Protein AF-A0A1C6CPT3-F1 (afdb_monomer_lite)

pLDDT: mean 85.17, std 19.82, range [22.8, 98.69]

Structure (mmCIF, N/CA/C/O backbone):
data_AF-A0A1C6CPT3-F1
#
_entry.id   AF-A0A1C6CPT3-F1
#
loop_
_atom_site.group_PDB
_atom_site.id
_atom_site.type_symbol
_atom_site.label_atom_id
_atom_site.label_alt_id
_atom_site.label_comp_id
_atom_site.label_asym_id
_atom_site.label_entity_id
_atom_site.label_seq_id
_atom_site.pdbx_PDB_ins_code
_atom_site.Cartn_x
_atom_site.Cartn_y
_atom_site.Cartn_z
_atom_site.occupancy
_atom_site.B_iso_or_equiv
_atom_site.auth_seq_id
_atom_site.auth_comp_id
_atom_site.auth_asym_id
_atom_site.auth_atom_id
_atom_site.pdbx_PDB_model_num
ATOM 1 N N . MET A 1 1 ? 6.270 18.843 -21.624 1.00 52.66 1 MET A N 1
ATOM 2 C CA . MET A 1 1 ? 5.517 19.888 -20.890 1.00 52.66 1 MET A CA 1
ATOM 3 C C . MET A 1 1 ? 5.438 19.464 -19.437 1.00 52.66 1 MET A C 1
ATOM 5 O O . MET A 1 1 ? 5.228 18.285 -19.189 1.00 52.66 1 MET A O 1
ATOM 9 N N . GLU A 1 2 ? 5.638 20.382 -18.496 1.00 72.69 2 GLU A N 1
ATOM 10 C CA . GLU A 1 2 ? 5.481 20.071 -17.071 1.00 72.69 2 GLU A CA 1
ATOM 11 C C . GLU A 1 2 ? 3.996 19.890 -16.731 1.00 72.69 2 GLU A C 1
ATOM 13 O O . GLU A 1 2 ? 3.160 20.710 -17.116 1.00 72.69 2 GLU A O 1
ATOM 18 N N . THR A 1 3 ? 3.668 18.798 -16.037 1.00 85.81 3 THR A N 1
ATOM 19 C CA . THR A 1 3 ? 2.299 18.485 -15.598 1.00 85.81 3 THR A CA 1
ATOM 20 C C . THR A 1 3 ? 2.117 18.935 -14.152 1.00 85.81 3 THR A C 1
ATOM 22 O O . THR A 1 3 ? 3.019 18.758 -13.336 1.00 85.81 3 THR A O 1
ATOM 25 N N . PHE A 1 4 ? 0.958 19.512 -13.827 1.00 90.12 4 PHE A N 1
ATOM 26 C CA . PHE A 1 4 ? 0.645 20.009 -12.486 1.00 90.12 4 PHE A CA 1
ATOM 27 C C . PHE A 1 4 ? -0.726 19.523 -12.022 1.00 90.12 4 PHE A C 1
ATOM 29 O O . PHE A 1 4 ? -1.655 19.421 -12.822 1.00 90.12 4 PHE A O 1
ATOM 36 N N . VAL A 1 5 ? -0.863 19.326 -10.714 1.00 89.06 5 VAL A N 1
ATOM 37 C CA . VAL A 1 5 ? -2.129 19.041 -10.027 1.00 89.06 5 VAL A CA 1
ATOM 38 C C . VAL A 1 5 ? -2.365 20.058 -8.913 1.00 89.06 5 VAL A C 1
ATOM 40 O O . VAL A 1 5 ? -1.427 20.672 -8.405 1.00 89.06 5 VAL A O 1
ATOM 43 N N . TYR A 1 6 ? -3.626 20.253 -8.529 1.00 86.88 6 TYR A N 1
ATOM 44 C CA . TYR A 1 6 ? -3.991 21.095 -7.390 1.00 86.88 6 TYR A CA 1
ATOM 45 C C . TYR A 1 6 ? -4.383 20.215 -6.201 1.00 86.88 6 TYR A C 1
ATOM 47 O O . TYR A 1 6 ? -5.343 19.450 -6.284 1.00 86.88 6 TYR A O 1
ATOM 55 N N . LYS A 1 7 ? -3.648 20.329 -5.091 1.00 80.75 7 LYS A N 1
ATOM 56 C CA . LYS A 1 7 ? -3.901 19.616 -3.827 1.00 80.75 7 LYS A CA 1
ATOM 57 C C . LYS A 1 7 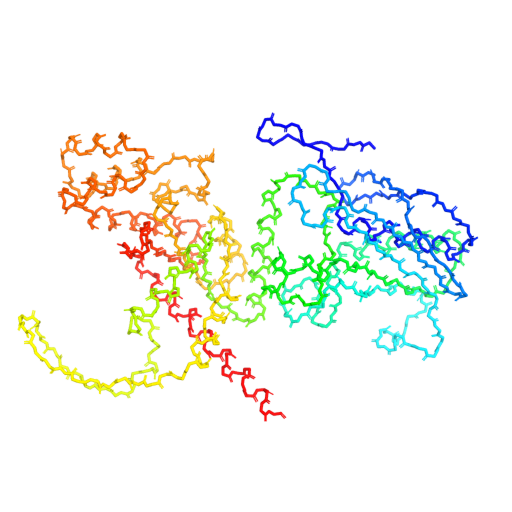? -3.762 20.598 -2.670 1.00 80.75 7 LYS A C 1
ATOM 59 O O . LYS A 1 7 ? -2.834 21.400 -2.667 1.00 80.75 7 LYS A O 1
ATOM 64 N N . ASP A 1 8 ? -4.688 20.571 -1.710 1.00 77.44 8 ASP A N 1
ATOM 65 C CA . ASP A 1 8 ? -4.686 21.491 -0.555 1.00 77.44 8 ASP A CA 1
ATOM 66 C C . ASP A 1 8 ? -4.523 22.980 -0.954 1.00 77.44 8 ASP A C 1
ATOM 68 O O . ASP A 1 8 ? -3.770 23.733 -0.337 1.00 77.44 8 ASP A O 1
ATOM 72 N N . HIS A 1 9 ? -5.189 23.408 -2.034 1.00 83.00 9 HIS A N 1
ATOM 73 C CA . HIS A 1 9 ? -5.067 24.756 -2.620 1.00 83.00 9 HIS A CA 1
ATOM 74 C C . HIS A 1 9 ? -3.653 25.150 -3.089 1.00 83.00 9 HIS A C 1
ATOM 76 O O . HIS A 1 9 ? -3.402 26.317 -3.392 1.00 83.00 9 HIS A O 1
ATOM 82 N N . LYS A 1 10 ? -2.731 24.191 -3.203 1.00 86.56 10 LYS A N 1
ATOM 83 C CA . LYS A 1 10 ? -1.395 24.380 -3.770 1.00 86.56 10 LYS A CA 1
ATOM 84 C C . LYS A 1 10 ? -1.322 23.749 -5.150 1.00 86.56 10 LYS A C 1
ATOM 86 O O . LYS A 1 10 ? -1.825 22.649 -5.372 1.00 86.56 10 LYS A O 1
ATOM 91 N N . LYS A 1 11 ? -0.677 24.457 -6.075 1.00 92.31 11 LYS A N 1
ATOM 92 C CA . LYS A 1 11 ? -0.289 23.913 -7.376 1.00 92.31 11 LYS A CA 1
ATOM 93 C C . LYS A 1 11 ? 1.009 23.133 -7.179 1.00 92.31 11 LYS A C 1
ATOM 95 O O . LYS A 1 11 ? 2.004 23.738 -6.794 1.00 92.31 11 LYS A O 1
ATOM 100 N N . LEU A 1 12 ? 0.974 21.828 -7.418 1.00 92.88 12 LEU A N 1
ATOM 101 C CA . LEU A 1 12 ? 2.102 20.918 -7.235 1.00 92.88 12 LEU A CA 1
ATOM 102 C C . LEU A 1 12 ? 2.493 20.298 -8.576 1.00 92.88 12 LEU A C 1
ATOM 104 O O . LEU A 1 12 ? 1.628 19.931 -9.376 1.00 92.88 12 LEU A O 1
ATOM 108 N N . ARG A 1 13 ? 3.794 20.205 -8.831 1.00 94.44 13 ARG A N 1
ATOM 109 C CA . ARG A 1 13 ? 4.371 19.614 -10.036 1.00 94.44 13 ARG A CA 1
ATOM 110 C C . ARG A 1 13 ? 4.370 18.094 -9.927 1.00 94.44 13 ARG A C 1
ATOM 112 O O . ARG A 1 13 ? 4.812 17.533 -8.926 1.00 94.44 13 ARG A O 1
ATOM 119 N N . CYS A 1 14 ? 3.896 17.432 -10.973 1.00 93.38 14 CYS A N 1
ATOM 120 C CA . CYS A 1 14 ? 3.984 15.985 -11.105 1.00 93.38 14 CYS A CA 1
ATOM 121 C C . CYS A 1 14 ? 5.397 15.557 -11.502 1.00 93.38 14 CYS A C 1
ATOM 123 O O . CYS A 1 14 ? 6.087 16.259 -12.243 1.00 93.38 14 CYS A O 1
ATOM 125 N N . GLY A 1 15 ? 5.784 14.374 -11.043 1.00 94.12 15 GLY A N 1
ATOM 126 C CA . GLY A 1 15 ? 6.992 13.687 -11.477 1.00 94.12 15 GLY A CA 1
ATOM 127 C C . GLY A 1 15 ? 6.690 12.509 -12.392 1.00 94.12 15 GLY A C 1
ATOM 128 O O . GLY A 1 15 ? 5.577 12.339 -12.894 1.00 94.12 15 GLY A O 1
ATOM 129 N N . TYR A 1 16 ? 7.672 11.637 -12.552 1.00 94.44 16 TYR A N 1
ATOM 130 C CA . TYR A 1 16 ? 7.544 10.385 -13.289 1.00 94.44 16 TYR A CA 1
ATOM 131 C C . TYR A 1 16 ? 8.015 9.203 -12.443 1.00 94.44 16 TYR A C 1
ATOM 133 O O . TYR A 1 16 ?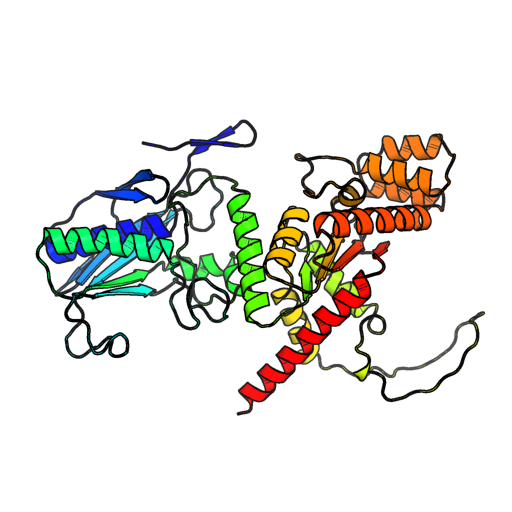 8.830 9.325 -11.524 1.00 94.44 16 TYR A O 1
ATOM 141 N N . THR A 1 17 ? 7.409 8.045 -12.694 1.00 95.31 17 THR A N 1
ATOM 142 C CA . THR A 1 17 ? 7.573 6.865 -11.839 1.00 95.31 17 THR A CA 1
ATOM 143 C C . THR A 1 17 ? 8.919 6.183 -12.073 1.00 95.31 17 THR A C 1
ATOM 145 O O . THR A 1 17 ? 9.572 6.397 -13.096 1.00 95.31 17 THR A O 1
ATOM 148 N N . THR A 1 18 ? 9.321 5.299 -11.153 1.00 95.75 18 THR A N 1
ATOM 149 C CA . THR A 1 18 ? 10.479 4.415 -11.375 1.00 95.75 18 THR A CA 1
ATOM 150 C C . THR A 1 18 ? 10.309 3.574 -12.640 1.00 95.75 18 THR A C 1
ATOM 152 O O . THR A 1 18 ? 11.287 3.371 -13.353 1.00 95.75 18 THR A O 1
ATOM 155 N N . GLY A 1 19 ? 9.080 3.148 -12.963 1.00 96.88 19 GLY A N 1
ATOM 156 C CA . GLY A 1 19 ? 8.768 2.465 -14.222 1.00 96.88 19 GLY A CA 1
ATOM 157 C C . GLY A 1 19 ? 9.066 3.296 -15.472 1.00 96.88 19 GLY A C 1
ATOM 158 O O . GLY A 1 19 ? 9.695 2.789 -16.397 1.00 96.88 19 GLY A O 1
ATOM 159 N N . THR A 1 20 ? 8.694 4.579 -15.480 1.00 97.62 20 THR A N 1
ATOM 160 C CA . THR A 1 20 ? 9.016 5.490 -16.589 1.00 97.62 20 THR A CA 1
ATOM 161 C C . THR A 1 20 ? 10.521 5.702 -16.725 1.00 97.62 20 THR A C 1
ATOM 163 O O . THR A 1 20 ? 11.039 5.631 -17.837 1.00 97.62 20 THR A O 1
ATOM 166 N N . CYS A 1 21 ? 11.245 5.886 -15.613 1.00 97.88 21 CYS A N 1
ATOM 167 C CA . CYS A 1 21 ? 12.708 5.976 -15.645 1.00 97.88 21 CYS A CA 1
ATOM 168 C C . CYS A 1 21 ? 13.347 4.707 -16.217 1.00 97.88 21 CYS A C 1
ATOM 170 O O . CYS A 1 21 ? 14.239 4.802 -17.052 1.00 97.88 21 CYS A O 1
ATOM 172 N N . ALA A 1 22 ? 12.889 3.528 -15.782 1.00 98.31 22 ALA A N 1
ATOM 173 C CA . ALA A 1 22 ? 13.419 2.246 -16.239 1.00 98.31 22 ALA A CA 1
ATOM 174 C C . ALA A 1 22 ? 13.188 2.034 -17.742 1.00 98.31 22 ALA A C 1
ATOM 176 O O . ALA A 1 22 ? 14.102 1.606 -18.440 1.00 98.31 22 ALA A O 1
ATOM 177 N N . ALA A 1 23 ? 12.001 2.382 -18.249 1.00 98.31 23 ALA A N 1
ATOM 178 C CA . ALA A 1 23 ? 11.690 2.307 -19.674 1.00 98.31 23 ALA A CA 1
ATOM 179 C C . ALA A 1 23 ? 12.536 3.283 -20.510 1.00 98.31 23 ALA A C 1
ATOM 181 O O . ALA A 1 23 ? 13.105 2.875 -21.517 1.00 98.31 23 ALA A O 1
ATOM 182 N N . LEU A 1 24 ? 12.700 4.535 -20.065 1.00 98.19 24 LEU A N 1
ATOM 183 C CA . LEU A 1 24 ? 13.551 5.521 -20.749 1.00 98.19 24 LEU A CA 1
ATOM 184 C C . LEU A 1 24 ? 15.035 5.130 -20.725 1.00 98.19 24 LEU A C 1
ATOM 186 O O . LEU A 1 24 ? 15.721 5.273 -21.736 1.00 98.19 24 LEU A O 1
ATOM 190 N N . ALA A 1 25 ? 15.526 4.598 -19.602 1.00 98.25 25 ALA A N 1
ATOM 191 C CA . ALA A 1 25 ? 16.887 4.083 -19.506 1.00 98.25 25 ALA A CA 1
ATOM 192 C C . ALA A 1 25 ? 17.085 2.875 -20.435 1.00 98.25 25 ALA A C 1
ATOM 194 O O . ALA A 1 25 ? 18.092 2.803 -21.133 1.00 98.25 25 ALA A O 1
ATOM 195 N N . ALA A 1 26 ? 16.123 1.948 -20.492 1.00 98.38 26 ALA A N 1
ATOM 196 C CA . ALA A 1 26 ? 16.184 0.794 -21.389 1.00 98.38 26 ALA A CA 1
ATOM 197 C C . ALA A 1 26 ? 16.178 1.220 -22.864 1.00 98.38 26 ALA A C 1
ATOM 199 O O . ALA A 1 26 ? 16.995 0.732 -23.642 1.00 98.38 26 ALA A O 1
ATOM 200 N N . GLN A 1 27 ? 15.323 2.180 -23.227 1.00 97.50 27 GLN A N 1
ATOM 201 C CA . GLN A 1 27 ? 15.273 2.777 -24.562 1.00 97.50 27 GLN A CA 1
ATOM 202 C C . GLN A 1 27 ? 16.628 3.388 -24.951 1.00 97.50 27 GLN A C 1
ATOM 204 O O . GLN A 1 27 ? 17.148 3.109 -26.031 1.00 97.50 27 GLN A O 1
ATOM 209 N N . GLY A 1 28 ? 17.236 4.171 -24.054 1.00 97.56 28 GLY A N 1
ATOM 210 C CA . GLY A 1 28 ? 18.558 4.764 -24.268 1.00 97.56 28 GLY A CA 1
ATOM 211 C C . GLY A 1 28 ? 19.667 3.721 -24.425 1.00 97.56 28 GLY A C 1
ATOM 212 O O . GLY A 1 28 ? 20.469 3.809 -25.357 1.00 97.56 28 GLY A O 1
ATOM 213 N N . ALA A 1 29 ? 19.683 2.703 -23.562 1.00 97.88 29 ALA A N 1
ATOM 214 C CA . ALA A 1 29 ? 20.679 1.637 -23.585 1.00 97.88 29 ALA A CA 1
ATOM 215 C C . ALA A 1 29 ? 20.581 0.796 -24.865 1.00 97.88 29 ALA A C 1
ATOM 217 O O . ALA A 1 29 ? 21.591 0.574 -25.528 1.00 97.88 29 ALA A O 1
ATOM 218 N N . VAL A 1 30 ? 19.371 0.391 -25.266 1.00 97.06 30 VAL A N 1
ATOM 219 C CA . VAL A 1 30 ? 19.149 -0.369 -26.505 1.00 97.06 30 VAL A CA 1
ATOM 220 C C . VAL A 1 30 ? 19.498 0.465 -27.731 1.00 97.06 30 VAL A C 1
ATOM 222 O O . VAL A 1 30 ? 20.181 -0.022 -28.627 1.00 97.06 30 VAL A O 1
ATOM 225 N N . ARG A 1 31 ? 19.109 1.743 -27.776 1.00 96.19 31 ARG A N 1
ATOM 226 C CA . ARG A 1 31 ? 19.494 2.612 -28.894 1.00 96.19 31 ARG A CA 1
ATOM 227 C C . ARG A 1 31 ? 21.011 2.735 -29.006 1.00 96.19 31 ARG A C 1
ATOM 229 O O . ARG A 1 31 ? 21.549 2.675 -30.116 1.00 96.19 31 ARG A O 1
ATOM 236 N N . PHE A 1 32 ? 21.696 2.913 -27.879 1.00 96.38 32 PHE A N 1
ATOM 237 C CA . PHE A 1 32 ? 23.149 3.020 -27.866 1.00 96.38 32 PHE A CA 1
ATOM 238 C C . PHE A 1 32 ? 23.811 1.704 -28.303 1.00 96.38 32 PHE A C 1
ATOM 240 O O . PHE A 1 32 ? 24.739 1.742 -29.109 1.00 96.38 32 PHE A O 1
ATOM 247 N N . LEU A 1 33 ? 23.271 0.559 -27.872 1.00 96.06 33 LEU A N 1
ATOM 248 C CA . LEU A 1 33 ? 23.697 -0.776 -28.301 1.00 96.06 33 LEU A CA 1
ATOM 249 C C . LEU A 1 33 ? 23.548 -0.981 -29.817 1.00 96.06 33 LEU A C 1
ATOM 251 O O . LEU A 1 33 ? 24.477 -1.454 -30.464 1.00 96.06 33 LEU A O 1
ATOM 255 N N . LEU A 1 34 ? 22.398 -0.615 -30.390 1.00 94.25 34 LEU A N 1
ATOM 256 C CA . LEU A 1 34 ? 22.090 -0.850 -31.806 1.00 94.25 34 LEU A CA 1
ATOM 257 C C . LEU A 1 34 ? 22.863 0.076 -32.747 1.00 94.25 34 LEU A C 1
ATOM 259 O O . LEU A 1 34 ? 23.288 -0.335 -33.823 1.00 94.25 34 LEU A O 1
ATOM 263 N N . THR A 1 35 ? 23.017 1.344 -32.367 1.00 92.62 35 THR A N 1
ATOM 264 C CA . THR A 1 35 ? 23.528 2.384 -33.278 1.00 92.62 35 THR A CA 1
ATOM 265 C C . THR A 1 35 ? 24.983 2.767 -33.023 1.00 92.62 35 THR A C 1
ATOM 267 O O . THR A 1 35 ? 25.571 3.501 -33.819 1.00 92.62 35 THR A O 1
ATOM 270 N N . GLY A 1 36 ? 25.546 2.379 -31.873 1.00 91.31 36 GLY A N 1
ATOM 271 C CA . GLY A 1 36 ? 26.834 2.876 -31.382 1.00 91.31 36 GLY A CA 1
ATOM 272 C C . GLY A 1 36 ? 26.863 4.388 -31.115 1.00 91.31 36 GLY A C 1
ATOM 273 O O . GLY A 1 36 ? 27.914 4.941 -30.792 1.00 91.31 36 GLY A O 1
ATOM 274 N N . SER A 1 37 ? 25.726 5.078 -31.254 1.00 89.94 37 SER A N 1
ATOM 275 C CA . SER A 1 37 ? 25.618 6.532 -31.179 1.00 89.94 37 SER A CA 1
ATOM 276 C C . SER A 1 37 ? 24.847 6.953 -29.934 1.00 89.94 37 SER A C 1
ATOM 278 O O . SER A 1 37 ? 23.756 6.462 -29.653 1.00 89.94 37 SER A O 1
ATOM 280 N N . TRP A 1 38 ? 25.413 7.901 -29.190 1.00 92.81 38 TRP A N 1
ATOM 281 C CA . TRP A 1 38 ? 24.800 8.439 -27.978 1.00 92.81 38 TRP A CA 1
ATOM 282 C C . TRP A 1 38 ? 23.786 9.542 -28.287 1.00 92.81 38 TRP A C 1
ATOM 284 O O . TRP A 1 38 ? 24.062 10.431 -29.095 1.00 92.81 38 TRP A O 1
ATOM 294 N N . ARG A 1 39 ? 22.651 9.533 -27.578 1.00 92.12 39 ARG A N 1
ATOM 295 C CA . ARG A 1 39 ? 21.701 10.651 -27.526 1.00 92.12 39 ARG A CA 1
ATOM 296 C C . ARG A 1 39 ? 21.666 11.241 -26.125 1.00 92.12 39 ARG A C 1
ATOM 298 O O . ARG A 1 39 ? 21.628 10.508 -25.150 1.00 92.12 39 ARG A O 1
ATOM 305 N N . GLU A 1 40 ? 21.599 12.566 -26.035 1.00 95.38 40 GLU A N 1
ATOM 306 C CA . GLU A 1 40 ? 21.522 13.248 -24.734 1.00 95.38 40 GLU A CA 1
ATOM 307 C C . GLU A 1 40 ? 20.137 13.144 -24.083 1.00 95.38 40 GLU A C 1
ATOM 309 O O . GLU A 1 40 ? 20.007 13.312 -22.875 1.00 95.38 40 GLU A O 1
ATOM 314 N N . THR A 1 41 ? 19.082 12.893 -24.866 1.00 96.69 41 THR A N 1
ATOM 315 C CA . THR A 1 41 ? 17.707 12.824 -24.353 1.00 96.69 41 THR A CA 1
ATOM 316 C C . THR A 1 41 ? 16.908 11.711 -25.004 1.00 96.69 41 THR A C 1
ATOM 318 O O . THR A 1 41 ? 17.016 11.525 -26.218 1.00 96.69 41 THR A O 1
ATOM 321 N N . GLU A 1 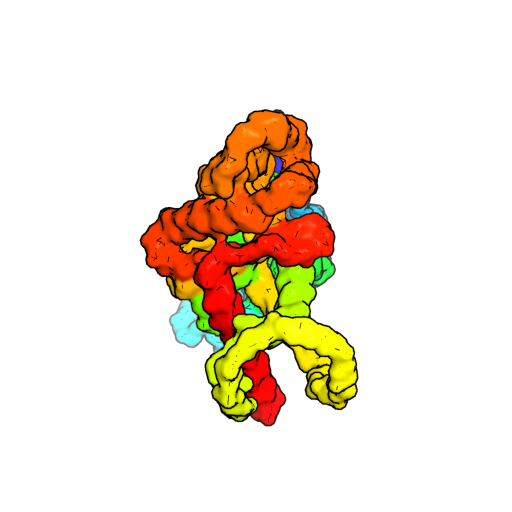42 ? 16.017 11.098 -24.231 1.00 95.88 42 GLU A N 1
ATOM 322 C CA . GLU A 1 42 ? 14.983 10.177 -24.710 1.00 95.88 42 GLU A CA 1
ATOM 323 C C . GLU A 1 42 ? 13.595 10.666 -24.287 1.00 95.88 42 GLU A C 1
ATOM 325 O O . GLU A 1 42 ? 13.442 11.422 -23.322 1.00 95.88 42 GLU A O 1
ATOM 330 N N . GLU A 1 43 ? 12.582 10.250 -25.041 1.00 96.12 43 GLU A N 1
ATOM 331 C CA . GLU A 1 43 ? 11.180 10.575 -24.797 1.00 96.12 43 GLU A CA 1
ATOM 332 C C . GLU A 1 43 ? 10.318 9.329 -25.005 1.00 96.12 43 GLU A C 1
ATOM 334 O O . GLU A 1 43 ? 10.575 8.549 -25.924 1.00 96.12 43 GLU A O 1
ATOM 339 N N . LEU A 1 44 ? 9.298 9.152 -24.161 1.00 95.00 44 LEU A N 1
ATOM 340 C CA . LEU A 1 44 ? 8.264 8.134 -24.346 1.00 95.00 44 LEU A CA 1
ATOM 341 C C . LEU A 1 44 ? 6.884 8.649 -23.935 1.00 95.00 44 LEU A C 1
ATOM 343 O O . LEU A 1 44 ? 6.756 9.601 -23.158 1.00 95.00 44 LEU A O 1
ATOM 347 N N . MET A 1 45 ? 5.841 7.987 -24.435 1.00 95.38 45 MET A N 1
ATOM 348 C CA . MET A 1 45 ? 4.462 8.227 -24.018 1.00 95.38 45 MET A CA 1
ATOM 349 C C . MET A 1 45 ? 4.111 7.349 -22.815 1.00 95.38 45 MET A C 1
ATOM 351 O O . MET A 1 45 ? 4.205 6.126 -22.882 1.00 95.38 45 MET A O 1
ATOM 355 N N . THR A 1 46 ? 3.695 7.960 -21.706 1.00 94.19 46 THR A N 1
ATOM 356 C CA . THR A 1 46 ? 3.276 7.204 -20.515 1.00 94.19 46 THR A CA 1
ATOM 357 C C . THR A 1 46 ? 1.879 6.591 -20.690 1.00 94.19 46 THR A C 1
ATOM 359 O O . THR A 1 46 ? 1.090 7.096 -21.492 1.00 94.19 46 THR A O 1
ATOM 362 N N . PRO A 1 47 ? 1.504 5.562 -19.901 1.00 93.44 47 PRO A N 1
ATOM 363 C CA . PRO A 1 47 ? 0.140 5.020 -19.891 1.00 93.44 47 PRO A CA 1
ATOM 364 C C . PRO A 1 47 ? -0.957 6.067 -19.634 1.00 93.44 47 PRO A C 1
ATOM 366 O O . PRO A 1 47 ? -2.083 5.905 -20.094 1.00 93.44 47 PRO A O 1
ATOM 369 N N . LYS A 1 48 ? -0.632 7.168 -18.942 1.00 91.44 48 LYS A N 1
ATOM 370 C CA . LYS A 1 48 ? -1.541 8.305 -18.726 1.00 91.44 48 LYS A CA 1
ATOM 371 C C . LYS A 1 48 ? -1.726 9.205 -19.958 1.00 91.44 48 LYS A C 1
ATOM 373 O O . LYS A 1 48 ? -2.458 10.187 -19.885 1.00 91.44 48 LYS A O 1
ATOM 378 N N . GLY A 1 49 ? -1.053 8.912 -21.071 1.00 92.75 49 GLY A N 1
ATOM 379 C CA . GLY A 1 49 ? -1.081 9.729 -22.286 1.00 92.75 49 GLY A CA 1
ATOM 380 C C . GLY A 1 49 ? -0.287 11.032 -22.169 1.00 92.75 49 GLY A C 1
ATOM 381 O O . GLY A 1 49 ? -0.540 11.975 -22.916 1.00 92.75 49 GLY A O 1
ATOM 382 N N . ILE A 1 50 ? 0.652 11.109 -21.220 1.00 92.06 50 ILE A N 1
ATOM 383 C CA . ILE A 1 50 ? 1.517 12.276 -21.020 1.00 92.06 50 ILE A CA 1
ATOM 384 C C . ILE A 1 50 ? 2.925 11.933 -21.528 1.00 92.06 50 ILE A C 1
ATOM 386 O O . ILE A 1 50 ? 3.510 10.963 -21.030 1.00 92.06 50 ILE A O 1
ATOM 390 N N . PRO A 1 51 ? 3.492 12.695 -22.483 1.00 94.56 51 PRO A N 1
ATOM 391 C CA . PRO A 1 51 ? 4.855 12.472 -22.943 1.00 94.56 51 PRO A CA 1
ATOM 392 C C . PRO A 1 51 ? 5.857 12.920 -21.876 1.00 94.56 51 PRO A C 1
ATOM 394 O O . PRO A 1 51 ? 5.763 14.029 -21.339 1.00 94.56 51 PRO A O 1
ATOM 397 N N . VAL A 1 52 ? 6.831 12.061 -21.588 1.00 95.06 52 VAL A N 1
ATOM 398 C CA . VAL A 1 52 ? 7.920 12.335 -20.648 1.00 95.06 52 VAL A CA 1
ATOM 399 C C . VAL A 1 52 ? 9.235 12.308 -21.407 1.00 95.06 52 VAL A C 1
ATOM 401 O O . VAL A 1 52 ? 9.577 11.301 -22.020 1.00 95.06 52 VAL A O 1
ATOM 404 N N . ARG A 1 53 ? 9.971 13.419 -21.327 1.00 95.62 53 ARG A N 1
ATOM 405 C CA . ARG A 1 53 ? 11.304 13.588 -21.905 1.00 95.62 53 ARG A CA 1
ATOM 406 C C . ARG A 1 53 ? 12.324 13.768 -20.794 1.00 95.62 53 ARG A C 1
ATOM 408 O O . ARG A 1 53 ? 12.133 14.623 -19.930 1.00 95.62 53 ARG A O 1
ATOM 415 N N . VAL A 1 54 ? 13.405 12.999 -20.846 1.00 95.69 54 VAL A N 1
ATOM 416 C CA . VAL A 1 54 ? 14.475 13.019 -19.840 1.00 95.69 54 VAL A CA 1
ATOM 417 C C . VAL A 1 54 ? 15.839 13.159 -20.495 1.00 95.69 54 VAL A C 1
ATOM 419 O O . VAL A 1 54 ? 16.020 12.833 -21.669 1.00 95.69 54 VAL A O 1
ATOM 422 N N . VAL A 1 55 ? 16.798 13.646 -19.714 1.00 97.25 55 VAL A N 1
ATOM 423 C CA . VAL A 1 55 ? 18.220 13.590 -20.053 1.00 97.25 55 VAL A CA 1
ATOM 424 C C . VAL A 1 55 ? 18.738 12.210 -19.665 1.00 97.25 55 VAL A C 1
ATOM 426 O O . VAL A 1 55 ? 18.431 11.724 -18.574 1.00 97.25 55 VAL A O 1
ATOM 429 N N . LEU A 1 56 ? 19.490 11.576 -20.561 1.00 97.62 56 LEU A N 1
ATOM 430 C CA . LEU A 1 56 ? 20.204 10.354 -20.226 1.00 97.62 56 LEU A CA 1
ATOM 431 C C . LEU A 1 56 ? 21.500 10.711 -19.491 1.00 97.62 56 LEU A C 1
ATOM 433 O O . LEU A 1 56 ? 22.237 11.611 -19.890 1.00 97.62 56 LEU A O 1
ATOM 437 N N . GLU A 1 57 ? 21.784 9.988 -18.419 1.00 97.56 57 GLU A N 1
ATOM 438 C CA . GLU A 1 57 ? 22.961 10.168 -17.575 1.00 97.56 57 GLU A CA 1
ATOM 439 C C . GLU A 1 57 ? 23.829 8.899 -17.588 1.00 97.56 57 GLU A C 1
ATOM 441 O O . GLU A 1 57 ? 23.382 7.834 -18.007 1.00 97.56 57 GLU A O 1
ATOM 446 N N . GLU A 1 58 ? 25.084 9.023 -17.144 1.00 95.69 58 GLU A N 1
ATOM 447 C CA . GLU A 1 58 ? 26.027 7.919 -16.884 1.00 95.69 58 GLU A CA 1
ATOM 448 C C . GLU A 1 58 ? 26.018 6.777 -17.917 1.00 95.69 58 GLU A C 1
ATOM 450 O O . GLU A 1 58 ? 25.452 5.708 -17.690 1.00 95.69 58 GLU A O 1
ATOM 455 N N . LYS A 1 59 ? 26.693 6.990 -19.052 1.00 94.88 59 LYS A N 1
ATOM 456 C CA . LYS A 1 59 ? 26.793 5.994 -20.126 1.00 94.88 59 LYS A CA 1
ATOM 457 C C . LYS A 1 59 ? 28.051 5.141 -20.037 1.00 94.88 59 LYS A C 1
ATOM 459 O O . LYS A 1 59 ? 29.151 5.661 -19.842 1.00 94.88 59 LYS A O 1
ATOM 464 N N . THR A 1 60 ? 27.898 3.848 -20.292 1.00 96.38 60 THR A N 1
ATOM 465 C CA . THR A 1 60 ? 29.005 2.916 -20.535 1.00 96.38 60 THR A CA 1
ATOM 466 C C . THR A 1 60 ? 28.604 1.904 -21.608 1.00 96.38 60 THR A C 1
ATOM 468 O O . THR A 1 60 ? 27.422 1.642 -21.812 1.00 96.38 60 THR A O 1
ATOM 471 N N . SER A 1 61 ? 29.571 1.365 -22.344 1.00 95.56 61 SER A N 1
ATOM 472 C CA . SER A 1 61 ? 29.317 0.355 -23.375 1.00 95.56 61 SER A CA 1
ATOM 473 C C . SER A 1 61 ? 30.533 -0.538 -23.568 1.00 95.56 61 SER A C 1
ATOM 475 O O . SER A 1 61 ? 31.659 -0.151 -23.246 1.00 95.56 61 SER A O 1
ATOM 477 N N . GLY A 1 62 ? 30.308 -1.713 -24.139 1.00 92.19 62 GLY A N 1
ATOM 478 C CA . GLY A 1 62 ? 31.348 -2.646 -24.543 1.00 92.19 62 GLY A CA 1
ATOM 479 C C . GLY A 1 62 ? 30.894 -3.482 -25.731 1.00 92.19 62 GLY A C 1
ATOM 480 O O . GLY A 1 62 ? 29.923 -3.145 -26.406 1.00 92.19 62 GLY A O 1
ATOM 481 N N . ASP A 1 63 ? 31.612 -4.569 -25.995 1.00 89.19 63 ASP A N 1
ATOM 482 C CA . ASP A 1 63 ? 31.223 -5.492 -27.056 1.00 89.19 63 ASP A CA 1
ATOM 483 C C . ASP A 1 63 ? 29.925 -6.215 -26.669 1.00 89.19 63 ASP A C 1
ATOM 485 O O . ASP A 1 63 ? 29.843 -6.820 -25.600 1.00 89.19 63 ASP A O 1
ATOM 489 N N . GLY A 1 64 ? 28.888 -6.075 -27.496 1.00 90.69 64 GLY A N 1
ATOM 490 C CA . GLY A 1 64 ? 27.583 -6.704 -27.279 1.00 90.69 64 GLY A CA 1
ATOM 491 C C . GLY A 1 64 ? 26.709 -6.123 -26.157 1.00 90.69 64 GLY A C 1
ATOM 492 O O . GLY A 1 64 ? 25.628 -6.665 -25.927 1.00 90.69 64 GLY A O 1
ATOM 493 N N . TRP A 1 65 ? 27.108 -5.032 -25.485 1.00 96.31 65 TRP A N 1
ATOM 494 C CA . TRP A 1 65 ? 26.298 -4.414 -24.423 1.00 96.31 65 TRP A CA 1
ATOM 495 C C . TRP A 1 65 ? 26.444 -2.887 -24.323 1.00 96.31 65 TRP A C 1
ATOM 497 O O . TRP A 1 65 ? 27.493 -2.309 -24.614 1.00 96.31 65 TRP A O 1
ATOM 507 N N . ALA A 1 66 ? 25.391 -2.229 -23.839 1.00 97.75 66 ALA A N 1
ATOM 508 C CA . ALA A 1 66 ? 25.389 -0.812 -23.489 1.00 97.75 66 ALA A CA 1
ATOM 509 C C . ALA A 1 66 ? 24.545 -0.549 -22.236 1.00 97.75 66 ALA A C 1
ATOM 511 O O . ALA A 1 66 ? 23.609 -1.283 -21.924 1.00 97.75 66 ALA A O 1
ATOM 512 N N . GLU A 1 67 ? 24.877 0.506 -21.503 1.00 98.19 67 GLU A N 1
ATOM 513 C CA . GLU A 1 67 ? 24.199 0.904 -20.276 1.00 98.19 67 GLU A CA 1
ATOM 514 C C . GLU A 1 67 ? 24.101 2.423 -20.181 1.00 98.19 67 GLU A C 1
ATOM 516 O O . GLU A 1 67 ? 25.039 3.151 -20.522 1.00 98.19 67 GLU A O 1
ATOM 521 N N . CYS A 1 68 ? 22.968 2.896 -19.675 1.00 98.31 68 CYS A N 1
ATOM 522 C CA . CYS A 1 68 ? 22.794 4.280 -19.262 1.00 98.31 68 CYS A CA 1
ATOM 523 C C . CYS A 1 68 ? 21.841 4.385 -18.075 1.00 98.31 68 CYS A C 1
ATOM 525 O O . CYS A 1 68 ? 21.163 3.419 -17.710 1.00 98.31 68 CYS A O 1
ATOM 527 N N . ALA A 1 69 ? 21.765 5.578 -17.497 1.00 98.25 69 ALA A N 1
ATOM 528 C CA . ALA A 1 69 ? 20.900 5.886 -16.377 1.00 98.25 69 ALA A CA 1
ATOM 529 C C . ALA A 1 69 ? 19.910 7.009 -16.690 1.00 98.25 69 ALA A C 1
ATOM 531 O O . ALA A 1 69 ? 20.155 7.888 -17.512 1.00 98.25 69 ALA A O 1
ATOM 532 N N . VAL A 1 70 ? 18.795 7.002 -15.968 1.00 98.38 70 VAL A N 1
ATOM 533 C CA . VAL A 1 70 ? 17.848 8.115 -15.888 1.00 98.38 70 VAL A CA 1
ATOM 534 C C . VAL A 1 70 ? 17.668 8.473 -14.424 1.00 98.38 70 VAL A C 1
ATOM 536 O O . VAL A 1 70 ? 17.378 7.613 -13.588 1.00 98.38 70 VAL A O 1
ATOM 539 N N . ARG A 1 71 ? 17.822 9.754 -14.096 1.00 97.94 71 ARG A N 1
ATOM 540 C CA . ARG A 1 71 ? 17.552 10.258 -12.752 1.00 97.94 71 ARG A CA 1
ATOM 541 C C . ARG A 1 71 ? 16.059 10.432 -12.550 1.00 97.94 71 ARG A C 1
ATOM 543 O O . ARG A 1 71 ? 15.393 11.089 -13.341 1.00 97.94 71 ARG A O 1
ATOM 550 N N . LYS A 1 72 ? 15.527 9.847 -11.478 1.00 96.56 72 LYS A N 1
ATOM 551 C CA . LYS A 1 72 ? 14.117 10.002 -11.127 1.00 96.56 72 LYS A CA 1
ATOM 552 C C . LYS A 1 72 ? 13.838 11.401 -10.591 1.00 96.56 72 LYS A C 1
ATOM 554 O O . LYS A 1 72 ? 14.504 11.848 -9.662 1.00 96.56 72 LYS A O 1
ATOM 559 N N . ASP A 1 73 ? 12.793 12.026 -11.116 1.00 96.00 73 ASP A N 1
ATOM 560 C CA . ASP A 1 73 ? 12.216 13.260 -10.594 1.00 96.00 73 ASP A CA 1
ATOM 561 C C . ASP A 1 73 ? 10.766 12.991 -10.178 1.00 96.00 73 ASP A C 1
ATOM 563 O O . ASP A 1 73 ? 9.901 12.705 -11.009 1.00 96.00 73 ASP A O 1
ATOM 567 N N . ALA A 1 74 ? 10.511 13.037 -8.872 1.00 92.88 74 ALA A N 1
ATOM 568 C CA . ALA A 1 74 ? 9.199 12.802 -8.276 1.00 92.88 74 ALA A CA 1
ATOM 569 C C . ALA A 1 74 ? 8.295 14.047 -8.280 1.00 92.88 74 ALA A C 1
ATOM 571 O O . ALA A 1 74 ? 7.173 13.988 -7.777 1.00 92.88 74 ALA A O 1
ATOM 572 N N . GLY A 1 75 ? 8.735 15.164 -8.865 1.00 93.31 75 GLY A N 1
ATOM 573 C CA . GLY A 1 75 ? 7.972 16.400 -8.794 1.00 93.31 75 GLY A CA 1
ATOM 574 C C . GLY A 1 75 ? 8.078 17.024 -7.405 1.00 93.31 75 GLY A C 1
ATOM 575 O O . GLY A 1 75 ? 9.147 17.039 -6.798 1.00 93.31 75 GLY A O 1
ATOM 576 N N . ASP A 1 76 ? 6.945 17.509 -6.905 1.00 92.94 76 ASP A N 1
ATOM 577 C CA . ASP A 1 76 ? 6.809 18.021 -5.537 1.00 92.94 76 ASP A CA 1
ATOM 578 C C . ASP A 1 76 ? 6.340 16.939 -4.538 1.00 92.94 76 ASP A C 1
ATOM 580 O O . ASP A 1 76 ? 5.957 17.261 -3.411 1.00 92.94 76 ASP A O 1
ATOM 584 N N . ASP A 1 77 ? 6.331 15.659 -4.934 1.00 89.81 77 ASP A N 1
ATOM 585 C CA . ASP A 1 77 ? 5.989 14.552 -4.036 1.00 89.81 77 ASP A CA 1
ATOM 586 C C . ASP A 1 77 ? 7.156 14.189 -3.105 1.00 89.81 77 ASP A C 1
ATOM 588 O O . ASP A 1 77 ? 8.320 14.139 -3.517 1.00 89.81 77 ASP A O 1
ATOM 592 N N . TYR A 1 78 ? 6.847 13.888 -1.840 1.00 85.81 78 TYR A N 1
ATOM 593 C CA . TYR A 1 78 ? 7.839 13.395 -0.884 1.00 85.81 78 TYR A CA 1
ATOM 594 C C . TYR A 1 78 ? 8.080 11.893 -1.092 1.00 85.81 78 TYR A C 1
ATOM 596 O O . TYR A 1 78 ? 7.625 11.047 -0.323 1.00 85.81 78 TYR A O 1
ATOM 604 N N . ASP A 1 79 ? 8.813 11.572 -2.153 1.00 86.75 79 ASP A N 1
ATOM 605 C CA . ASP A 1 79 ? 9.142 10.205 -2.542 1.00 86.75 79 ASP A CA 1
ATOM 606 C C . ASP A 1 79 ? 10.597 9.876 -2.173 1.00 86.75 79 ASP A C 1
ATOM 608 O O . ASP A 1 79 ? 11.537 10.543 -2.614 1.00 86.75 79 ASP A O 1
ATOM 612 N N . VAL A 1 80 ? 10.804 8.808 -1.395 1.00 87.81 80 VAL A N 1
ATOM 613 C CA . VAL A 1 80 ? 12.141 8.340 -0.972 1.00 87.81 80 VAL A CA 1
ATOM 614 C C . VAL A 1 80 ? 13.055 7.985 -2.149 1.00 87.81 80 VAL A C 1
ATOM 616 O O . VAL A 1 80 ? 14.276 7.962 -2.006 1.00 87.81 80 VAL A O 1
ATOM 619 N N . THR A 1 81 ? 12.473 7.707 -3.315 1.00 89.69 81 THR A N 1
ATOM 620 C CA . THR A 1 81 ? 13.192 7.364 -4.543 1.00 89.69 81 THR A CA 1
ATOM 621 C C . THR A 1 81 ? 13.486 8.571 -5.435 1.00 89.69 81 THR A C 1
ATOM 623 O O . THR A 1 81 ? 14.062 8.412 -6.512 1.00 89.69 81 THR A O 1
ATOM 626 N N . ASN A 1 82 ? 13.101 9.782 -5.023 1.00 94.56 82 ASN A N 1
ATOM 627 C CA . ASN A 1 82 ? 13.415 11.003 -5.757 1.00 94.56 82 ASN A CA 1
ATOM 628 C C . ASN A 1 82 ? 14.935 11.234 -5.851 1.00 94.56 82 ASN A C 1
ATOM 630 O O . ASN A 1 82 ? 15.668 11.046 -4.882 1.00 94.56 82 ASN A O 1
ATOM 634 N N . GLY A 1 83 ? 15.412 11.648 -7.025 1.00 95.50 83 GLY A N 1
ATOM 635 C CA . GLY A 1 83 ? 16.824 11.922 -7.304 1.00 95.50 83 GLY A CA 1
ATOM 636 C C . GLY A 1 83 ? 17.707 10.685 -7.505 1.00 95.50 83 GLY A C 1
ATOM 637 O O . GLY A 1 83 ? 18.871 10.837 -7.889 1.00 95.50 83 GLY A O 1
ATOM 638 N N . ILE A 1 84 ? 17.182 9.475 -7.281 1.00 96.38 84 ILE A N 1
ATOM 639 C CA . ILE A 1 84 ? 17.918 8.223 -7.483 1.00 96.38 84 ILE A CA 1
ATOM 640 C C . ILE A 1 84 ? 18.100 7.949 -8.984 1.00 96.38 84 ILE A C 1
ATOM 642 O O . ILE A 1 84 ? 17.196 8.186 -9.787 1.00 96.38 84 ILE A O 1
ATOM 646 N N . LEU A 1 85 ? 19.269 7.424 -9.354 1.00 98.19 85 LEU A N 1
ATOM 647 C CA . LEU A 1 85 ? 19.559 6.952 -10.706 1.00 98.19 85 LEU A CA 1
ATOM 648 C C . LEU A 1 85 ? 19.003 5.545 -10.935 1.00 98.19 85 LEU A C 1
ATOM 650 O O . LEU A 1 85 ? 19.266 4.620 -10.162 1.00 98.19 85 LEU A O 1
ATOM 654 N N . VAL A 1 86 ? 18.252 5.402 -12.024 1.00 98.50 86 VAL A N 1
ATOM 655 C CA . VAL A 1 86 ? 17.741 4.132 -12.536 1.00 98.50 86 VAL A CA 1
ATOM 656 C C . VAL A 1 86 ? 18.544 3.762 -13.768 1.00 98.50 86 VAL A C 1
ATOM 658 O O . VAL A 1 86 ? 18.441 4.426 -14.794 1.00 98.50 86 VAL A O 1
ATOM 661 N N . TYR A 1 87 ? 19.346 2.713 -13.653 1.00 98.69 87 TYR A N 1
ATOM 662 C CA . TYR A 1 87 ? 20.192 2.209 -14.725 1.00 98.69 87 TYR A CA 1
ATOM 663 C C . TYR A 1 87 ? 19.462 1.113 -15.487 1.00 98.69 87 TYR A C 1
ATOM 665 O O . TYR A 1 87 ? 18.765 0.291 -14.886 1.00 98.69 87 TYR A O 1
ATOM 673 N N . ALA A 1 88 ? 19.690 1.049 -16.791 1.00 98.62 88 ALA A N 1
ATOM 674 C CA . ALA A 1 88 ? 19.327 -0.094 -17.607 1.00 98.62 88 ALA A CA 1
ATOM 675 C C . ALA A 1 88 ? 20.535 -0.527 -18.428 1.00 98.62 88 ALA A C 1
ATOM 677 O O . ALA A 1 88 ? 21.159 0.292 -19.103 1.00 98.62 88 ALA A O 1
ATOM 678 N N . ARG A 1 89 ? 20.837 -1.820 -18.371 1.00 98.38 89 ARG A N 1
ATOM 679 C CA . ARG A 1 89 ? 21.827 -2.475 -19.218 1.00 98.38 89 ARG A CA 1
ATOM 680 C C . ARG A 1 89 ? 21.106 -3.278 -20.281 1.00 98.38 89 ARG A C 1
ATOM 682 O O . ARG A 1 89 ? 20.290 -4.121 -19.926 1.00 98.38 89 ARG A O 1
ATOM 689 N N . ALA A 1 90 ? 21.417 -3.022 -21.541 1.00 97.62 90 ALA A N 1
ATOM 690 C CA . ALA A 1 90 ? 20.972 -3.814 -22.674 1.00 97.62 90 ALA A CA 1
ATOM 691 C C . ALA A 1 90 ? 22.142 -4.646 -23.198 1.00 97.62 90 ALA A C 1
ATOM 693 O O . ALA A 1 90 ? 23.239 -4.116 -23.383 1.00 97.62 90 ALA A O 1
ATOM 694 N N . GLU A 1 91 ? 21.908 -5.925 -23.459 1.00 95.94 91 GLU A N 1
ATOM 695 C CA . GLU A 1 91 ? 22.911 -6.818 -24.034 1.00 95.94 91 GLU A CA 1
ATOM 696 C C . GLU A 1 91 ? 22.287 -7.861 -24.958 1.00 95.94 91 GLU A C 1
ATOM 698 O O . GLU A 1 91 ? 21.137 -8.273 -24.774 1.00 95.94 91 GLU A O 1
ATOM 703 N N . PHE A 1 92 ? 23.052 -8.278 -25.965 1.00 91.94 92 PHE A N 1
ATOM 704 C CA . PHE A 1 92 ? 22.707 -9.446 -26.766 1.00 91.94 92 PHE A CA 1
ATOM 705 C C . PHE A 1 92 ? 23.144 -10.695 -25.991 1.00 91.94 92 PHE A C 1
ATOM 707 O O . PHE A 1 92 ? 24.337 -10.834 -25.727 1.00 91.94 92 PHE A O 1
ATOM 714 N N . PRO A 1 93 ? 22.220 -11.585 -25.593 1.00 82.62 93 PRO A N 1
ATOM 715 C CA . PRO A 1 93 ? 22.584 -12.792 -24.871 1.00 82.62 93 PRO A CA 1
ATOM 716 C C . PRO A 1 93 ? 23.425 -13.713 -25.764 1.00 82.62 93 PRO A C 1
ATOM 718 O O . PRO A 1 93 ? 23.114 -13.903 -26.944 1.00 82.62 93 PRO A O 1
ATOM 721 N N . ASP A 1 94 ? 24.475 -14.302 -25.191 1.00 69.00 94 ASP A N 1
ATOM 722 C CA . ASP A 1 94 ? 25.293 -15.299 -25.879 1.00 69.00 94 ASP A CA 1
ATOM 723 C C . ASP A 1 94 ? 24.494 -16.592 -26.100 1.00 69.00 94 ASP A C 1
ATOM 725 O O . ASP A 1 94 ? 23.654 -16.983 -25.288 1.00 69.00 94 ASP A O 1
ATOM 729 N N . ALA A 1 95 ? 24.794 -17.310 -27.185 1.00 56.72 95 ALA A N 1
ATOM 730 C CA . ALA A 1 95 ? 24.121 -18.568 -27.522 1.00 56.72 95 ALA A CA 1
ATOM 731 C C . ALA A 1 95 ? 24.301 -19.680 -26.460 1.00 56.72 95 ALA A C 1
ATOM 733 O O . ALA A 1 95 ? 23.525 -20.633 -26.444 1.00 56.72 95 ALA A O 1
ATOM 734 N N . GLU A 1 96 ? 25.303 -19.566 -25.577 1.00 48.97 96 GLU A N 1
ATOM 735 C CA . GLU A 1 96 ? 25.642 -20.564 -24.549 1.00 48.97 96 GLU A CA 1
ATOM 736 C C . GLU A 1 96 ? 25.092 -20.243 -23.148 1.00 48.97 96 GLU A C 1
ATOM 738 O O . GLU A 1 96 ? 24.825 -21.163 -22.379 1.00 48.97 96 GLU A O 1
ATOM 743 N N . THR A 1 97 ? 24.869 -18.969 -22.800 1.00 48.00 97 THR A N 1
ATOM 744 C CA . THR A 1 97 ? 24.367 -18.554 -21.469 1.00 48.00 97 THR A CA 1
ATOM 745 C C . THR A 1 97 ? 22.849 -18.604 -21.348 1.00 48.00 97 THR A C 1
ATOM 747 O O . THR A 1 97 ? 22.304 -18.073 -20.384 1.00 48.00 97 THR A O 1
ATOM 750 N N . GLY A 1 98 ? 22.196 -19.263 -22.315 1.00 43.06 98 GLY A N 1
ATOM 751 C CA . GLY A 1 98 ? 20.786 -19.622 -22.363 1.00 43.06 98 GLY A CA 1
ATOM 752 C C . GLY A 1 98 ? 19.963 -19.139 -21.175 1.00 43.06 98 GLY A C 1
ATOM 753 O O . GLY A 1 98 ? 20.009 -19.728 -20.095 1.00 43.06 98 GLY A O 1
ATOM 754 N N . ALA A 1 99 ? 19.099 -18.156 -21.423 1.00 42.59 99 ALA A N 1
ATOM 755 C CA . ALA A 1 99 ? 17.835 -18.019 -20.703 1.00 42.59 99 ALA A CA 1
ATOM 756 C C . ALA A 1 99 ? 16.956 -19.261 -20.997 1.00 42.59 99 ALA A C 1
ATOM 758 O O . ALA A 1 99 ? 15.882 -19.175 -21.589 1.00 42.59 99 ALA A O 1
ATOM 759 N N . ALA A 1 100 ? 17.478 -20.441 -20.655 1.00 39.03 100 ALA A N 1
ATOM 760 C CA . ALA A 1 100 ? 17.113 -21.750 -21.172 1.00 39.03 100 ALA A CA 1
ATOM 761 C C . ALA A 1 100 ? 15.836 -22.321 -20.548 1.00 39.03 100 ALA A C 1
ATOM 763 O O . ALA A 1 100 ? 15.492 -23.459 -20.843 1.00 39.03 100 ALA A O 1
ATOM 764 N N . ASP A 1 101 ? 15.098 -21.529 -19.769 1.00 41.44 101 ASP A N 1
ATOM 765 C CA . ASP A 1 101 ? 13.833 -21.961 -19.169 1.00 41.44 101 ASP A CA 1
ATOM 766 C C . ASP A 1 101 ? 12.595 -21.222 -19.701 1.00 41.44 101 ASP A C 1
ATOM 768 O O . ASP A 1 101 ? 11.471 -21.532 -19.297 1.00 41.44 101 ASP A O 1
ATOM 772 N N . HIS A 1 102 ? 12.727 -20.299 -20.663 1.00 42.16 102 HIS A N 1
ATOM 773 C CA . HIS A 1 102 ? 11.564 -19.606 -21.231 1.00 42.16 102 HIS A CA 1
ATOM 774 C C . HIS A 1 102 ? 11.410 -19.816 -22.745 1.00 42.16 102 HIS A C 1
ATOM 776 O O . HIS A 1 102 ? 11.874 -19.052 -23.586 1.00 42.16 102 HIS A O 1
ATOM 782 N N . ALA A 1 103 ? 10.636 -20.868 -23.036 1.00 38.53 103 ALA A N 1
ATOM 783 C CA . ALA A 1 103 ? 10.028 -21.245 -24.311 1.00 38.53 103 ALA A CA 1
ATOM 784 C C . ALA A 1 103 ? 10.944 -21.939 -25.334 1.00 38.53 103 ALA A C 1
ATOM 786 O O . ALA A 1 103 ? 11.384 -21.365 -26.329 1.00 38.53 103 ALA A O 1
ATOM 787 N N . VAL A 1 104 ? 11.060 -23.260 -25.168 1.00 35.22 104 VAL A N 1
ATOM 788 C CA . VAL A 1 104 ? 11.166 -24.192 -26.299 1.00 35.22 104 VAL A CA 1
ATOM 789 C C . VAL A 1 104 ? 9.994 -23.903 -27.254 1.00 35.22 104 VAL A C 1
ATOM 791 O O . VAL A 1 104 ? 8.856 -24.257 -26.954 1.00 35.22 104 VAL A O 1
ATOM 794 N N . GLY A 1 105 ? 10.251 -23.221 -28.377 1.00 40.22 105 GLY A N 1
ATOM 795 C CA . GLY A 1 105 ? 9.292 -23.097 -29.488 1.00 40.22 105 GLY A CA 1
ATOM 796 C C . GLY A 1 105 ? 9.023 -21.704 -30.073 1.00 40.22 105 GLY A C 1
ATOM 797 O O . GLY A 1 105 ? 8.252 -21.625 -31.028 1.00 40.22 105 GLY A O 1
ATOM 798 N N . SER A 1 106 ? 9.620 -20.613 -29.575 1.00 46.25 106 SER A N 1
ATOM 799 C CA . SER A 1 106 ? 9.430 -19.284 -30.191 1.00 46.25 106 SER A CA 1
ATOM 800 C C . SER A 1 106 ? 10.512 -18.977 -31.232 1.00 46.25 106 SER A C 1
ATOM 802 O O . SER A 1 106 ? 11.692 -18.944 -30.904 1.00 46.25 106 SER A O 1
ATOM 804 N N . PHE A 1 107 ? 10.102 -18.708 -32.475 1.00 51.78 107 PHE A N 1
ATOM 805 C CA . PHE A 1 107 ? 10.969 -18.222 -33.562 1.00 51.78 107 PHE A CA 1
ATOM 806 C C . PHE A 1 107 ? 11.151 -16.689 -33.560 1.00 51.78 107 PHE A C 1
ATOM 808 O O . PHE A 1 107 ? 11.792 -16.155 -34.463 1.00 51.78 107 PHE A O 1
ATOM 815 N N . LEU A 1 108 ? 10.562 -15.974 -32.594 1.00 54.97 108 LEU A N 1
ATOM 816 C CA . LEU A 1 108 ? 10.602 -14.509 -32.515 1.00 54.97 108 LEU A CA 1
ATOM 817 C C . LEU A 1 108 ? 11.683 -14.018 -31.533 1.00 54.97 108 LEU A C 1
ATOM 819 O O . LEU A 1 108 ? 11.875 -14.674 -30.501 1.00 54.97 108 LEU A O 1
ATOM 823 N N . PRO A 1 109 ? 12.346 -12.872 -31.812 1.00 62.84 109 PRO A N 1
ATOM 824 C CA . PRO A 1 109 ? 13.244 -12.219 -30.860 1.00 62.84 109 PRO A CA 1
ATOM 825 C C . PRO A 1 109 ? 12.534 -11.995 -29.527 1.00 62.84 109 PRO A C 1
ATOM 827 O O . PRO A 1 109 ? 11.386 -11.552 -29.490 1.00 62.84 109 PRO A O 1
ATOM 830 N N . GLN A 1 110 ? 13.208 -12.322 -28.425 1.00 84.38 110 GLN A N 1
ATOM 831 C CA . GLN A 1 110 ? 12.655 -12.142 -27.087 1.00 84.38 110 GLN A CA 1
ATOM 832 C C . GLN A 1 110 ? 13.302 -10.949 -26.386 1.00 84.38 110 GLN A C 1
ATOM 834 O O . GLN A 1 110 ? 14.528 -10.845 -26.320 1.00 84.38 110 GLN A O 1
ATOM 839 N N . ILE A 1 111 ? 12.470 -10.088 -25.795 1.00 92.25 111 ILE A N 1
ATOM 840 C CA . ILE A 1 111 ? 12.911 -9.086 -24.821 1.00 92.25 111 ILE A CA 1
ATOM 841 C C . ILE A 1 111 ? 12.790 -9.691 -23.426 1.00 92.25 111 ILE A C 1
ATOM 843 O O . ILE A 1 111 ? 11.692 -9.827 -22.870 1.00 92.25 111 ILE A O 1
ATOM 847 N N . VAL A 1 112 ? 13.937 -10.035 -22.848 1.00 94.62 112 VAL A N 1
ATOM 848 C CA . VAL A 1 112 ? 14.036 -10.542 -21.480 1.00 94.62 112 VAL A CA 1
ATOM 849 C C . VAL A 1 112 ? 14.282 -9.363 -20.547 1.00 94.62 112 VAL A C 1
ATOM 851 O O . VAL A 1 112 ? 15.156 -8.542 -20.798 1.00 94.62 112 VAL A O 1
ATOM 854 N N . ILE A 1 113 ? 13.501 -9.259 -19.470 1.00 96.75 113 ILE A N 1
ATOM 855 C CA . ILE A 1 113 ? 13.619 -8.172 -18.488 1.00 96.75 113 ILE A CA 1
ATOM 856 C C . ILE A 1 113 ? 13.899 -8.775 -17.118 1.00 96.75 113 ILE A C 1
ATOM 858 O O . ILE A 1 113 ? 13.059 -9.519 -16.599 1.00 96.75 113 ILE A O 1
ATOM 862 N N . ASP A 1 114 ? 15.015 -8.387 -16.507 1.00 97.25 114 ASP A N 1
ATOM 863 C CA . ASP A 1 114 ? 15.357 -8.754 -15.132 1.00 97.25 114 ASP A CA 1
ATOM 864 C C . ASP A 1 114 ? 15.880 -7.557 -14.312 1.00 97.25 114 ASP A C 1
ATOM 866 O O . ASP A 1 114 ? 16.055 -6.445 -14.820 1.00 97.25 114 ASP A O 1
ATOM 870 N N . GLY A 1 115 ? 16.067 -7.763 -13.008 1.00 97.31 115 GLY A N 1
ATOM 871 C CA . GLY A 1 115 ? 16.567 -6.768 -12.062 1.00 97.31 115 GLY A CA 1
ATOM 872 C C . GLY A 1 115 ? 17.930 -7.135 -11.475 1.00 97.31 115 GLY A C 1
ATOM 873 O O . GLY A 1 115 ? 18.111 -8.216 -10.925 1.00 97.31 115 GLY A O 1
ATOM 874 N N . GLY A 1 116 ? 18.888 -6.217 -11.528 1.00 97.19 116 GLY A N 1
ATOM 875 C CA . GLY A 1 116 ? 20.161 -6.332 -10.820 1.00 97.19 116 GLY A CA 1
ATOM 876 C C . GLY A 1 116 ? 20.127 -5.664 -9.442 1.00 97.19 116 GLY A C 1
ATOM 877 O O . GLY A 1 116 ? 19.093 -5.604 -8.776 1.00 97.19 116 GLY A O 1
ATOM 878 N N . ILE A 1 117 ? 21.278 -5.147 -9.001 1.00 97.81 117 ILE A N 1
ATOM 879 C CA . ILE A 1 117 ? 21.439 -4.561 -7.662 1.00 97.81 117 ILE A CA 1
ATOM 880 C C . ILE A 1 117 ? 20.386 -3.484 -7.349 1.00 97.81 117 ILE A C 1
ATOM 882 O O . ILE A 1 117 ? 20.144 -2.565 -8.135 1.00 97.81 117 ILE A O 1
ATOM 886 N N . GLY A 1 118 ? 19.787 -3.611 -6.163 1.00 96.81 118 GLY A N 1
ATOM 887 C CA . GLY A 1 118 ? 18.805 -2.686 -5.605 1.00 96.81 118 GLY A CA 1
ATOM 888 C C . GLY A 1 118 ? 17.421 -2.716 -6.255 1.00 96.81 118 GLY A C 1
ATOM 889 O O . GLY A 1 118 ? 16.558 -1.933 -5.849 1.00 96.81 118 GLY A O 1
ATOM 890 N N . ILE A 1 119 ? 17.175 -3.658 -7.170 1.00 98.25 119 ILE A N 1
ATOM 891 C CA . ILE A 1 119 ? 15.827 -4.130 -7.494 1.00 98.25 119 ILE A CA 1
ATOM 892 C C . ILE A 1 119 ? 15.488 -5.296 -6.570 1.00 98.25 119 ILE A C 1
ATOM 894 O O . ILE A 1 119 ? 16.270 -6.235 -6.433 1.00 98.25 119 ILE A O 1
ATOM 898 N N . GLY A 1 120 ? 14.334 -5.222 -5.912 1.00 97.00 120 GLY A N 1
ATOM 899 C CA . GLY A 1 120 ? 13.913 -6.265 -4.985 1.00 97.00 120 GLY A CA 1
ATOM 900 C C . GLY A 1 120 ? 13.555 -7.577 -5.687 1.00 97.00 120 GLY A C 1
ATOM 901 O O . GLY A 1 120 ? 13.157 -7.579 -6.853 1.00 97.00 120 GLY A O 1
ATOM 902 N N . ARG A 1 121 ? 13.662 -8.696 -4.970 1.00 97.00 121 ARG A N 1
ATOM 903 C CA . ARG A 1 121 ? 13.155 -10.011 -5.387 1.00 97.00 121 ARG A CA 1
ATOM 904 C C . ARG A 1 121 ? 11.881 -10.331 -4.619 1.00 97.00 121 ARG A C 1
ATOM 906 O O . ARG A 1 121 ? 11.810 -10.081 -3.417 1.00 97.00 121 ARG A O 1
ATOM 913 N N . VAL A 1 122 ? 10.879 -10.855 -5.319 1.00 96.25 122 VAL A N 1
ATOM 914 C CA . VAL A 1 122 ? 9.613 -11.270 -4.708 1.00 96.25 122 VAL A CA 1
ATOM 915 C C . VAL A 1 122 ? 9.835 -12.556 -3.915 1.00 96.25 122 VAL A C 1
ATOM 917 O O . VAL A 1 122 ? 10.251 -13.562 -4.481 1.00 96.25 122 VAL A O 1
ATOM 920 N N . THR A 1 123 ? 9.550 -12.535 -2.618 1.00 93.69 123 THR A N 1
ATOM 921 C CA . THR A 1 123 ? 9.676 -13.692 -1.716 1.00 93.69 123 THR A CA 1
ATOM 922 C C . THR A 1 123 ? 8.327 -14.245 -1.268 1.00 93.69 123 THR A C 1
ATOM 924 O O . THR A 1 123 ? 8.264 -15.378 -0.803 1.00 93.69 123 THR A O 1
ATOM 927 N N . LYS A 1 124 ? 7.240 -13.486 -1.455 1.00 89.75 124 LYS A N 1
ATOM 928 C CA . LYS A 1 124 ? 5.874 -13.879 -1.089 1.00 89.75 124 LYS A CA 1
ATOM 929 C C . LYS A 1 124 ? 4.923 -13.878 -2.290 1.00 89.75 124 LYS A C 1
ATOM 931 O O . LYS A 1 124 ? 5.093 -13.060 -3.196 1.00 89.75 124 LYS A O 1
ATOM 936 N N . PRO A 1 125 ? 3.914 -14.767 -2.320 1.00 92.12 125 PRO A N 1
ATOM 937 C CA . PRO A 1 125 ? 2.888 -14.748 -3.357 1.00 92.12 125 PRO A CA 1
ATOM 938 C C . PRO A 1 125 ? 1.931 -13.553 -3.180 1.00 92.12 125 PRO A C 1
ATOM 940 O O . PRO A 1 125 ? 1.941 -12.869 -2.161 1.00 92.12 125 PRO A O 1
ATOM 943 N N . GLY A 1 126 ? 1.080 -13.301 -4.180 1.00 89.44 126 GLY A N 1
ATOM 944 C CA . GLY A 1 126 ? 0.062 -12.236 -4.137 1.00 89.44 126 GLY A CA 1
ATOM 945 C C . GLY A 1 126 ? 0.536 -10.864 -4.620 1.00 89.44 126 GLY A C 1
ATOM 946 O O . GLY A 1 126 ? -0.262 -9.932 -4.704 1.00 89.44 126 GLY A O 1
ATOM 947 N N . LEU A 1 127 ? 1.813 -10.742 -4.983 1.00 93.25 127 LEU A N 1
ATOM 948 C CA . LEU A 1 127 ? 2.356 -9.585 -5.690 1.00 93.25 127 LEU A CA 1
ATOM 949 C C . LEU A 1 127 ? 2.176 -9.723 -7.208 1.00 93.25 127 LEU A C 1
ATOM 951 O O . LEU A 1 127 ? 1.880 -10.797 -7.726 1.00 93.25 127 LEU A O 1
ATOM 955 N N . ASP A 1 128 ? 2.365 -8.614 -7.927 1.00 93.62 128 ASP A N 1
ATOM 956 C CA . ASP A 1 128 ? 2.205 -8.546 -9.389 1.00 93.62 128 ASP A CA 1
ATOM 957 C C . ASP A 1 128 ? 3.161 -9.493 -10.144 1.00 93.62 128 ASP A C 1
ATOM 959 O O . ASP A 1 128 ? 2.826 -9.991 -11.218 1.00 93.62 128 ASP A O 1
ATOM 963 N N . GLN A 1 129 ? 4.337 -9.767 -9.571 1.00 95.06 129 GLN A N 1
ATOM 964 C CA . GLN A 1 129 ? 5.327 -10.696 -10.115 1.00 95.06 129 GLN A CA 1
ATOM 965 C C . GLN A 1 129 ? 5.416 -11.967 -9.256 1.00 95.06 129 GLN A C 1
ATOM 967 O O . GLN A 1 129 ? 5.218 -11.888 -8.043 1.00 95.06 129 GLN A O 1
ATOM 972 N N . PRO A 1 130 ? 5.720 -13.134 -9.855 1.00 94.56 130 PRO A N 1
ATOM 973 C CA . PRO A 1 130 ? 5.807 -14.394 -9.121 1.00 94.56 130 PRO A CA 1
ATOM 974 C C . PRO A 1 130 ? 7.022 -14.435 -8.184 1.00 94.56 130 PRO A C 1
ATOM 976 O O . PRO A 1 130 ? 7.997 -13.705 -8.371 1.00 94.56 130 PRO A O 1
ATOM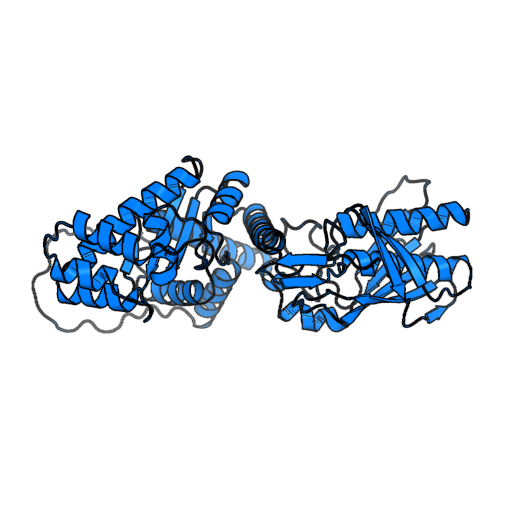 979 N N . VAL A 1 131 ? 6.983 -15.341 -7.202 1.00 95.50 131 VAL A N 1
ATOM 980 C CA . VAL A 1 131 ? 8.098 -15.585 -6.273 1.00 95.50 131 VAL A CA 1
ATOM 981 C C . VAL A 1 131 ? 9.381 -15.918 -7.046 1.00 95.50 131 VAL A C 1
ATOM 983 O O . VAL A 1 131 ? 9.360 -16.678 -8.011 1.00 95.50 131 VAL A O 1
ATOM 986 N N . GLY A 1 132 ? 10.494 -15.311 -6.636 1.00 94.00 132 GLY A N 1
ATOM 987 C CA . GLY A 1 132 ? 11.806 -15.384 -7.282 1.00 94.00 132 GLY A CA 1
ATOM 988 C C . GLY A 1 132 ? 12.048 -14.309 -8.349 1.00 94.00 132 GLY A C 1
ATOM 989 O O . GLY A 1 132 ? 13.198 -13.938 -8.601 1.00 94.00 132 GLY A O 1
ATOM 990 N N . ALA A 1 133 ? 10.998 -13.739 -8.947 1.00 95.50 133 ALA A N 1
ATOM 991 C CA . ALA A 1 133 ? 11.156 -12.725 -9.985 1.00 95.50 133 ALA A CA 1
ATOM 992 C C . ALA A 1 133 ? 11.611 -11.369 -9.419 1.00 95.50 133 ALA A C 1
ATOM 994 O O . ALA A 1 133 ? 11.386 -11.031 -8.253 1.00 95.50 133 ALA A O 1
ATOM 995 N N . ALA A 1 134 ? 12.245 -10.558 -10.272 1.00 97.44 134 ALA A N 1
ATOM 996 C CA . ALA A 1 134 ? 12.504 -9.155 -9.968 1.00 97.44 134 ALA A CA 1
ATOM 997 C C . ALA A 1 134 ? 11.185 -8.390 -9.798 1.00 97.44 134 ALA A C 1
ATOM 999 O O . ALA A 1 134 ? 10.275 -8.531 -10.624 1.00 97.44 134 ALA A O 1
ATOM 1000 N N . ALA A 1 135 ? 11.121 -7.543 -8.768 1.00 97.06 135 ALA A N 1
ATOM 1001 C CA . ALA A 1 135 ? 9.992 -6.689 -8.403 1.00 97.06 135 ALA A CA 1
ATOM 1002 C C . ALA A 1 135 ? 9.818 -5.520 -9.392 1.00 97.06 135 ALA A C 1
ATOM 1004 O O . ALA A 1 135 ? 9.898 -4.346 -9.037 1.00 97.06 135 ALA A O 1
ATOM 1005 N N . ILE A 1 136 ? 9.618 -5.852 -10.666 1.00 97.69 136 ILE A N 1
ATOM 1006 C CA . ILE A 1 136 ? 9.316 -4.939 -11.765 1.00 97.69 136 ILE A CA 1
ATOM 1007 C C . ILE A 1 136 ? 7.907 -5.282 -12.231 1.00 97.69 136 ILE A C 1
ATOM 1009 O O . ILE A 1 136 ? 7.704 -6.344 -12.822 1.00 97.69 136 ILE A O 1
ATOM 1013 N N . ASN A 1 137 ? 6.944 -4.406 -11.952 1.00 95.50 137 ASN A N 1
ATOM 1014 C CA . ASN A 1 137 ? 5.538 -4.708 -12.205 1.00 95.50 137 ASN A CA 1
ATOM 1015 C C . ASN A 1 137 ? 5.216 -4.818 -13.708 1.00 95.50 137 ASN A C 1
ATOM 1017 O O . ASN A 1 137 ? 5.941 -4.317 -14.572 1.00 95.50 137 ASN A O 1
ATOM 1021 N N . SER A 1 138 ? 4.073 -5.425 -14.007 1.00 95.38 138 SER A N 1
ATOM 1022 C CA . SER A 1 138 ? 3.521 -5.676 -15.337 1.00 95.38 138 SER A CA 1
ATOM 1023 C C . SER A 1 138 ? 3.497 -4.434 -16.233 1.00 95.38 138 SER A C 1
ATOM 1025 O O . SER A 1 138 ? 3.958 -4.501 -17.374 1.00 95.38 138 SER A O 1
ATOM 1027 N N . VAL A 1 139 ? 3.035 -3.288 -15.718 1.00 96.06 139 VAL A N 1
ATOM 1028 C CA . VAL A 1 139 ? 2.994 -2.023 -16.472 1.00 96.06 139 VAL A CA 1
ATOM 1029 C C . VAL A 1 139 ? 4.403 -1.511 -16.816 1.00 96.06 139 VAL A C 1
ATOM 1031 O O . VAL A 1 139 ? 4.672 -1.344 -18.004 1.00 96.06 139 VAL A O 1
ATOM 1034 N N . PRO A 1 140 ? 5.342 -1.328 -15.865 1.00 97.00 140 PRO A N 1
ATOM 1035 C CA . PRO A 1 140 ? 6.738 -1.029 -16.190 1.00 97.00 140 PRO A CA 1
ATOM 1036 C C . PRO A 1 140 ? 7.387 -2.012 -17.170 1.00 97.00 140 PRO A C 1
ATOM 1038 O O . PRO A 1 140 ? 8.062 -1.581 -18.101 1.00 97.00 140 PRO A O 1
ATOM 1041 N N . ARG A 1 141 ? 7.155 -3.325 -17.020 1.00 97.50 141 ARG A N 1
ATOM 1042 C CA . ARG A 1 141 ? 7.659 -4.325 -17.976 1.00 97.50 141 ARG A CA 1
ATOM 1043 C C . ARG A 1 141 ? 7.092 -4.098 -19.371 1.00 97.50 141 ARG A C 1
ATOM 1045 O O . ARG A 1 141 ? 7.838 -4.181 -20.337 1.00 97.50 141 ARG A O 1
ATOM 1052 N N . LYS A 1 142 ? 5.794 -3.806 -19.488 1.00 96.69 142 LYS A N 1
ATOM 1053 C CA . LYS A 1 142 ? 5.161 -3.463 -20.767 1.00 96.69 142 LYS A CA 1
ATOM 1054 C C . LYS A 1 142 ? 5.781 -2.202 -21.368 1.00 96.69 142 LYS A C 1
ATOM 1056 O O . LYS A 1 142 ? 6.135 -2.226 -22.533 1.00 96.69 142 LYS A O 1
ATOM 1061 N N . MET A 1 143 ? 5.983 -1.149 -20.574 1.00 97.25 143 MET A N 1
ATOM 1062 C CA . MET A 1 143 ? 6.623 0.085 -21.045 1.00 97.25 143 MET A CA 1
ATOM 1063 C C . MET A 1 143 ? 8.043 -0.157 -21.569 1.00 97.25 143 MET A C 1
ATOM 1065 O O . MET A 1 143 ? 8.404 0.390 -22.604 1.00 97.25 143 MET A O 1
ATOM 1069 N N . ILE A 1 144 ? 8.837 -0.981 -20.875 1.00 97.69 144 ILE A N 1
ATOM 1070 C CA . ILE A 1 144 ? 10.177 -1.372 -21.334 1.00 97.69 144 ILE A CA 1
ATOM 1071 C C . ILE A 1 144 ? 10.081 -2.144 -22.654 1.00 97.69 144 ILE A C 1
ATOM 1073 O O . ILE A 1 144 ? 10.810 -1.814 -23.582 1.00 97.69 144 ILE A O 1
ATOM 1077 N N . ARG A 1 145 ? 9.186 -3.139 -22.758 1.00 96.75 145 ARG A N 1
ATOM 1078 C CA . ARG A 1 145 ? 9.005 -3.915 -23.998 1.00 96.75 145 ARG A CA 1
ATOM 1079 C C . ARG A 1 145 ? 8.596 -3.024 -25.159 1.00 96.75 145 ARG A C 1
ATOM 1081 O O . ARG A 1 145 ? 9.335 -2.972 -26.124 1.00 96.75 145 ARG A O 1
ATOM 1088 N N . ASP A 1 146 ? 7.525 -2.247 -25.013 1.00 95.31 146 ASP A N 1
ATOM 1089 C CA . ASP A 1 146 ? 7.020 -1.360 -26.068 1.00 95.31 146 ASP A CA 1
ATOM 1090 C C . ASP A 1 146 ? 8.117 -0.393 -26.571 1.00 95.31 146 ASP A C 1
ATOM 1092 O O . ASP A 1 146 ? 8.247 -0.162 -27.772 1.00 95.31 146 ASP A O 1
ATOM 1096 N N . ALA A 1 147 ? 8.929 0.158 -25.658 1.00 95.31 147 ALA A N 1
ATOM 1097 C CA . ALA A 1 147 ? 10.025 1.065 -26.000 1.00 95.31 147 ALA A CA 1
ATOM 1098 C C . ALA A 1 147 ? 11.193 0.364 -26.713 1.00 95.31 147 ALA A C 1
ATOM 1100 O O . ALA A 1 147 ? 11.811 0.949 -27.600 1.00 95.31 147 ALA A O 1
ATOM 1101 N N . VAL A 1 148 ? 11.517 -0.869 -26.319 1.00 95.62 148 VAL A N 1
ATOM 1102 C CA . VAL A 1 148 ? 12.620 -1.649 -26.896 1.00 95.62 148 VAL A CA 1
ATOM 1103 C C . VAL A 1 148 ? 12.208 -2.290 -28.223 1.00 95.62 148 VAL A C 1
ATOM 1105 O O . VAL A 1 148 ? 12.969 -2.196 -29.182 1.00 95.62 148 VAL A O 1
ATOM 1108 N N . ASP A 1 149 ? 11.005 -2.859 -28.310 1.00 94.31 149 ASP A N 1
ATOM 1109 C CA . ASP A 1 149 ? 10.434 -3.455 -29.526 1.00 94.31 149 ASP A CA 1
ATOM 1110 C C . ASP A 1 149 ? 10.438 -2.441 -30.675 1.00 94.31 149 ASP A C 1
ATOM 1112 O O . ASP A 1 149 ? 10.955 -2.732 -31.751 1.00 94.31 149 ASP A O 1
ATOM 1116 N N . ALA A 1 150 ? 9.975 -1.210 -30.425 1.00 92.81 150 ALA A N 1
ATOM 1117 C CA . ALA A 1 150 ? 9.964 -0.151 -31.433 1.00 92.81 150 ALA A CA 1
ATOM 1118 C C . ALA A 1 150 ? 11.362 0.145 -32.015 1.00 92.81 150 ALA A C 1
ATOM 1120 O O . ALA A 1 150 ? 11.489 0.448 -33.201 1.00 92.81 150 ALA A O 1
ATOM 1121 N N . LEU A 1 151 ? 12.419 0.045 -31.199 1.00 94.19 151 LEU A N 1
ATOM 1122 C CA . LEU A 1 151 ? 13.798 0.260 -31.647 1.00 94.19 151 LEU A CA 1
ATOM 1123 C C . LEU A 1 151 ? 14.359 -0.927 -32.422 1.00 94.19 151 LEU A C 1
ATOM 1125 O O . LEU A 1 151 ? 15.099 -0.726 -33.385 1.00 94.19 151 LEU A O 1
ATOM 1129 N N . LEU A 1 152 ? 14.034 -2.149 -31.999 1.00 92.19 152 LEU A N 1
ATOM 1130 C CA . LEU A 1 152 ? 14.449 -3.361 -32.700 1.00 92.19 152 LEU A CA 1
ATOM 1131 C C . LEU A 1 152 ? 13.798 -3.430 -34.083 1.00 92.19 152 LEU A C 1
ATOM 1133 O O . LEU A 1 152 ? 14.492 -3.692 -35.065 1.00 92.19 152 LEU A O 1
ATOM 1137 N N . GLU A 1 153 ? 12.506 -3.102 -34.176 1.00 91.25 153 GLU A N 1
ATOM 1138 C CA . GLU A 1 153 ? 11.785 -2.991 -35.446 1.00 91.25 153 GLU A CA 1
ATOM 1139 C C . GLU A 1 153 ? 12.380 -1.902 -36.352 1.00 91.25 153 GLU A C 1
ATOM 1141 O O . GLU A 1 153 ? 12.641 -2.166 -37.526 1.00 91.25 153 GLU A O 1
ATOM 1146 N N . GLU A 1 154 ? 12.656 -0.702 -35.818 1.00 91.69 154 GLU A N 1
ATOM 1147 C CA . GLU A 1 154 ? 13.284 0.403 -36.568 1.00 91.69 154 GLU A CA 1
ATOM 1148 C C . GLU A 1 154 ? 14.665 0.008 -37.123 1.00 91.69 154 GLU A C 1
ATOM 1150 O O . GLU A 1 154 ? 15.009 0.361 -38.253 1.00 91.69 154 GLU A O 1
ATOM 1155 N N . ALA A 1 155 ? 15.452 -0.740 -36.345 1.00 90.94 155 ALA A N 1
ATOM 1156 C CA . ALA A 1 155 ? 16.786 -1.195 -36.732 1.00 90.94 155 ALA A CA 1
ATOM 1157 C C . ALA A 1 155 ? 16.787 -2.463 -37.608 1.00 90.94 155 ALA A C 1
ATOM 1159 O O . ALA A 1 155 ? 17.834 -2.814 -38.156 1.00 90.94 155 ALA A O 1
ATOM 1160 N N . GLY A 1 156 ? 15.651 -3.159 -37.741 1.00 89.12 156 GLY A N 1
ATOM 1161 C CA . GLY A 1 156 ? 15.579 -4.474 -38.384 1.00 89.12 156 GLY A CA 1
ATOM 1162 C C . GLY A 1 156 ? 16.370 -5.558 -37.640 1.00 89.12 156 GLY A C 1
ATOM 1163 O O . GLY A 1 156 ? 16.880 -6.487 -38.268 1.00 89.12 156 GLY A O 1
ATOM 1164 N N . GLU A 1 157 ? 16.514 -5.424 -36.321 1.00 87.69 157 GLU A N 1
ATOM 1165 C CA . GLU A 1 157 ? 17.267 -6.353 -35.478 1.00 87.69 157 GLU A CA 1
ATOM 1166 C C . GLU A 1 157 ? 16.395 -7.549 -35.068 1.00 87.69 157 GLU A C 1
ATOM 1168 O O . GLU A 1 157 ? 15.280 -7.387 -34.578 1.00 87.69 157 GLU A O 1
ATOM 1173 N N . LEU A 1 158 ? 16.921 -8.764 -35.255 1.00 85.00 158 LEU A N 1
ATOM 1174 C CA . LEU A 1 158 ? 16.207 -10.023 -34.995 1.00 85.00 158 LEU A CA 1
ATOM 1175 C C . LEU A 1 158 ? 16.788 -10.814 -33.819 1.00 85.00 158 LEU A C 1
ATOM 1177 O O . LEU A 1 158 ? 16.282 -11.887 -33.487 1.00 85.00 158 LEU A O 1
ATOM 1181 N N . ARG A 1 159 ? 17.867 -10.327 -33.202 1.00 86.75 159 ARG A N 1
ATOM 1182 C CA . ARG A 1 159 ? 18.421 -10.922 -31.987 1.00 86.75 159 ARG A CA 1
ATOM 1183 C C . ARG A 1 159 ? 17.553 -10.585 -30.779 1.00 86.75 159 ARG A C 1
ATOM 1185 O O . ARG A 1 159 ? 17.008 -9.490 -30.664 1.00 86.75 159 ARG A O 1
ATOM 1192 N N . SER A 1 160 ? 17.475 -11.530 -29.847 1.00 90.25 160 SER A N 1
ATOM 1193 C CA . SER A 1 160 ? 16.921 -11.283 -28.515 1.00 90.25 160 SER A CA 1
ATOM 1194 C C . SER A 1 160 ? 17.762 -10.251 -27.764 1.00 90.25 160 SER A C 1
ATOM 1196 O O . SER A 1 160 ? 18.968 -10.149 -27.988 1.00 90.25 160 SER A O 1
ATOM 1198 N N . VAL A 1 161 ? 17.138 -9.520 -26.844 1.00 93.19 161 VAL A N 1
ATOM 1199 C CA . VAL A 1 161 ? 17.816 -8.533 -25.995 1.00 93.19 161 VAL A CA 1
ATOM 1200 C C . VAL A 1 161 ? 17.482 -8.806 -24.538 1.00 93.19 161 VAL A C 1
ATOM 1202 O O . VAL A 1 161 ? 16.313 -8.941 -24.168 1.00 93.19 161 VAL A O 1
ATOM 1205 N N . LEU A 1 162 ? 18.515 -8.862 -23.701 1.00 96.56 162 LEU A N 1
ATOM 1206 C CA . LEU A 1 162 ? 18.381 -8.875 -22.252 1.00 96.56 162 LEU A CA 1
ATOM 1207 C C . LEU A 1 162 ? 18.507 -7.445 -21.725 1.00 96.56 162 LEU A C 1
ATOM 1209 O O . LEU A 1 162 ? 19.511 -6.771 -21.948 1.00 96.56 162 LEU A O 1
ATOM 1213 N N . VAL A 1 163 ? 17.481 -6.994 -21.009 1.00 98.06 163 VAL A N 1
ATOM 1214 C CA . VAL A 1 163 ? 17.446 -5.709 -20.314 1.00 98.06 163 VAL A CA 1
ATOM 1215 C C . VAL A 1 163 ? 17.491 -5.952 -18.809 1.00 98.06 163 VAL A C 1
ATOM 1217 O O . VAL A 1 163 ? 16.536 -6.458 -18.219 1.00 98.06 163 VAL A O 1
ATOM 1220 N N . THR A 1 164 ? 18.587 -5.547 -18.173 1.00 98.50 164 THR A N 1
ATOM 1221 C CA . THR A 1 164 ? 18.754 -5.616 -16.717 1.00 98.50 164 THR A CA 1
ATOM 1222 C C . THR A 1 164 ? 18.628 -4.228 -16.101 1.00 98.50 164 THR A C 1
ATOM 1224 O O . THR A 1 164 ? 19.458 -3.351 -16.349 1.00 98.50 164 THR A O 1
ATOM 1227 N N . ILE A 1 165 ? 17.613 -4.023 -15.261 1.00 98.62 165 ILE A N 1
ATOM 1228 C CA . ILE A 1 165 ? 17.403 -2.760 -14.539 1.00 98.62 165 ILE A CA 1
ATOM 1229 C C . ILE A 1 165 ? 18.173 -2.786 -13.216 1.00 98.62 165 ILE A C 1
ATOM 1231 O O . ILE A 1 165 ? 18.061 -3.746 -12.459 1.00 98.62 165 ILE A O 1
ATOM 1235 N N . LYS A 1 166 ? 18.935 -1.737 -12.896 1.00 98.50 166 LYS A N 1
ATOM 1236 C CA . LYS A 1 166 ? 19.668 -1.610 -11.624 1.00 98.50 166 LYS A CA 1
ATOM 1237 C C . LYS A 1 166 ? 19.352 -0.282 -10.959 1.00 98.50 166 LYS A C 1
ATOM 1239 O O . LYS A 1 166 ? 19.317 0.758 -11.610 1.00 98.50 166 LYS A O 1
ATOM 1244 N N . ILE A 1 167 ? 19.185 -0.301 -9.643 1.00 98.06 167 ILE A N 1
ATOM 1245 C CA . ILE A 1 167 ? 19.024 0.909 -8.838 1.00 98.06 167 ILE A CA 1
ATOM 1246 C C . ILE A 1 167 ? 19.879 0.737 -7.581 1.00 98.06 167 ILE A C 1
ATOM 1248 O O . ILE A 1 167 ? 19.340 0.364 -6.548 1.00 98.06 167 ILE A O 1
ATOM 1252 N N . PRO A 1 168 ? 21.205 0.978 -7.614 1.00 97.81 168 PRO A N 1
ATOM 1253 C CA . PRO A 1 168 ? 22.090 0.672 -6.482 1.00 97.81 168 PRO A CA 1
ATOM 1254 C C . PRO A 1 168 ? 21.638 1.284 -5.144 1.00 97.81 168 PRO A C 1
ATOM 1256 O O . PRO A 1 168 ? 21.617 0.603 -4.121 1.00 97.81 168 PRO A O 1
ATOM 1259 N N . ALA A 1 169 ? 21.176 2.541 -5.154 1.00 96.62 169 ALA A N 1
ATOM 1260 C CA . ALA A 1 169 ? 20.627 3.209 -3.965 1.00 96.62 169 ALA A CA 1
ATOM 1261 C C . ALA A 1 169 ? 19.291 2.605 -3.475 1.00 96.62 169 ALA A C 1
ATOM 1263 O O . ALA A 1 169 ? 18.849 2.871 -2.356 1.00 96.62 169 ALA A O 1
ATOM 1264 N N . GLY A 1 170 ? 18.662 1.764 -4.295 1.00 95.88 170 GLY A N 1
ATOM 1265 C CA . GLY A 1 170 ? 17.442 1.025 -4.003 1.00 95.88 170 GLY A CA 1
ATOM 1266 C C . GLY A 1 170 ? 17.585 0.058 -2.832 1.00 95.88 170 GLY A C 1
ATOM 1267 O O . GLY A 1 170 ? 16.617 -0.141 -2.106 1.00 95.88 170 GLY A O 1
ATOM 1268 N N . VAL A 1 171 ? 18.784 -0.476 -2.574 1.00 95.94 171 VAL A N 1
ATOM 1269 C CA . VAL A 1 171 ? 19.032 -1.362 -1.420 1.00 95.94 171 VAL A CA 1
ATOM 1270 C C . VAL A 1 171 ? 18.715 -0.648 -0.100 1.00 95.94 171 VAL A C 1
ATOM 1272 O O . VAL A 1 171 ? 17.990 -1.172 0.745 1.00 95.94 171 VAL A O 1
ATOM 1275 N N . GLU A 1 172 ? 19.218 0.577 0.070 1.00 94.50 172 GLU A N 1
ATOM 1276 C CA . GLU A 1 172 ? 18.980 1.366 1.283 1.00 94.50 172 GLU A CA 1
ATOM 1277 C C . GLU A 1 172 ? 17.601 2.030 1.282 1.00 94.50 172 GLU A C 1
ATOM 1279 O O . GLU A 1 172 ? 16.960 2.113 2.332 1.00 94.50 172 GLU A O 1
ATOM 1284 N N . ALA A 1 173 ? 17.112 2.469 0.117 1.00 93.19 173 ALA A N 1
ATOM 1285 C CA . ALA A 1 173 ? 15.778 3.050 0.003 1.00 93.19 173 ALA A CA 1
ATOM 1286 C C . ALA A 1 173 ? 14.689 2.045 0.412 1.00 93.19 173 ALA A C 1
ATOM 1288 O O . ALA A 1 173 ? 13.783 2.410 1.158 1.00 93.19 173 ALA A O 1
ATOM 1289 N N . ALA A 1 174 ? 14.817 0.772 0.017 1.00 93.19 174 ALA A N 1
ATOM 1290 C CA . ALA A 1 174 ? 13.847 -0.284 0.308 1.00 93.19 174 ALA A CA 1
ATOM 1291 C C . ALA A 1 174 ? 13.553 -0.451 1.804 1.00 93.19 174 ALA A C 1
ATOM 1293 O O . ALA A 1 174 ? 12.400 -0.656 2.183 1.00 93.19 174 ALA A O 1
ATOM 1294 N N . LYS A 1 175 ? 14.562 -0.279 2.667 1.00 89.94 175 LYS A N 1
ATOM 1295 C CA . LYS A 1 175 ? 14.422 -0.382 4.131 1.00 89.94 175 LYS A CA 1
ATOM 1296 C C . LYS A 1 175 ? 13.456 0.650 4.723 1.00 89.94 175 LYS A C 1
ATOM 1298 O O . LYS A 1 175 ? 12.976 0.466 5.836 1.00 89.94 175 LYS A O 1
ATOM 1303 N N . LYS A 1 176 ? 13.186 1.738 3.996 1.00 87.44 176 LYS A N 1
ATOM 1304 C CA . LYS A 1 176 ? 12.262 2.817 4.380 1.00 87.44 176 LYS A CA 1
ATOM 1305 C C . LYS A 1 176 ? 10.917 2.737 3.644 1.00 87.44 176 LYS A C 1
ATOM 1307 O O . LYS A 1 176 ? 10.140 3.685 3.703 1.00 87.44 176 LYS A O 1
ATOM 1312 N N . THR A 1 177 ? 10.653 1.641 2.934 1.00 86.62 177 THR A N 1
ATOM 1313 C CA . THR A 1 177 ? 9.410 1.405 2.179 1.00 86.62 177 THR A CA 1
ATOM 1314 C C . THR A 1 177 ? 8.599 0.263 2.790 1.00 86.62 177 THR A C 1
ATOM 1316 O O . THR A 1 177 ? 9.042 -0.390 3.733 1.00 86.62 177 THR A O 1
ATOM 1319 N N . PHE A 1 178 ? 7.422 -0.016 2.225 1.00 83.06 178 PHE A N 1
ATOM 1320 C CA . PHE A 1 178 ? 6.600 -1.173 2.595 1.00 83.06 178 PHE A CA 1
ATOM 1321 C C . PHE A 1 178 ? 7.118 -2.508 2.031 1.00 83.06 178 PHE A C 1
ATOM 1323 O O . PHE A 1 178 ? 6.617 -3.558 2.425 1.00 83.06 178 PHE A O 1
ATOM 1330 N N . ASN A 1 179 ? 8.135 -2.499 1.161 1.00 87.50 179 ASN A N 1
ATOM 1331 C CA . ASN A 1 179 ? 8.657 -3.705 0.510 1.00 87.50 179 ASN A CA 1
ATOM 1332 C C . ASN A 1 179 ? 9.010 -4.851 1.477 1.00 87.50 179 ASN A C 1
ATOM 1334 O O . ASN A 1 179 ? 8.571 -5.972 1.218 1.00 87.50 179 ASN A O 1
ATOM 1338 N N . PRO A 1 180 ? 9.702 -4.617 2.613 1.00 84.00 180 PRO A N 1
ATOM 1339 C CA . PRO A 1 180 ? 10.026 -5.701 3.542 1.00 84.00 180 PRO A CA 1
ATOM 1340 C C . PRO A 1 180 ? 8.789 -6.383 4.142 1.00 84.00 180 PRO A C 1
ATOM 1342 O O . PRO A 1 180 ? 8.821 -7.576 4.426 1.00 84.00 180 PRO A O 1
ATOM 1345 N N . VAL A 1 181 ? 7.692 -5.638 4.328 1.00 83.81 181 VAL A N 1
ATOM 1346 C CA . VAL A 1 181 ? 6.422 -6.176 4.848 1.00 83.81 181 VAL A CA 1
ATOM 1347 C C . VAL A 1 181 ? 5.703 -6.990 3.771 1.00 83.81 181 VAL A C 1
ATOM 1349 O O . VAL A 1 181 ? 5.173 -8.059 4.052 1.00 83.81 181 VAL A O 1
ATOM 1352 N N . LEU A 1 182 ? 5.751 -6.518 2.523 1.00 86.81 182 LEU A N 1
ATOM 1353 C CA . LEU A 1 182 ? 5.105 -7.148 1.370 1.00 86.81 182 LEU A CA 1
ATOM 1354 C C . LEU A 1 182 ? 5.816 -8.415 0.863 1.00 86.81 182 LEU A C 1
ATOM 1356 O O . LEU A 1 182 ? 5.278 -9.094 -0.003 1.00 86.81 182 LEU A O 1
ATOM 1360 N N . GLY A 1 183 ? 7.007 -8.741 1.377 1.00 90.12 183 GLY A N 1
ATOM 1361 C CA . GLY A 1 183 ? 7.813 -9.856 0.868 1.00 90.12 183 GLY A CA 1
ATOM 1362 C C . GLY A 1 183 ? 8.605 -9.490 -0.380 1.00 90.12 183 GLY A C 1
ATOM 1363 O O . GLY A 1 183 ? 8.615 -10.232 -1.358 1.00 90.12 183 GLY A O 1
ATOM 1364 N N . ILE A 1 184 ? 9.226 -8.313 -0.373 1.00 94.31 184 ILE A N 1
ATOM 1365 C CA . ILE A 1 184 ? 10.180 -7.889 -1.395 1.00 94.31 184 ILE A CA 1
ATOM 1366 C C . ILE A 1 184 ? 11.504 -7.572 -0.706 1.00 94.31 184 ILE A C 1
ATOM 1368 O O . ILE A 1 184 ? 11.586 -6.664 0.125 1.00 94.31 184 ILE A O 1
ATOM 1372 N N . GLU A 1 185 ? 12.548 -8.312 -1.072 1.00 94.69 185 GLU A N 1
ATOM 1373 C CA . GLU A 1 185 ? 13.847 -8.266 -0.399 1.00 94.69 185 GLU A CA 1
ATOM 1374 C C . GLU A 1 185 ? 14.978 -7.831 -1.333 1.00 94.69 185 GLU A C 1
ATOM 1376 O O . GLU A 1 185 ? 14.929 -8.038 -2.541 1.00 94.69 185 GLU A O 1
ATOM 1381 N N . GLY A 1 186 ? 16.017 -7.205 -0.772 1.00 93.00 186 GLY A N 1
ATOM 1382 C CA . GLY A 1 186 ? 17.224 -6.807 -1.509 1.00 93.00 186 GLY A CA 1
ATOM 1383 C C . GLY A 1 186 ? 17.120 -5.510 -2.325 1.00 93.00 186 GLY A C 1
ATOM 1384 O O . GLY A 1 186 ? 18.137 -5.039 -2.833 1.00 93.00 186 GLY A O 1
ATOM 1385 N N . GLY A 1 187 ? 15.941 -4.885 -2.423 1.00 95.88 187 GLY A N 1
ATOM 1386 C CA . GLY A 1 187 ? 15.779 -3.653 -3.195 1.00 95.88 187 GLY A CA 1
ATOM 1387 C C . GLY A 1 187 ? 14.354 -3.107 -3.280 1.00 95.88 187 GLY A C 1
ATOM 1388 O O . GLY A 1 187 ? 13.414 -3.640 -2.685 1.00 95.88 187 GLY A O 1
ATOM 1389 N N . ILE A 1 188 ? 14.209 -2.000 -4.012 1.00 96.31 188 ILE A N 1
ATOM 1390 C CA . ILE A 1 188 ? 12.913 -1.358 -4.261 1.00 96.31 188 ILE A CA 1
ATOM 1391 C C . ILE A 1 188 ? 12.171 -2.041 -5.408 1.00 96.31 188 ILE A C 1
ATOM 1393 O O . ILE A 1 188 ? 12.763 -2.752 -6.223 1.00 96.31 188 ILE A O 1
ATOM 1397 N N . SER A 1 189 ? 10.873 -1.774 -5.492 1.00 96.00 189 SER A N 1
ATOM 1398 C CA . SER A 1 189 ? 10.048 -2.192 -6.619 1.00 96.00 189 SER A CA 1
ATOM 1399 C C . SER A 1 189 ? 10.057 -1.125 -7.714 1.00 96.00 189 SER A C 1
ATOM 1401 O O . SER A 1 189 ? 9.961 0.075 -7.442 1.00 96.00 189 SER A O 1
ATOM 1403 N N . VAL A 1 190 ? 10.135 -1.558 -8.969 1.00 96.31 190 VAL A N 1
ATOM 1404 C CA . VAL A 1 190 ? 9.903 -0.708 -10.138 1.00 96.31 190 VAL A CA 1
ATOM 1405 C C . VAL A 1 190 ? 8.412 -0.757 -10.436 1.00 96.31 190 VAL A C 1
ATOM 1407 O O . VAL A 1 190 ? 7.888 -1.766 -10.908 1.00 96.31 190 VAL A O 1
ATOM 1410 N N . LEU A 1 191 ? 7.726 0.336 -10.120 1.00 91.56 191 LEU A N 1
ATOM 1411 C CA . LEU A 1 191 ? 6.270 0.438 -10.145 1.00 91.56 191 LEU A CA 1
ATOM 1412 C C . LEU A 1 191 ? 5.815 1.718 -10.853 1.00 91.56 191 LEU A C 1
ATOM 1414 O O . LEU A 1 191 ? 6.615 2.595 -11.188 1.00 91.56 191 LEU A O 1
ATOM 1418 N N . GLY A 1 192 ? 4.511 1.804 -11.105 1.00 87.00 192 GLY A N 1
ATOM 1419 C CA . GLY A 1 192 ? 3.871 2.946 -11.749 1.00 87.00 192 GLY A CA 1
ATOM 1420 C C . GLY A 1 192 ? 2.860 2.503 -12.795 1.00 87.00 192 GLY A C 1
ATOM 1421 O O . GLY A 1 192 ? 3.239 2.118 -13.894 1.00 87.00 192 GLY A O 1
ATOM 1422 N N . THR A 1 193 ? 1.577 2.585 -12.458 1.00 87.62 193 THR A N 1
ATOM 1423 C CA . THR A 1 193 ? 0.465 2.200 -13.344 1.00 87.62 193 THR A CA 1
ATOM 1424 C C . THR A 1 193 ? 0.197 3.240 -14.428 1.00 87.62 193 THR A C 1
ATOM 1426 O O . THR A 1 193 ? -0.162 2.899 -15.548 1.00 87.62 193 THR A O 1
ATOM 1429 N N . SER A 1 194 ? 0.402 4.518 -14.108 1.00 91.06 194 SER A N 1
ATOM 1430 C CA . SER A 1 194 ? 0.142 5.641 -15.012 1.00 91.06 194 SER A CA 1
ATOM 1431 C C . SER A 1 194 ? 1.406 6.170 -15.705 1.00 91.06 194 SER A C 1
ATOM 1433 O O . SER A 1 194 ? 1.314 6.926 -16.668 1.00 91.06 194 SER A O 1
ATOM 1435 N N . GLY A 1 195 ? 2.588 5.801 -15.200 1.00 91.25 195 GLY A N 1
ATOM 1436 C CA . GLY A 1 195 ? 3.881 6.383 -15.577 1.00 91.25 195 GLY A CA 1
ATOM 1437 C C . GLY A 1 195 ? 4.171 7.767 -14.970 1.00 91.25 195 GLY A C 1
ATOM 1438 O O . GLY A 1 195 ? 5.274 8.289 -15.138 1.00 91.25 195 GLY A O 1
ATOM 1439 N N . ILE A 1 196 ? 3.225 8.349 -14.227 1.00 93.69 196 ILE A N 1
ATOM 1440 C CA . ILE A 1 196 ? 3.319 9.691 -13.635 1.00 93.69 196 ILE A CA 1
ATOM 1441 C C . ILE A 1 196 ? 3.200 9.610 -12.112 1.00 93.69 196 ILE A C 1
ATOM 1443 O O . ILE A 1 196 ? 2.362 8.880 -11.583 1.00 93.69 196 ILE A O 1
ATOM 1447 N N . VAL A 1 197 ? 4.033 10.380 -11.413 1.00 92.50 197 VAL A N 1
ATOM 1448 C CA . VAL A 1 197 ? 3.948 10.563 -9.958 1.00 92.50 197 VAL A CA 1
ATOM 1449 C C . VAL A 1 197 ? 3.088 11.787 -9.683 1.00 92.50 197 VAL A C 1
ATOM 1451 O O . VAL A 1 197 ? 3.443 12.907 -10.056 1.00 92.50 197 VAL A O 1
ATOM 1454 N N . GLU A 1 198 ? 1.946 11.569 -9.039 1.00 90.88 198 GLU A N 1
ATOM 1455 C CA . GLU A 1 198 ? 1.105 12.646 -8.527 1.00 90.88 198 GLU A CA 1
ATOM 1456 C C . GLU A 1 198 ? 1.399 12.897 -7.045 1.00 90.88 198 GLU A C 1
ATOM 1458 O O . GLU A 1 198 ? 1.264 11.966 -6.247 1.00 90.88 198 GLU A O 1
ATOM 1463 N N . PRO A 1 199 ? 1.739 14.140 -6.662 1.00 88.50 199 PRO A N 1
ATOM 1464 C CA . PRO A 1 199 ? 1.986 14.486 -5.272 1.00 88.50 199 PRO A CA 1
ATOM 1465 C C . PRO A 1 199 ? 0.802 14.187 -4.354 1.00 88.50 199 PRO A C 1
ATOM 1467 O O . PRO A 1 199 ? -0.339 14.546 -4.664 1.00 88.50 199 PRO A O 1
ATOM 1470 N N . MET A 1 200 ? 1.087 13.578 -3.198 1.00 81.25 200 MET A N 1
ATOM 1471 C CA . MET A 1 200 ? 0.096 13.274 -2.155 1.00 81.25 200 MET A CA 1
ATOM 1472 C C . MET A 1 200 ? -1.119 12.490 -2.693 1.00 81.25 200 MET A C 1
ATOM 1474 O O . MET A 1 200 ? -2.276 12.811 -2.401 1.00 81.25 200 MET A O 1
ATOM 1478 N N . SER A 1 201 ? -0.865 11.476 -3.525 1.00 84.50 201 SER A N 1
ATOM 1479 C CA . SER A 1 201 ? -1.922 10.640 -4.097 1.00 84.50 201 SER A CA 1
ATOM 1480 C C . SER A 1 201 ? -2.538 9.702 -3.054 1.00 84.50 201 SER A C 1
ATOM 1482 O O . SER A 1 201 ? -1.891 8.786 -2.544 1.00 84.50 201 SER A O 1
ATOM 1484 N N . GLU A 1 202 ? -3.826 9.897 -2.768 1.00 87.25 202 GLU A N 1
ATOM 1485 C CA . GLU A 1 202 ? -4.607 8.966 -1.947 1.00 87.25 202 GLU A CA 1
ATOM 1486 C C . GLU A 1 202 ? -4.748 7.598 -2.619 1.00 87.25 202 GLU A C 1
ATOM 1488 O O . GLU A 1 202 ? -4.714 6.574 -1.942 1.00 87.25 202 GLU A O 1
ATOM 1493 N N . GLU A 1 203 ? -4.846 7.572 -3.951 1.00 86.81 203 GLU A N 1
ATOM 1494 C CA . GLU A 1 203 ? -4.928 6.335 -4.731 1.00 86.81 203 GLU A CA 1
ATOM 1495 C C . GLU A 1 203 ? -3.686 5.466 -4.517 1.00 86.81 203 GLU A C 1
ATOM 1497 O O . GLU A 1 203 ? -3.817 4.264 -4.306 1.00 86.81 203 GLU A O 1
ATOM 1502 N N . ALA A 1 204 ? -2.490 6.065 -4.469 1.00 85.88 204 ALA A N 1
ATOM 1503 C CA . ALA A 1 204 ? -1.249 5.333 -4.207 1.00 85.88 204 ALA A CA 1
ATOM 1504 C C . ALA A 1 204 ? -1.212 4.707 -2.798 1.00 85.88 204 ALA A C 1
ATOM 1506 O O . ALA A 1 204 ? -0.722 3.588 -2.615 1.00 85.88 204 ALA A O 1
ATOM 1507 N N . LEU A 1 205 ? -1.763 5.400 -1.794 1.00 88.38 205 LEU A N 1
ATOM 1508 C CA . LEU A 1 205 ? -1.882 4.864 -0.434 1.00 88.38 205 LEU A CA 1
ATOM 1509 C C . LEU A 1 205 ? -2.888 3.709 -0.374 1.00 88.38 205 LEU A C 1
ATOM 1511 O O . LEU A 1 205 ? -2.600 2.677 0.229 1.00 88.38 205 LEU A O 1
ATOM 1515 N N . VAL A 1 206 ? -4.044 3.856 -1.025 1.00 93.19 206 VAL A N 1
ATOM 1516 C CA . VAL A 1 206 ? -5.065 2.800 -1.108 1.00 93.19 206 VAL A CA 1
ATOM 1517 C C . VAL A 1 206 ? -4.538 1.575 -1.864 1.00 93.19 206 VAL A C 1
ATOM 1519 O O . VAL A 1 206 ? -4.776 0.448 -1.435 1.00 93.19 206 VAL A O 1
ATOM 1522 N N . GLU A 1 207 ? -3.758 1.769 -2.926 1.00 90.69 207 GLU A N 1
ATOM 1523 C CA . GLU A 1 207 ? -3.143 0.669 -3.674 1.00 90.69 207 GLU A CA 1
ATOM 1524 C C . GLU A 1 207 ? -2.094 -0.086 -2.845 1.00 90.69 207 GLU A C 1
ATOM 1526 O O . GLU A 1 207 ? -1.976 -1.308 -2.937 1.00 90.69 207 GLU A O 1
ATOM 1531 N N . THR A 1 208 ? -1.382 0.612 -1.956 1.00 90.38 208 THR A N 1
ATOM 1532 C CA . THR A 1 208 ? -0.472 -0.029 -0.992 1.00 90.38 208 THR A CA 1
ATOM 1533 C C . THR A 1 208 ? -1.245 -0.934 -0.024 1.00 90.38 208 THR A C 1
ATOM 1535 O O . THR A 1 208 ? -0.817 -2.058 0.245 1.00 90.38 208 THR A O 1
ATOM 1538 N N . ILE A 1 209 ? -2.414 -0.487 0.457 1.00 94.81 209 ILE A N 1
ATOM 1539 C CA . ILE A 1 209 ? -3.310 -1.298 1.301 1.00 94.81 209 ILE A CA 1
ATOM 1540 C C . ILE A 1 209 ? -3.788 -2.535 0.530 1.00 94.81 209 ILE A C 1
ATOM 1542 O O . ILE A 1 209 ? -3.707 -3.648 1.050 1.00 94.81 209 ILE A O 1
ATOM 1546 N N . ARG A 1 210 ? -4.231 -2.359 -0.723 1.00 95.50 210 ARG A N 1
ATOM 1547 C CA . ARG A 1 210 ? -4.658 -3.463 -1.597 1.00 95.50 210 ARG A CA 1
ATOM 1548 C C . ARG A 1 210 ? -3.545 -4.476 -1.826 1.00 95.50 210 ARG A C 1
ATOM 1550 O O . ARG A 1 210 ? -3.780 -5.670 -1.684 1.00 95.50 210 ARG A O 1
ATOM 1557 N N . THR A 1 211 ? -2.338 -4.003 -2.117 1.00 92.88 211 THR A N 1
ATOM 1558 C CA . THR A 1 211 ? -1.167 -4.860 -2.329 1.00 92.88 211 THR A CA 1
ATOM 1559 C C . THR A 1 211 ? -0.882 -5.711 -1.092 1.00 92.88 211 THR A C 1
ATOM 1561 O O . THR A 1 211 ? -0.688 -6.917 -1.211 1.00 92.88 211 THR A O 1
ATOM 1564 N N . HIS A 1 212 ? -0.930 -5.120 0.106 1.00 94.38 212 HIS A N 1
ATOM 1565 C CA . HIS A 1 212 ? -0.731 -5.874 1.343 1.00 94.38 212 HIS A CA 1
ATOM 1566 C C . HIS A 1 212 ? -1.833 -6.923 1.558 1.00 94.38 212 HIS A C 1
ATOM 1568 O O . HIS A 1 212 ? -1.538 -8.078 1.856 1.00 94.38 212 HIS A O 1
ATOM 1574 N N . LEU A 1 213 ? -3.100 -6.563 1.342 1.00 95.88 213 LEU A N 1
ATOM 1575 C CA . LEU A 1 213 ? -4.210 -7.511 1.455 1.00 95.88 213 LEU A CA 1
ATOM 1576 C C . LEU A 1 213 ? -4.123 -8.650 0.425 1.00 95.88 213 LEU A C 1
ATOM 1578 O O . LEU A 1 213 ? -4.431 -9.787 0.771 1.00 95.88 213 LEU A O 1
ATOM 1582 N N . ASN A 1 214 ? -3.657 -8.390 -0.799 1.00 95.50 214 ASN A N 1
ATOM 1583 C CA . ASN A 1 214 ? -3.417 -9.435 -1.798 1.00 95.50 214 ASN A CA 1
ATOM 1584 C C . ASN A 1 214 ? -2.349 -10.436 -1.342 1.00 95.50 214 ASN A C 1
ATOM 1586 O O . ASN A 1 214 ? -2.548 -11.640 -1.504 1.00 95.50 214 ASN A O 1
ATOM 1590 N N . VAL A 1 215 ? -1.252 -9.957 -0.741 1.00 93.75 215 VAL A N 1
ATOM 1591 C CA . VAL A 1 215 ? -0.206 -10.822 -0.168 1.00 93.75 215 VAL A CA 1
ATOM 1592 C C . VAL A 1 215 ? -0.797 -11.715 0.919 1.00 93.75 215 VAL A C 1
ATOM 1594 O O . VAL A 1 215 ? -0.707 -12.935 0.818 1.00 93.75 215 VAL A O 1
ATOM 1597 N N . LEU A 1 216 ? -1.498 -11.131 1.898 1.00 93.81 216 LEU A N 1
ATOM 1598 C CA . LEU A 1 216 ? -2.139 -11.904 2.968 1.00 93.81 216 LEU A CA 1
ATOM 1599 C C . LEU A 1 216 ? -3.134 -12.930 2.404 1.00 93.81 216 LEU A C 1
ATOM 1601 O O . LEU A 1 216 ? -3.159 -14.084 2.830 1.00 93.81 216 LEU A O 1
ATOM 1605 N N . LYS A 1 217 ? -3.937 -12.543 1.408 1.00 94.56 217 LYS A N 1
ATOM 1606 C CA . LYS A 1 217 ? -4.899 -13.448 0.774 1.00 94.56 217 LYS A CA 1
ATOM 1607 C C . LYS A 1 217 ? -4.208 -14.618 0.073 1.00 94.56 217 LYS A C 1
ATOM 1609 O O . LYS A 1 217 ? -4.673 -15.750 0.186 1.00 94.56 217 LYS A O 1
ATOM 1614 N N . ALA A 1 218 ? -3.111 -14.355 -0.635 1.00 92.88 218 ALA A N 1
ATOM 1615 C CA . ALA A 1 218 ? -2.329 -15.377 -1.324 1.00 92.88 218 ALA A CA 1
ATOM 1616 C C . ALA A 1 218 ? -1.588 -16.313 -0.356 1.00 92.88 218 ALA A C 1
ATOM 1618 O O . ALA A 1 218 ? -1.383 -17.480 -0.677 1.00 92.88 218 ALA A O 1
ATOM 1619 N N . GLU A 1 219 ? -1.264 -15.839 0.848 1.00 90.12 219 GLU A N 1
ATOM 1620 C CA . GLU A 1 219 ? -0.791 -16.660 1.973 1.00 90.12 219 GLU A CA 1
ATOM 1621 C C . GLU A 1 219 ? -1.913 -17.500 2.628 1.00 90.12 219 GLU A C 1
ATOM 1623 O O . GLU A 1 219 ? -1.677 -18.207 3.608 1.00 90.12 219 GLU A O 1
ATOM 1628 N N . GLY A 1 220 ? -3.145 -17.428 2.112 1.00 91.12 220 GLY A N 1
ATOM 1629 C CA . GLY A 1 220 ? -4.291 -18.193 2.600 1.00 91.12 220 GLY A CA 1
ATOM 1630 C C . GLY A 1 220 ? -5.020 -17.561 3.786 1.00 91.12 220 GLY A C 1
ATOM 1631 O O . GLY A 1 220 ? -5.901 -18.203 4.360 1.00 91.12 220 GLY A O 1
ATOM 1632 N N . ARG A 1 221 ? -4.697 -16.312 4.151 1.00 93.50 221 ARG A N 1
ATOM 1633 C CA . ARG A 1 221 ? -5.354 -15.607 5.260 1.00 93.50 221 ARG A CA 1
ATOM 1634 C C . ARG A 1 221 ? -6.826 -15.372 4.969 1.00 93.50 221 ARG A C 1
ATOM 1636 O O . ARG A 1 221 ? -7.210 -14.969 3.865 1.00 93.50 221 ARG A O 1
ATOM 1643 N N . ARG A 1 222 ? -7.656 -15.562 5.992 1.00 96.19 222 ARG A N 1
ATOM 1644 C CA . ARG A 1 222 ? -9.086 -15.247 5.937 1.00 96.19 222 ARG A CA 1
ATOM 1645 C C . ARG A 1 222 ? -9.470 -14.104 6.856 1.00 96.19 222 ARG A C 1
ATOM 1647 O O . ARG A 1 222 ? -10.538 -13.531 6.650 1.00 96.19 222 ARG A O 1
ATOM 1654 N N . TRP A 1 223 ? -8.621 -13.734 7.806 1.00 96.62 223 TRP A N 1
ATOM 1655 C CA . TRP A 1 223 ? -8.917 -12.677 8.767 1.00 96.62 223 TRP A CA 1
ATOM 1656 C C . TRP A 1 223 ? -7.846 -11.592 8.739 1.00 96.62 223 TRP A C 1
ATOM 1658 O O . TRP A 1 223 ? -6.653 -11.874 8.656 1.00 96.62 223 TRP A O 1
ATOM 1668 N N . VAL A 1 224 ? -8.280 -10.334 8.801 1.00 96.69 224 VAL A N 1
ATOM 1669 C CA . VAL A 1 224 ? -7.402 -9.162 8.709 1.00 96.69 224 VAL A CA 1
ATOM 1670 C C . VAL A 1 224 ? -7.340 -8.448 10.050 1.00 96.69 224 VAL A C 1
ATOM 1672 O O . VAL A 1 224 ? -8.370 -8.168 10.662 1.00 96.69 224 VAL A O 1
ATOM 1675 N N . ILE A 1 225 ? -6.134 -8.067 10.467 1.00 96.38 225 ILE A N 1
ATOM 1676 C CA . ILE A 1 225 ? -5.926 -7.128 11.570 1.00 96.38 225 ILE A CA 1
ATOM 1677 C C . ILE A 1 225 ? -5.417 -5.819 10.969 1.00 96.38 225 ILE A C 1
ATOM 1679 O O . ILE A 1 225 ? -4.324 -5.771 10.404 1.00 96.38 225 ILE A O 1
ATOM 1683 N N . ALA A 1 226 ? -6.208 -4.754 11.084 1.00 96.81 226 ALA A N 1
ATOM 1684 C CA . ALA A 1 226 ? -5.890 -3.449 10.521 1.00 96.81 226 ALA A CA 1
ATOM 1685 C C . ALA A 1 226 ? -5.687 -2.388 11.607 1.00 96.81 226 ALA A C 1
ATOM 1687 O O . ALA A 1 226 ? -6.410 -2.324 12.603 1.00 96.81 226 ALA A O 1
ATOM 1688 N N . VAL A 1 227 ? -4.714 -1.505 11.390 1.00 95.75 227 VAL A N 1
ATOM 1689 C CA . VAL A 1 227 ? -4.391 -0.400 12.299 1.00 95.75 227 VAL A CA 1
ATOM 1690 C C . VAL A 1 227 ? -4.232 0.911 11.522 1.00 95.75 227 VAL A C 1
ATOM 1692 O O . VAL A 1 227 ? -3.641 0.921 10.442 1.00 95.75 227 VAL A O 1
ATOM 1695 N N . PRO A 1 228 ? -4.689 2.063 12.051 1.00 91.94 228 PRO A N 1
ATOM 1696 C CA . PRO A 1 228 ? -4.443 3.362 11.416 1.00 91.94 228 PRO A CA 1
ATOM 1697 C C . PRO A 1 228 ? -2.959 3.760 11.350 1.00 91.94 228 PRO A C 1
ATOM 1699 O O . PRO A 1 228 ? -2.596 4.697 10.646 1.00 91.94 228 PRO A O 1
ATOM 1702 N N . GLY A 1 229 ? -2.100 3.124 12.148 1.00 86.94 229 GLY A N 1
ATOM 1703 C CA . GLY A 1 229 ? -0.670 3.410 12.214 1.00 86.94 229 GLY A CA 1
ATOM 1704 C C . GLY A 1 229 ? -0.013 2.768 13.433 1.00 86.94 229 GLY A C 1
ATOM 1705 O O . GLY A 1 229 ? -0.642 2.002 14.165 1.00 86.94 229 GLY A O 1
ATOM 1706 N N . ASN A 1 230 ? 1.243 3.138 13.685 1.00 83.38 230 ASN A N 1
ATOM 1707 C CA . ASN A 1 230 ? 2.121 2.454 14.643 1.00 83.38 230 ASN A CA 1
ATOM 1708 C C . ASN A 1 230 ? 1.596 2.421 16.089 1.00 83.38 230 ASN A C 1
ATOM 1710 O O . ASN A 1 230 ? 1.867 1.462 16.804 1.00 83.38 230 ASN A O 1
ATOM 1714 N N . MET A 1 231 ? 0.812 3.419 16.522 1.00 84.19 231 MET A N 1
ATOM 1715 C CA . MET A 1 231 ? 0.181 3.393 17.853 1.00 84.19 231 MET A CA 1
ATOM 1716 C C . MET A 1 231 ? -0.757 2.192 18.019 1.00 84.19 231 MET A C 1
ATOM 1718 O O . MET A 1 231 ? -0.757 1.565 19.072 1.00 84.19 231 MET A O 1
ATOM 1722 N N . GLY A 1 232 ? -1.524 1.844 16.979 1.00 84.69 232 GLY A N 1
ATOM 1723 C CA . GLY A 1 232 ? -2.407 0.676 17.011 1.00 84.69 232 GLY A CA 1
ATOM 1724 C C . GLY A 1 232 ? -1.622 -0.631 17.076 1.00 84.69 232 GLY A C 1
ATOM 1725 O O . GLY A 1 232 ? -1.966 -1.511 17.860 1.00 84.69 232 GLY A O 1
ATOM 1726 N N . ALA A 1 233 ? -0.521 -0.721 16.322 1.00 85.19 233 ALA A N 1
ATOM 1727 C CA . ALA A 1 233 ? 0.376 -1.872 16.369 1.00 85.19 233 ALA A CA 1
ATOM 1728 C C . ALA A 1 233 ? 0.983 -2.066 17.770 1.00 85.19 233 ALA A C 1
ATOM 1730 O O . ALA A 1 233 ? 0.900 -3.155 18.336 1.00 85.19 233 ALA A O 1
ATOM 1731 N N . GLY A 1 234 ? 1.526 -0.997 18.367 1.00 85.25 234 GLY A N 1
ATOM 1732 C CA . GLY A 1 234 ? 2.104 -1.045 19.714 1.00 85.25 234 GLY A CA 1
ATOM 1733 C C . GLY A 1 234 ? 1.071 -1.355 20.804 1.00 85.25 234 GLY A C 1
ATOM 1734 O O . GLY A 1 234 ? 1.355 -2.124 21.728 1.00 85.25 234 GLY A O 1
ATOM 1735 N N . PHE A 1 235 ? -0.147 -0.816 20.672 1.00 88.50 235 PHE A N 1
ATOM 1736 C CA . PHE A 1 235 ? -1.256 -1.149 21.562 1.00 88.50 235 PHE A CA 1
ATOM 1737 C C . PHE A 1 235 ? -1.593 -2.639 21.491 1.00 88.50 235 PHE A C 1
ATOM 1739 O O . PHE A 1 235 ? -1.587 -3.296 22.528 1.00 88.50 235 PHE A O 1
ATOM 1746 N N . LEU A 1 236 ? -1.825 -3.194 20.295 1.00 87.00 236 LEU A N 1
ATOM 1747 C CA . LEU A 1 236 ? -2.194 -4.605 20.136 1.00 87.00 236 LEU A CA 1
ATOM 1748 C C . LEU A 1 236 ? -1.150 -5.548 20.741 1.00 87.00 236 LEU A C 1
ATOM 1750 O O . LEU A 1 236 ? -1.514 -6.503 21.423 1.00 87.00 236 LEU A O 1
ATOM 1754 N N . GLN A 1 237 ? 0.140 -5.253 20.572 1.00 83.50 237 GLN A N 1
ATOM 1755 C CA . GLN A 1 237 ? 1.207 -6.039 21.198 1.00 83.50 237 GLN A CA 1
ATOM 1756 C C . GLN A 1 237 ? 1.111 -6.055 22.726 1.00 83.50 237 GLN A C 1
ATOM 1758 O O . GLN A 1 237 ? 1.334 -7.089 23.354 1.00 83.50 237 GLN A O 1
ATOM 1763 N N . THR A 1 238 ? 0.793 -4.913 23.332 1.00 83.44 238 THR A N 1
ATOM 1764 C CA . THR A 1 238 ? 0.660 -4.790 24.791 1.00 83.44 238 THR A CA 1
ATOM 1765 C C . THR A 1 238 ? -0.633 -5.444 25.276 1.00 83.44 238 THR A C 1
ATOM 1767 O O . THR A 1 238 ? -0.625 -6.203 26.243 1.00 83.44 238 THR A O 1
ATOM 1770 N N . TYR A 1 239 ? -1.729 -5.210 24.560 1.00 82.50 239 TYR A N 1
ATOM 1771 C CA . TYR A 1 239 ? -3.060 -5.705 24.881 1.00 82.50 239 TYR A CA 1
ATOM 1772 C C . TYR A 1 239 ? -3.141 -7.237 24.855 1.00 82.50 239 TYR A C 1
ATOM 1774 O O . TYR A 1 239 ? -3.676 -7.856 25.776 1.00 82.50 239 TYR A O 1
ATOM 1782 N N . LEU A 1 240 ? -2.534 -7.871 23.846 1.00 82.31 240 LEU A N 1
ATOM 1783 C CA . LEU A 1 240 ? -2.473 -9.331 23.755 1.00 82.31 240 LEU A CA 1
ATOM 1784 C C . LEU A 1 240 ? -1.652 -9.957 24.891 1.00 82.31 240 LEU A C 1
ATOM 1786 O O . LEU A 1 240 ? -1.977 -11.052 25.346 1.00 82.31 240 LEU A O 1
ATOM 1790 N N . LYS A 1 241 ? -0.637 -9.248 25.405 1.00 76.56 241 LYS A N 1
ATOM 1791 C CA . LYS A 1 241 ? 0.145 -9.687 26.571 1.00 76.56 241 LYS A CA 1
ATOM 1792 C C . LYS A 1 241 ? -0.634 -9.565 27.877 1.00 76.56 241 LYS A C 1
ATOM 1794 O O . LYS A 1 241 ? -0.510 -10.437 28.730 1.00 76.56 241 LYS A O 1
ATOM 1799 N N . SER A 1 242 ? -1.429 -8.507 28.048 1.00 70.88 242 SER A N 1
ATOM 1800 C CA . SER A 1 242 ? -2.194 -8.285 29.281 1.00 70.88 242 SER A CA 1
ATOM 1801 C C . SER A 1 242 ? -3.461 -9.141 29.383 1.00 70.88 242 SER A C 1
ATOM 1803 O O . SER A 1 242 ? -4.030 -9.255 30.465 1.00 70.88 242 SER A O 1
ATOM 1805 N N . CYS A 1 243 ? -3.929 -9.740 28.281 1.00 60.88 243 CYS A N 1
ATOM 1806 C CA . CYS A 1 243 ? -5.150 -10.555 28.246 1.00 60.88 243 CYS A CA 1
ATOM 1807 C C . CYS A 1 243 ? -4.949 -11.923 27.556 1.00 60.88 243 CYS A C 1
ATOM 1809 O O . CYS A 1 243 ? -5.684 -12.251 26.620 1.00 60.88 243 CYS A O 1
ATOM 1811 N N . PRO A 1 244 ? -4.013 -12.773 28.023 1.00 56.22 244 PRO A N 1
ATOM 1812 C CA . PRO A 1 244 ? -3.636 -14.002 27.324 1.00 56.22 244 PRO A CA 1
ATOM 1813 C C . PRO A 1 244 ? -4.754 -15.053 27.274 1.00 56.22 244 PRO A C 1
ATOM 1815 O O . PRO A 1 244 ? -4.700 -15.941 26.434 1.00 56.22 244 PRO A O 1
ATOM 1818 N N . GLY A 1 245 ? -5.758 -14.992 28.159 1.00 52.00 245 GLY A N 1
ATOM 1819 C CA . GLY A 1 245 ? -6.868 -15.956 28.205 1.00 52.00 245 GLY A CA 1
ATOM 1820 C C . GLY A 1 245 ? -8.049 -15.628 27.286 1.00 52.00 245 GLY A C 1
ATOM 1821 O O . GLY A 1 245 ? -8.776 -16.532 26.889 1.00 52.00 245 GLY A O 1
ATOM 1822 N N . LYS A 1 246 ? -8.231 -14.355 26.910 1.00 61.00 246 LYS A N 1
ATOM 1823 C CA . LYS A 1 246 ? -9.413 -13.892 26.160 1.00 61.00 246 LYS A CA 1
ATOM 1824 C C . LYS A 1 246 ? -9.402 -14.338 24.688 1.00 61.00 246 LYS A C 1
ATOM 1826 O O . LYS A 1 246 ? -10.458 -14.474 24.082 1.00 61.00 246 LYS A O 1
ATOM 1831 N N . TYR A 1 247 ? -8.215 -14.625 24.144 1.00 57.78 247 TYR A N 1
ATOM 1832 C CA . TYR A 1 247 ? -7.995 -14.884 22.714 1.00 57.78 247 TYR A CA 1
ATOM 1833 C C . TYR A 1 247 ? -7.340 -16.250 22.406 1.00 57.78 247 TYR A C 1
ATOM 1835 O O . TYR A 1 247 ? -6.836 -16.452 21.304 1.00 57.78 247 TYR A O 1
ATOM 1843 N N . LYS A 1 248 ? -7.333 -17.209 23.351 1.00 51.72 248 LYS A N 1
ATOM 1844 C CA . LYS A 1 248 ? -6.842 -18.590 23.116 1.00 51.72 248 LYS A CA 1
ATOM 1845 C C . LYS A 1 248 ? -7.842 -19.431 22.316 1.00 51.72 248 LYS A C 1
ATOM 1847 O O . LYS A 1 248 ? -9.054 -19.231 22.448 1.00 51.72 248 LYS A O 1
ATOM 1852 N N . SER A 1 249 ? -7.357 -20.358 21.479 1.00 41.72 249 SER A N 1
ATOM 1853 C CA . SER A 1 249 ? -8.207 -21.270 20.689 1.00 41.72 249 SER A CA 1
ATOM 1854 C C . SER A 1 249 ? -8.950 -22.260 21.599 1.00 41.72 249 SER A C 1
ATOM 1856 O O . SER A 1 249 ? -8.587 -22.435 22.760 1.00 41.72 249 SER A O 1
ATOM 1858 N N . LYS A 1 250 ? -10.031 -22.883 21.103 1.00 40.88 250 LYS A N 1
ATOM 1859 C CA . LYS A 1 250 ? -10.731 -23.945 21.856 1.00 40.88 250 LYS A CA 1
ATOM 1860 C C . LYS A 1 250 ? -9.851 -25.191 22.060 1.00 40.88 250 LYS A C 1
ATOM 1862 O O . LYS A 1 250 ? -10.098 -25.931 23.005 1.00 40.88 250 LYS A O 1
ATOM 1867 N N . ASP A 1 251 ? -8.815 -25.368 21.244 1.00 38.81 251 ASP A N 1
ATOM 1868 C CA . ASP A 1 251 ? -7.883 -26.498 21.329 1.00 38.81 251 ASP A CA 1
ATOM 1869 C C . ASP A 1 251 ? -6.825 -26.320 22.435 1.00 38.81 251 ASP A C 1
ATOM 1871 O O . ASP A 1 251 ? -6.201 -27.290 22.852 1.00 38.81 251 ASP A O 1
ATOM 1875 N N . ASP A 1 252 ? -6.686 -25.108 22.990 1.00 40.88 252 ASP A N 1
ATOM 1876 C CA . ASP A 1 252 ? -5.787 -24.808 24.117 1.00 40.88 252 ASP A CA 1
ATOM 1877 C C . ASP A 1 252 ? -6.410 -25.136 25.500 1.00 40.88 252 ASP A C 1
ATOM 1879 O O . ASP A 1 252 ? -5.801 -24.859 26.536 1.00 40.88 252 ASP A O 1
ATOM 1883 N N . VAL A 1 253 ? -7.626 -25.704 25.551 1.00 34.38 253 VAL A N 1
ATOM 1884 C CA . VAL A 1 253 ? -8.347 -26.031 26.801 1.00 34.38 253 VAL A CA 1
ATOM 1885 C C . VAL A 1 253 ? -8.676 -27.525 26.874 1.00 34.38 253 VAL A C 1
ATOM 1887 O O . VAL A 1 253 ? -9.823 -27.928 27.052 1.00 34.38 253 VAL A O 1
ATOM 1890 N N . SER A 1 254 ? -7.663 -28.386 26.780 1.00 28.62 254 SER A N 1
ATOM 1891 C CA . SER A 1 254 ? -7.761 -29.735 27.344 1.00 28.62 254 SER A CA 1
ATOM 1892 C C . SER A 1 254 ? -7.168 -29.734 28.753 1.00 28.62 254 SER A C 1
ATOM 1894 O O . SER A 1 254 ? -5.975 -29.965 28.944 1.00 28.62 254 SER A O 1
ATOM 1896 N N . GLY A 1 255 ? -8.022 -29.466 29.741 1.00 31.31 255 GLY A N 1
ATOM 1897 C CA . GLY A 1 255 ? -7.722 -29.686 31.155 1.00 31.31 255 GLY A CA 1
ATOM 1898 C C . GLY A 1 255 ? -7.887 -28.445 32.022 1.00 31.31 255 GLY A C 1
ATOM 1899 O O . GLY A 1 255 ? -6.934 -27.705 32.227 1.00 31.31 255 GLY A O 1
ATOM 1900 N N . ILE A 1 256 ? -9.087 -28.256 32.574 1.00 27.91 256 ILE A N 1
ATOM 1901 C CA . ILE A 1 256 ? -9.371 -28.240 34.023 1.00 27.91 256 ILE A CA 1
ATOM 1902 C C . ILE A 1 256 ? -10.848 -27.852 34.222 1.00 27.91 256 ILE A C 1
ATOM 1904 O O . ILE A 1 256 ? -11.388 -26.998 33.524 1.00 27.91 256 ILE A O 1
ATOM 1908 N N . CYS A 1 257 ? -11.487 -28.581 35.138 1.00 24.55 257 CYS A N 1
ATOM 1909 C CA . CYS A 1 257 ? -12.915 -28.645 35.424 1.00 24.55 257 CYS A CA 1
ATOM 1910 C C . CYS A 1 257 ? -13.595 -27.322 35.808 1.00 24.55 257 CYS A C 1
ATOM 1912 O O . CYS A 1 257 ? -13.061 -26.528 36.576 1.00 24.55 257 CYS A O 1
ATOM 1914 N N . ASP A 1 258 ? -14.828 -27.196 35.314 1.00 25.45 258 ASP A N 1
ATOM 1915 C CA . ASP A 1 258 ? -16.065 -26.865 36.036 1.00 25.45 258 ASP A CA 1
ATOM 1916 C C . ASP A 1 258 ? -15.909 -26.528 37.531 1.00 25.45 258 ASP A C 1
ATOM 1918 O O . ASP A 1 258 ? -15.586 -27.435 38.292 1.00 25.45 258 ASP A O 1
ATOM 1922 N N . GLN A 1 259 ? -16.166 -25.268 37.924 1.00 26.55 259 GLN A N 1
ATOM 1923 C CA . GLN A 1 259 ? -17.035 -24.883 39.053 1.00 26.55 259 GLN A CA 1
ATOM 1924 C C . GLN A 1 259 ? -17.499 -23.421 38.903 1.00 26.55 259 GLN A C 1
ATOM 1926 O O . GLN A 1 259 ? -16.710 -22.483 38.792 1.00 26.55 259 GLN A O 1
ATOM 1931 N N . THR A 1 260 ? -18.815 -23.255 38.918 1.00 26.55 260 THR A N 1
ATOM 1932 C CA . THR A 1 260 ? -19.580 -22.028 39.165 1.00 26.55 260 THR A CA 1
ATOM 1933 C C . THR A 1 260 ? -19.411 -21.536 40.609 1.00 26.55 260 THR A C 1
ATOM 1935 O O . THR A 1 260 ? -19.501 -22.379 41.495 1.00 26.55 260 THR A O 1
ATOM 1938 N N . GLU A 1 261 ? -19.242 -20.217 40.833 1.00 24.06 261 GLU A N 1
ATOM 1939 C CA . GLU A 1 261 ? -19.805 -19.366 41.927 1.00 24.06 261 GLU A CA 1
ATOM 1940 C C . GLU A 1 261 ? -18.938 -18.112 42.265 1.00 24.06 261 GLU A C 1
ATOM 1942 O O . GLU A 1 261 ? -17.777 -18.046 41.859 1.00 24.06 261 GLU A O 1
ATOM 1947 N N . PRO A 1 262 ? -19.518 -17.047 42.875 1.00 26.17 262 PRO A N 1
ATOM 1948 C CA . PRO A 1 262 ? -19.131 -15.649 42.643 1.00 26.17 262 PRO A CA 1
ATOM 1949 C C . PRO A 1 262 ? -18.061 -15.096 43.603 1.00 26.17 262 PRO A C 1
ATOM 1951 O O . PRO A 1 262 ? -17.947 -15.501 44.756 1.00 26.17 262 PRO A O 1
ATOM 1954 N N . LEU A 1 263 ? -17.290 -14.114 43.119 1.00 26.97 263 LEU A N 1
ATOM 1955 C CA . LEU A 1 263 ? -16.171 -13.491 43.834 1.00 26.97 263 LEU A CA 1
ATOM 1956 C C . LEU A 1 263 ? -16.622 -12.330 44.730 1.00 26.97 263 LEU A C 1
ATOM 1958 O O . LEU A 1 263 ? -16.966 -11.257 44.237 1.00 26.97 263 LEU A O 1
ATOM 1962 N N . ASP A 1 264 ? -16.490 -12.528 46.041 1.00 23.64 264 ASP A N 1
ATOM 1963 C CA . ASP A 1 264 ? -16.405 -11.470 47.044 1.00 23.64 264 ASP A CA 1
ATOM 1964 C C . ASP A 1 264 ? -15.109 -11.658 47.866 1.00 23.64 264 ASP A C 1
ATOM 1966 O O . ASP A 1 264 ? -14.874 -12.711 48.449 1.00 23.64 264 ASP A O 1
ATOM 1970 N N . ARG A 1 265 ? -14.295 -10.594 47.903 1.00 25.33 265 ARG A N 1
ATOM 1971 C CA . ARG A 1 265 ? -13.237 -10.223 48.875 1.00 25.33 265 ARG A CA 1
ATOM 1972 C C . ARG A 1 265 ? -11.993 -11.107 49.148 1.00 25.33 265 ARG A C 1
ATOM 1974 O O . ARG A 1 265 ? -12.051 -12.201 49.685 1.00 25.33 265 ARG A O 1
ATOM 1981 N N . GLN A 1 266 ? -10.875 -10.370 49.068 1.00 24.00 266 GLN A N 1
ATOM 1982 C CA . GLN A 1 266 ? -9.644 -10.394 49.879 1.00 24.00 266 GLN A CA 1
ATOM 1983 C C . GLN A 1 266 ? -8.475 -11.313 49.480 1.00 24.00 266 GLN A C 1
ATOM 1985 O O . GLN A 1 266 ? -8.582 -12.503 49.232 1.00 24.00 266 GLN A O 1
ATOM 1990 N N . SER A 1 267 ? -7.324 -10.642 49.446 1.00 28.39 267 SER A N 1
ATOM 1991 C CA . SER A 1 267 ? -5.957 -11.046 49.138 1.00 28.39 267 SER A CA 1
ATOM 1992 C C . SER A 1 267 ? -5.354 -12.077 50.095 1.00 28.39 267 SER A C 1
ATOM 1994 O O . SER A 1 267 ? -5.339 -11.817 51.297 1.00 28.39 267 SER A O 1
ATOM 1996 N N . SER A 1 268 ? -4.688 -13.100 49.553 1.00 22.80 268 SER A N 1
ATOM 1997 C CA . SER A 1 268 ? -3.324 -13.512 49.939 1.00 22.80 268 SER A CA 1
ATOM 1998 C C . SER A 1 268 ? -2.835 -14.700 49.095 1.00 22.80 268 SER A C 1
ATOM 2000 O O . SER A 1 268 ? -3.607 -15.582 48.747 1.00 22.80 268 SER A O 1
ATOM 2002 N N . ASP A 1 269 ? -1.539 -14.673 48.772 1.00 24.47 269 ASP A N 1
ATOM 2003 C CA . ASP A 1 269 ? -0.674 -15.778 48.335 1.00 24.47 269 ASP A CA 1
ATOM 2004 C C . ASP A 1 269 ? -1.197 -16.799 47.309 1.00 24.47 269 ASP A C 1
ATOM 2006 O O . ASP A 1 269 ? -1.825 -17.803 47.640 1.00 24.47 269 ASP A O 1
ATOM 2010 N N . CYS A 1 270 ? -0.726 -16.657 46.068 1.00 23.36 270 CYS A N 1
ATOM 2011 C CA . CYS A 1 270 ? -0.328 -17.818 45.276 1.00 23.36 270 CYS A CA 1
ATOM 2012 C C . CYS A 1 270 ? 0.942 -17.497 44.488 1.00 23.36 270 CYS A C 1
ATOM 2014 O O . CYS A 1 270 ? 0.962 -16.659 43.588 1.00 23.36 270 CYS A O 1
ATOM 2016 N N . SER A 1 271 ? 2.005 -18.177 44.896 1.00 23.97 271 SER A N 1
ATOM 2017 C CA . SER A 1 271 ? 3.334 -18.186 44.317 1.00 23.97 271 SER A CA 1
ATOM 2018 C C . SER A 1 271 ? 3.353 -18.758 42.898 1.00 23.97 271 SER A C 1
ATOM 2020 O O . SER A 1 271 ? 2.742 -19.782 42.593 1.00 23.97 271 SER A O 1
ATOM 2022 N N . ASP A 1 272 ? 4.102 -18.051 42.055 1.00 31.19 272 ASP A N 1
ATOM 2023 C CA . ASP A 1 272 ? 4.842 -18.488 40.873 1.00 31.19 272 ASP A CA 1
ATOM 2024 C C . ASP A 1 272 ? 4.546 -19.895 40.328 1.00 31.19 272 ASP A C 1
ATOM 2026 O O . ASP A 1 272 ? 5.155 -20.898 40.704 1.00 31.19 272 ASP A O 1
ATOM 2030 N N . ARG A 1 273 ? 3.719 -19.931 39.281 1.00 26.39 273 ARG A N 1
ATOM 2031 C CA . ARG A 1 273 ? 3.939 -20.834 38.144 1.00 26.39 273 ARG A CA 1
ATOM 2032 C C . ARG A 1 273 ? 3.976 -20.012 36.867 1.00 26.39 273 ARG A C 1
ATOM 2034 O O . ARG A 1 273 ? 3.040 -20.011 36.075 1.00 26.39 273 ARG A O 1
ATOM 2041 N N . ASN A 1 274 ? 5.086 -19.305 36.681 1.00 28.33 274 ASN A N 1
ATOM 2042 C CA . ASN A 1 274 ? 5.491 -18.860 35.358 1.00 28.33 274 ASN A CA 1
ATOM 2043 C C . ASN A 1 274 ? 5.737 -20.112 34.508 1.00 28.33 274 ASN A C 1
ATOM 2045 O O . ASN A 1 274 ? 6.752 -20.788 34.666 1.00 28.33 274 ASN A O 1
ATOM 2049 N N . SER A 1 275 ? 4.816 -20.427 33.597 1.00 35.53 275 SER A N 1
ATOM 2050 C CA . SER A 1 275 ? 5.180 -21.159 32.390 1.00 35.53 275 SER A CA 1
ATOM 2051 C C . SER A 1 275 ? 6.185 -20.278 31.651 1.00 35.53 275 SER A C 1
ATOM 2053 O O . SER A 1 275 ? 5.815 -19.258 31.068 1.00 35.53 275 SER A O 1
ATOM 2055 N N . SER A 1 276 ? 7.466 -20.612 31.771 1.00 31.97 276 SER A N 1
ATOM 2056 C CA . SER A 1 276 ? 8.563 -19.944 31.085 1.00 31.97 276 SER A CA 1
ATOM 2057 C C . SER A 1 276 ? 8.393 -20.123 29.577 1.00 31.97 276 SER A C 1
ATOM 2059 O O . SER A 1 276 ? 8.842 -21.117 29.015 1.00 31.97 276 SER A O 1
ATOM 2061 N N . VAL A 1 277 ? 7.705 -19.185 28.930 1.00 40.06 277 VAL A N 1
ATOM 2062 C CA . VAL A 1 277 ? 7.737 -19.045 27.471 1.00 40.06 277 VAL A CA 1
ATOM 2063 C C . VAL A 1 277 ? 9.139 -18.551 27.115 1.00 40.06 277 VAL A C 1
ATOM 2065 O O . VAL A 1 277 ? 9.601 -17.568 27.702 1.00 40.06 277 VAL A O 1
ATOM 2068 N N . ASN A 1 278 ? 9.831 -19.249 26.215 1.00 40.47 278 ASN A N 1
ATOM 2069 C CA . ASN A 1 278 ? 11.217 -18.943 25.867 1.00 40.47 278 ASN A CA 1
ATOM 2070 C C . ASN A 1 278 ? 11.326 -17.517 25.285 1.00 40.47 278 ASN A C 1
ATOM 2072 O O . ASN A 1 278 ? 10.491 -17.134 24.465 1.00 40.47 278 ASN A O 1
ATOM 2076 N N . PRO A 1 279 ? 12.357 -16.721 25.634 1.00 43.03 279 PRO A N 1
ATOM 2077 C CA . PRO A 1 279 ? 12.540 -15.374 25.084 1.00 43.03 279 PRO A CA 1
ATOM 2078 C C . PRO A 1 279 ? 12.613 -15.327 23.545 1.00 43.03 279 PRO A C 1
ATOM 2080 O O . PRO A 1 279 ? 12.184 -14.345 22.948 1.00 43.03 279 PRO A O 1
ATOM 2083 N N . SER A 1 280 ? 13.104 -16.394 22.900 1.00 51.81 280 SER A N 1
ATOM 2084 C CA . SER A 1 280 ? 13.181 -16.520 21.436 1.00 51.81 280 SER A CA 1
ATOM 2085 C C . SER A 1 280 ? 11.807 -16.659 20.767 1.00 51.81 280 SER A C 1
ATOM 2087 O O . SER A 1 280 ? 11.543 -15.982 19.777 1.00 51.81 280 SER A O 1
ATOM 2089 N N . GLU A 1 281 ? 10.904 -17.455 21.349 1.00 52.16 281 GLU A N 1
ATOM 2090 C CA . GLU A 1 281 ? 9.533 -17.663 20.846 1.00 52.16 281 GLU A CA 1
ATOM 2091 C C . GLU A 1 281 ? 8.701 -16.369 20.940 1.00 52.16 281 GLU A C 1
ATOM 2093 O O . GLU A 1 281 ? 7.865 -16.070 20.085 1.00 52.16 281 GLU A O 1
ATOM 2098 N N . GLN A 1 282 ? 8.960 -15.550 21.968 1.00 51.22 282 GLN A N 1
ATOM 2099 C CA . GLN A 1 282 ? 8.268 -14.273 22.174 1.00 51.22 282 GLN A CA 1
ATOM 2100 C C . GLN A 1 282 ? 8.638 -13.214 21.125 1.00 51.22 282 GLN A C 1
ATOM 2102 O O . GLN A 1 282 ? 7.773 -12.444 20.691 1.00 51.22 282 GLN A O 1
ATOM 2107 N N . ASP A 1 283 ? 9.906 -13.162 20.713 1.00 57.53 283 ASP A N 1
ATOM 2108 C CA . ASP A 1 283 ? 10.384 -12.215 19.702 1.00 57.53 283 ASP A CA 1
ATOM 2109 C C . ASP A 1 283 ? 9.934 -12.601 18.284 1.00 57.53 283 ASP A C 1
ATOM 2111 O O . ASP A 1 283 ? 9.625 -11.724 17.469 1.00 57.53 283 ASP A O 1
ATOM 2115 N N . GLU A 1 284 ? 9.825 -13.898 17.993 1.00 58.88 284 GLU A N 1
ATOM 2116 C CA . GLU A 1 284 ? 9.289 -14.404 16.724 1.00 58.88 284 GLU A CA 1
ATOM 2117 C C . GLU A 1 284 ? 7.793 -14.128 16.584 1.00 58.88 284 GLU A C 1
ATOM 2119 O O . GLU A 1 284 ? 7.354 -13.593 15.562 1.00 58.88 284 GLU A O 1
ATOM 2124 N N . GLN A 1 285 ? 7.011 -14.371 17.637 1.00 60.06 285 GLN A N 1
ATOM 2125 C CA . GLN A 1 285 ? 5.577 -14.092 17.619 1.00 60.06 285 GLN A CA 1
ATOM 2126 C C . GLN A 1 285 ? 5.279 -12.592 17.473 1.00 60.06 285 GLN A C 1
ATOM 2128 O O . GLN A 1 285 ? 4.345 -12.203 16.766 1.00 60.06 285 GLN A O 1
ATOM 2133 N N . LYS A 1 286 ? 6.109 -11.731 18.076 1.00 65.81 286 LYS A N 1
ATOM 2134 C CA . LYS A 1 286 ? 6.025 -10.276 17.898 1.00 65.81 286 LYS A CA 1
ATOM 2135 C C . LYS A 1 286 ? 6.285 -9.863 16.446 1.00 65.81 286 LYS A C 1
ATOM 2137 O O . LYS A 1 286 ? 5.499 -9.098 15.888 1.00 65.81 286 LYS A O 1
ATOM 2142 N N . LYS A 1 287 ? 7.353 -10.378 15.827 1.00 66.81 287 LYS A N 1
ATOM 2143 C CA . LYS A 1 287 ? 7.685 -10.088 14.420 1.00 66.81 287 LYS A CA 1
ATOM 2144 C C . LYS A 1 287 ? 6.625 -10.621 13.455 1.00 66.81 287 LYS A C 1
ATOM 2146 O O . LYS A 1 287 ? 6.309 -9.948 12.478 1.00 66.81 287 LYS A O 1
ATOM 2151 N N . SER A 1 288 ? 6.069 -11.800 13.731 1.00 71.62 288 SER A N 1
ATOM 2152 C CA . SER A 1 288 ? 4.997 -12.404 12.931 1.00 71.62 288 SER A CA 1
ATOM 2153 C C . SER A 1 288 ? 3.723 -11.551 12.955 1.00 71.62 288 SER A C 1
ATOM 2155 O O . SER A 1 288 ? 3.146 -11.258 11.904 1.00 71.62 288 SER A O 1
ATOM 2157 N N . LEU A 1 289 ? 3.341 -11.042 14.135 1.00 77.81 289 LEU A N 1
ATOM 2158 C CA . LEU A 1 289 ? 2.220 -10.112 14.259 1.00 77.81 289 LEU A CA 1
ATOM 2159 C C . LEU A 1 289 ? 2.485 -8.813 13.487 1.00 77.81 289 LEU A C 1
ATOM 2161 O O . LEU A 1 289 ? 1.652 -8.423 12.680 1.00 77.81 289 LEU A O 1
ATOM 2165 N N . GLU A 1 290 ? 3.640 -8.165 13.682 1.00 76.31 290 GLU A N 1
ATOM 2166 C CA . GLU A 1 290 ? 3.989 -6.910 12.988 1.00 76.31 290 GLU A CA 1
ATOM 2167 C C . GLU A 1 290 ? 3.926 -7.035 11.463 1.00 76.31 290 GLU A C 1
ATOM 2169 O O . GLU A 1 290 ? 3.389 -6.148 10.801 1.00 76.31 290 GLU A O 1
ATOM 2174 N N . LYS A 1 291 ? 4.420 -8.149 10.914 1.00 72.31 291 LYS A N 1
ATOM 2175 C CA . LYS A 1 291 ? 4.375 -8.431 9.472 1.00 72.31 291 LYS A CA 1
ATOM 2176 C C . LYS A 1 291 ? 2.958 -8.655 8.938 1.00 72.31 291 LYS A C 1
ATOM 2178 O O . LYS A 1 291 ? 2.756 -8.516 7.740 1.00 72.31 291 LYS A O 1
ATOM 2183 N N . SER A 1 292 ? 2.004 -8.979 9.806 1.00 81.94 292 SER A N 1
ATOM 2184 C CA . SER A 1 292 ? 0.621 -9.306 9.432 1.00 81.94 292 SER A CA 1
ATOM 2185 C C . SER A 1 292 ? -0.361 -8.155 9.667 1.00 81.94 292 SER A C 1
ATOM 2187 O O . SER A 1 292 ? -1.531 -8.246 9.296 1.00 81.94 292 SER A O 1
ATOM 2189 N N . LEU A 1 293 ? 0.090 -7.064 10.296 1.00 91.88 293 LEU A N 1
ATOM 2190 C CA . LEU A 1 293 ? -0.734 -5.886 10.553 1.00 91.88 293 LEU A CA 1
ATOM 2191 C C . LEU A 1 293 ? -0.857 -5.016 9.301 1.00 91.88 293 LEU A C 1
ATOM 2193 O O . LEU A 1 293 ? 0.108 -4.405 8.838 1.00 91.88 293 LEU A O 1
ATOM 2197 N N . VAL A 1 294 ? -2.083 -4.852 8.813 1.00 94.12 294 VAL A N 1
ATOM 2198 C CA . VAL A 1 294 ? -2.369 -3.948 7.698 1.00 94.12 294 VAL A CA 1
ATOM 2199 C C . VAL A 1 294 ? -2.432 -2.510 8.208 1.00 94.12 294 VAL A C 1
ATOM 2201 O O . VAL A 1 294 ? -3.333 -2.128 8.955 1.00 94.12 294 VAL A O 1
ATOM 2204 N N . THR A 1 295 ? -1.479 -1.677 7.790 1.00 93.12 295 THR A N 1
ATOM 2205 C CA . THR A 1 295 ? -1.522 -0.238 8.082 1.00 93.12 295 THR A CA 1
ATOM 2206 C C . THR A 1 295 ? -2.436 0.467 7.085 1.00 93.12 295 THR A C 1
ATOM 2208 O O . THR A 1 295 ? -2.083 0.625 5.922 1.00 93.12 295 THR A O 1
ATOM 2211 N N . MET A 1 296 ? -3.599 0.928 7.547 1.00 93.94 296 MET A N 1
ATOM 2212 C CA . MET A 1 296 ? -4.629 1.546 6.695 1.00 93.94 296 MET A CA 1
ATOM 2213 C C . MET A 1 296 ? -4.637 3.081 6.693 1.00 93.94 296 MET A C 1
ATOM 2215 O O . MET A 1 296 ? -5.458 3.705 6.017 1.00 93.94 296 MET A O 1
ATOM 2219 N N . SER A 1 297 ? -3.738 3.722 7.448 1.00 92.06 297 SER A N 1
ATOM 2220 C CA . SER A 1 297 ? -3.703 5.184 7.586 1.00 92.06 297 SER A CA 1
ATOM 2221 C C . SER A 1 297 ? -5.076 5.738 8.012 1.00 92.06 297 SER A C 1
ATOM 2223 O O . SER A 1 297 ? -5.579 5.370 9.074 1.00 92.06 297 SER A O 1
ATOM 2225 N N . ASN A 1 298 ? -5.698 6.612 7.216 1.00 93.94 298 ASN A N 1
ATOM 2226 C CA . ASN A 1 298 ? -7.029 7.155 7.489 1.00 93.94 298 ASN A CA 1
ATOM 2227 C C . ASN A 1 298 ? -8.156 6.459 6.710 1.00 93.94 298 ASN A C 1
ATOM 2229 O O . ASN A 1 298 ? -9.317 6.810 6.894 1.00 93.94 298 ASN A O 1
ATOM 2233 N N . PHE A 1 299 ? -7.845 5.481 5.857 1.00 96.38 299 PHE A N 1
ATOM 2234 C CA . PHE A 1 299 ? -8.766 4.925 4.865 1.00 96.38 299 PHE A CA 1
ATOM 2235 C C . PHE A 1 299 ? -9.516 3.687 5.378 1.00 96.38 299 PHE A C 1
ATOM 2237 O O . PHE A 1 299 ? -9.450 2.613 4.776 1.00 96.38 299 PHE A O 1
ATOM 2244 N N . VAL A 1 300 ? -10.253 3.834 6.482 1.00 96.81 300 VAL A N 1
ATOM 2245 C CA . VAL A 1 300 ? -11.001 2.726 7.106 1.00 96.81 300 VAL A CA 1
ATOM 2246 C C . VAL A 1 300 ? -11.994 2.109 6.120 1.00 96.81 300 VAL A C 1
ATOM 2248 O O . VAL A 1 300 ? -11.954 0.907 5.871 1.00 96.81 300 VAL A O 1
ATOM 2251 N N . GLY A 1 301 ? -12.826 2.940 5.485 1.00 96.81 301 GLY A N 1
ATOM 2252 C CA . GLY A 1 301 ? -13.839 2.468 4.537 1.00 96.81 301 GLY A CA 1
ATOM 2253 C C . GLY A 1 301 ? -13.244 1.738 3.335 1.00 96.81 301 GLY A C 1
ATOM 2254 O O . GLY A 1 301 ? -13.692 0.648 3.011 1.00 96.81 301 GLY A O 1
ATOM 2255 N N . LYS A 1 302 ? -12.195 2.297 2.715 1.00 97.31 302 LYS A N 1
ATOM 2256 C CA . LYS A 1 302 ? -11.527 1.657 1.567 1.00 97.31 302 LYS A CA 1
ATOM 2257 C C . LYS A 1 302 ? -10.886 0.326 1.948 1.00 97.31 302 LYS A C 1
ATOM 2259 O O . LYS A 1 302 ? -10.927 -0.604 1.158 1.00 97.31 302 LYS A O 1
ATOM 2264 N N . THR A 1 303 ? -10.325 0.225 3.152 1.00 97.88 303 THR A N 1
ATOM 2265 C CA . THR A 1 303 ? -9.732 -1.027 3.645 1.00 97.88 303 THR A CA 1
ATOM 2266 C C . THR A 1 303 ? -10.793 -2.114 3.799 1.00 97.88 303 THR A C 1
ATOM 2268 O O . THR A 1 303 ? -10.557 -3.246 3.391 1.00 97.88 303 THR A O 1
ATOM 2271 N N . ILE A 1 304 ? -11.973 -1.763 4.324 1.00 97.81 304 ILE A N 1
ATOM 2272 C CA . ILE A 1 304 ? -13.124 -2.674 4.414 1.00 97.81 304 ILE A CA 1
ATOM 2273 C C . ILE A 1 304 ? -13.595 -3.089 3.018 1.00 97.81 304 ILE A C 1
ATOM 2275 O O . ILE A 1 304 ? -13.773 -4.281 2.785 1.00 97.81 304 ILE A O 1
ATOM 2279 N N . ASP A 1 305 ? -13.737 -2.136 2.089 1.00 97.06 305 ASP A N 1
ATOM 2280 C CA . ASP A 1 305 ? -14.172 -2.429 0.717 1.00 97.06 305 ASP A CA 1
ATOM 2281 C C . ASP A 1 305 ? -13.234 -3.439 0.045 1.00 97.06 305 ASP A C 1
ATOM 2283 O O . ASP A 1 305 ? -13.688 -4.428 -0.519 1.00 97.06 305 ASP A O 1
ATOM 2287 N N . ILE A 1 306 ? -11.920 -3.207 0.136 1.00 97.38 306 ILE A N 1
ATOM 2288 C CA . ILE A 1 306 ? -10.913 -4.077 -0.478 1.00 97.38 306 ILE A CA 1
ATOM 2289 C C . ILE A 1 306 ? -10.910 -5.455 0.194 1.00 97.38 306 ILE A C 1
ATOM 2291 O O . ILE A 1 306 ? -10.821 -6.469 -0.492 1.00 97.38 306 ILE A O 1
ATOM 2295 N N . ALA A 1 307 ? -11.021 -5.521 1.524 1.00 97.69 307 ALA A N 1
ATOM 2296 C CA . ALA A 1 307 ? -11.075 -6.797 2.233 1.00 97.69 307 ALA A CA 1
ATOM 2297 C C . ALA A 1 307 ? -12.323 -7.621 1.852 1.00 97.69 307 ALA A C 1
ATOM 2299 O O . ALA A 1 307 ? -12.222 -8.835 1.676 1.00 97.69 307 ALA A O 1
ATOM 2300 N N . ALA A 1 308 ? -13.478 -6.975 1.674 1.00 96.62 308 ALA A N 1
ATOM 2301 C CA . ALA A 1 308 ? -14.689 -7.634 1.188 1.00 96.62 308 ALA A CA 1
ATOM 2302 C C . ALA A 1 308 ? -14.530 -8.102 -0.271 1.00 96.62 308 ALA A C 1
ATOM 2304 O O . ALA A 1 308 ? -14.787 -9.265 -0.574 1.00 96.62 308 ALA A O 1
ATOM 2305 N N . GLU A 1 309 ? -14.011 -7.241 -1.153 1.00 96.06 309 GLU A N 1
ATOM 2306 C CA . GLU A 1 309 ? -13.758 -7.549 -2.571 1.00 96.06 309 GLU A CA 1
ATOM 2307 C C . GLU A 1 309 ? -12.825 -8.758 -2.752 1.00 96.06 309 GLU A C 1
ATOM 2309 O O . GLU A 1 309 ? -13.056 -9.609 -3.609 1.00 96.06 309 GLU A O 1
ATOM 2314 N N . LEU A 1 310 ? -11.790 -8.869 -1.913 1.00 96.12 310 LEU A N 1
ATOM 2315 C CA . LEU A 1 310 ? -10.846 -9.992 -1.910 1.00 96.12 310 LEU A CA 1
ATOM 2316 C C . LEU A 1 310 ? -11.385 -11.244 -1.188 1.00 96.12 310 LEU A C 1
ATOM 2318 O O . LEU A 1 310 ? -10.696 -12.268 -1.110 1.00 96.12 310 LEU A O 1
ATOM 2322 N N . GLY A 1 311 ? -12.606 -11.188 -0.651 1.00 96.06 311 GLY A N 1
ATOM 2323 C CA . GLY A 1 311 ? -13.279 -12.312 -0.006 1.00 96.06 311 GLY A CA 1
ATOM 2324 C C . GLY A 1 311 ? -12.613 -12.755 1.296 1.00 96.06 311 GLY A C 1
ATOM 2325 O O . GLY A 1 311 ? -12.412 -13.956 1.509 1.00 96.06 311 GLY A O 1
ATOM 2326 N N . PHE A 1 312 ? -12.185 -11.816 2.142 1.00 97.69 312 PHE A N 1
ATOM 2327 C CA . PHE A 1 312 ? -11.836 -12.127 3.531 1.00 97.69 312 PHE A CA 1
ATOM 2328 C C . PHE A 1 312 ? -13.103 -12.486 4.333 1.00 97.69 312 PHE A C 1
ATOM 2330 O O . PHE A 1 312 ? -14.201 -12.057 4.000 1.00 97.69 312 PHE A O 1
ATOM 2337 N N . SER A 1 313 ? -12.964 -13.287 5.391 1.00 97.25 313 SER A N 1
ATOM 2338 C CA . SER A 1 313 ? -14.066 -13.633 6.305 1.00 97.25 313 SER A CA 1
ATOM 2339 C C . SER A 1 313 ? -14.373 -12.505 7.288 1.00 97.25 313 SER A C 1
ATOM 2341 O O . SER A 1 313 ? -15.526 -12.308 7.671 1.00 97.25 313 SER A O 1
ATOM 2343 N N . GLY A 1 314 ? -13.343 -11.776 7.725 1.00 97.44 314 GLY A N 1
ATOM 2344 C CA . GLY A 1 314 ? -13.529 -10.653 8.630 1.00 97.44 314 GLY A CA 1
ATOM 2345 C C . GLY A 1 314 ? -12.296 -9.784 8.825 1.00 97.44 314 GLY A C 1
ATOM 2346 O O . GLY A 1 314 ? -11.173 -10.169 8.501 1.00 97.44 314 GLY A O 1
ATOM 2347 N N . ILE A 1 315 ? -12.528 -8.596 9.369 1.00 98.06 315 ILE A N 1
ATOM 2348 C CA . ILE A 1 315 ? -11.511 -7.591 9.664 1.00 98.06 315 ILE A CA 1
ATOM 2349 C C . ILE A 1 315 ? -11.726 -7.020 11.062 1.00 98.06 315 ILE A C 1
ATOM 2351 O O . ILE A 1 315 ? -12.835 -6.624 11.411 1.00 98.06 315 ILE A O 1
ATOM 2355 N N . VAL A 1 316 ? -10.661 -6.944 11.858 1.00 97.44 316 VAL A N 1
ATOM 2356 C CA . VAL A 1 316 ? -10.655 -6.210 13.125 1.00 97.44 316 VAL A CA 1
ATOM 2357 C C . VAL A 1 316 ? -9.779 -4.972 13.003 1.00 97.44 316 VAL A C 1
ATOM 2359 O O . VAL A 1 316 ? -8.632 -5.030 12.561 1.00 97.44 316 VAL A O 1
ATOM 2362 N N . ILE A 1 317 ? -10.338 -3.833 13.397 1.00 97.38 317 ILE A N 1
ATOM 2363 C CA . ILE A 1 317 ? -9.677 -2.534 13.379 1.00 97.38 317 ILE A CA 1
ATOM 2364 C C . ILE A 1 317 ? -9.292 -2.150 14.802 1.00 97.38 317 ILE A C 1
ATOM 2366 O O . ILE A 1 317 ? -10.163 -1.961 15.645 1.00 97.38 317 ILE A O 1
ATOM 2370 N N . ALA A 1 318 ? -8.002 -1.965 15.070 1.00 95.94 318 ALA A N 1
ATOM 2371 C CA . ALA A 1 318 ? -7.535 -1.477 16.365 1.00 95.94 318 ALA A CA 1
ATOM 2372 C C . ALA A 1 318 ? -6.953 -0.067 16.242 1.00 95.94 318 ALA A C 1
ATOM 2374 O O . ALA A 1 318 ? -6.031 0.177 15.458 1.00 95.94 318 ALA A O 1
ATOM 2375 N N . GLY A 1 319 ? -7.467 0.882 17.023 1.00 95.38 319 GLY A N 1
ATOM 2376 C CA . GLY A 1 319 ? -7.045 2.274 16.895 1.00 95.38 319 GLY A CA 1
ATOM 2377 C C . GLY A 1 319 ? -7.407 3.172 18.068 1.00 95.38 319 GLY A C 1
ATOM 2378 O O . GLY A 1 319 ? -8.209 2.842 18.936 1.00 95.38 319 GLY A O 1
ATOM 2379 N N . HIS A 1 320 ? -6.777 4.343 18.071 1.00 94.94 320 HIS A N 1
ATOM 2380 C CA . HIS A 1 320 ? -6.978 5.354 19.101 1.00 94.94 320 HIS A CA 1
ATOM 2381 C C . HIS A 1 320 ? -8.362 6.003 18.983 1.00 94.94 320 HIS A C 1
ATOM 2383 O O . HIS A 1 320 ? -8.820 6.305 17.872 1.00 94.94 320 HIS A O 1
ATOM 2389 N N . MET A 1 321 ? -8.995 6.272 20.127 1.00 94.75 321 MET A N 1
ATOM 2390 C CA . MET A 1 321 ? -10.330 6.872 20.210 1.00 94.75 321 MET A CA 1
ATOM 2391 C C . MET A 1 321 ? -10.433 8.185 19.433 1.00 94.75 321 MET A C 1
ATOM 2393 O O . MET A 1 321 ? -11.399 8.395 18.710 1.00 94.75 321 MET A O 1
ATOM 2397 N N . GLY A 1 322 ? -9.406 9.036 19.468 1.00 92.00 322 GLY A N 1
ATOM 2398 C CA . GLY A 1 322 ? -9.384 10.317 18.755 1.00 92.00 322 GLY A CA 1
ATOM 2399 C C . GLY A 1 322 ? -9.491 10.211 17.230 1.00 92.00 322 GLY A C 1
ATOM 2400 O O . GLY A 1 322 ? -9.852 11.190 16.577 1.00 92.00 322 GLY A O 1
ATOM 2401 N N . LYS A 1 323 ? -9.222 9.033 16.652 1.00 93.19 323 LYS A N 1
ATOM 2402 C CA . LYS A 1 323 ? -9.467 8.743 15.231 1.00 93.19 323 LYS A CA 1
ATOM 2403 C C . LYS A 1 323 ? -10.751 7.948 15.027 1.00 93.19 323 LYS A C 1
ATOM 2405 O O . LYS A 1 323 ? -11.582 8.346 14.213 1.00 93.19 323 LYS A O 1
ATOM 2410 N N . LEU A 1 324 ? -10.903 6.840 15.756 1.00 96.12 324 LEU A N 1
ATOM 2411 C CA . LEU A 1 324 ? -11.983 5.878 15.524 1.00 96.12 324 LEU A CA 1
ATOM 2412 C C . LEU A 1 324 ? -13.351 6.370 15.994 1.00 96.12 324 LEU A C 1
ATOM 2414 O O . LEU A 1 324 ? -14.360 5.912 15.466 1.00 96.12 324 LEU A O 1
ATOM 2418 N N . VAL A 1 325 ? -13.412 7.352 16.900 1.00 96.69 325 VAL A N 1
ATOM 2419 C CA . VAL A 1 325 ? -14.685 7.941 17.339 1.00 96.69 325 VAL A CA 1
ATOM 2420 C C . VAL A 1 325 ? -15.530 8.442 16.162 1.00 96.69 325 VAL A C 1
ATOM 2422 O O . VAL A 1 325 ? -16.745 8.315 16.181 1.00 96.69 325 VAL A O 1
ATOM 2425 N N . LYS A 1 326 ? -14.899 8.912 15.079 1.00 96.56 326 LYS A N 1
ATOM 2426 C CA . LYS A 1 326 ? -15.579 9.412 13.873 1.00 96.56 326 LYS A CA 1
ATOM 2427 C C . LYS A 1 326 ? -16.465 8.358 13.192 1.00 96.56 326 LYS A C 1
ATOM 2429 O O . LYS A 1 326 ? -17.485 8.699 12.594 1.00 96.56 326 LYS A O 1
ATOM 2434 N N . ILE A 1 327 ? -16.122 7.079 13.342 1.00 97.12 327 ILE A N 1
ATOM 2435 C CA . ILE A 1 327 ? -16.885 5.955 12.787 1.00 97.12 327 ILE A CA 1
ATOM 2436 C C . ILE A 1 327 ? -18.279 5.873 13.423 1.00 97.12 327 ILE A C 1
ATOM 2438 O O . ILE A 1 327 ? -19.218 5.441 12.762 1.00 97.12 327 ILE A O 1
ATOM 2442 N N . GLY A 1 328 ? -18.459 6.355 14.659 1.00 95.94 328 GLY A N 1
ATOM 2443 C CA . GLY A 1 328 ? -19.765 6.376 15.330 1.00 95.94 328 GLY A CA 1
ATOM 2444 C C . GLY A 1 328 ? -20.822 7.247 14.634 1.00 95.94 328 GLY A C 1
ATOM 2445 O O . GLY A 1 328 ? -22.012 7.069 14.896 1.00 95.94 328 GLY A O 1
ATOM 2446 N N . ASN A 1 329 ? -20.399 8.140 13.732 1.00 94.69 329 ASN A N 1
ATOM 2447 C CA . ASN A 1 329 ? -21.254 8.933 12.841 1.00 94.69 329 ASN A CA 1
ATOM 2448 C C . ASN A 1 329 ? -21.143 8.496 11.362 1.00 94.69 329 ASN A C 1
ATOM 2450 O O . ASN A 1 329 ? -21.564 9.226 10.469 1.00 94.69 329 ASN A O 1
ATOM 2454 N N . GLY A 1 330 ? -20.540 7.338 11.074 1.00 95.25 330 GLY A N 1
ATOM 2455 C CA . GLY A 1 330 ? -20.366 6.824 9.712 1.00 95.25 330 GLY A CA 1
ATOM 2456 C C . GLY A 1 330 ? -19.248 7.493 8.907 1.00 95.25 330 GLY A C 1
ATOM 2457 O O . GLY A 1 330 ? -19.149 7.279 7.699 1.00 95.25 330 GLY A O 1
ATOM 2458 N N . ILE A 1 331 ? -18.382 8.287 9.544 1.00 96.44 331 ILE A N 1
ATOM 2459 C CA . ILE A 1 331 ? -17.240 8.923 8.879 1.00 96.44 331 ILE A CA 1
ATOM 2460 C C . ILE A 1 331 ? -16.119 7.884 8.731 1.00 96.44 331 ILE A C 1
ATOM 2462 O O . ILE A 1 331 ? -15.384 7.591 9.675 1.00 96.44 331 ILE A O 1
ATOM 2466 N N . MET A 1 332 ? -15.987 7.335 7.522 1.00 95.94 332 MET A N 1
ATOM 2467 C CA . MET A 1 332 ? -15.064 6.232 7.210 1.00 95.94 332 MET A CA 1
ATOM 2468 C C . MET A 1 332 ? -13.668 6.669 6.734 1.00 95.94 332 MET A C 1
ATOM 2470 O O . MET A 1 332 ? -12.823 5.815 6.453 1.00 95.94 332 MET A O 1
ATOM 2474 N N . ASN A 1 333 ? -13.413 7.978 6.648 1.00 95.12 333 ASN A N 1
ATOM 2475 C CA . ASN A 1 333 ? -12.070 8.537 6.515 1.00 95.12 333 ASN A CA 1
ATOM 2476 C C . ASN A 1 333 ? -11.717 9.298 7.798 1.00 95.12 333 ASN A C 1
ATOM 2478 O O . ASN A 1 333 ? -12.369 10.279 8.146 1.00 95.12 333 ASN A O 1
ATOM 2482 N N . THR A 1 334 ? -10.694 8.855 8.532 1.00 91.94 334 THR A N 1
ATOM 2483 C CA . THR A 1 334 ? -10.397 9.428 9.856 1.00 91.94 334 THR A CA 1
ATOM 2484 C C . THR A 1 334 ? -9.608 10.736 9.807 1.00 91.94 334 THR A C 1
ATOM 2486 O O . THR A 1 334 ? -9.329 11.314 10.863 1.00 91.94 334 THR A O 1
ATOM 2489 N N . HIS A 1 335 ? -9.243 11.238 8.626 1.00 90.31 335 HIS A N 1
ATOM 2490 C CA . HIS A 1 335 ? -8.504 12.491 8.502 1.00 90.31 335 HIS A CA 1
ATOM 2491 C C . HIS A 1 335 ? -9.375 13.690 8.927 1.00 90.31 335 HIS A C 1
ATOM 2493 O O . HIS A 1 335 ? -10.551 13.769 8.591 1.00 90.31 335 HIS A O 1
ATOM 2499 N N . SER A 1 336 ? -8.841 14.630 9.715 1.00 85.75 336 SER A N 1
ATOM 2500 C CA . SER A 1 336 ? -9.622 15.774 10.235 1.00 85.75 336 SER A CA 1
ATOM 2501 C C . SER A 1 336 ? -10.088 16.748 9.160 1.00 85.75 336 SER A C 1
ATOM 2503 O O . SER A 1 336 ? -11.161 17.317 9.309 1.00 85.75 336 SER A O 1
ATOM 2505 N N . LYS A 1 337 ? -9.318 16.913 8.078 1.00 85.38 337 LYS A N 1
ATOM 2506 C CA . LYS A 1 337 ? -9.725 17.755 6.940 1.00 85.38 337 LYS A CA 1
ATOM 2507 C C . LYS A 1 337 ? -10.927 17.202 6.165 1.00 85.38 337 LYS A C 1
ATOM 2509 O O . LYS A 1 337 ? -11.637 17.991 5.563 1.00 85.38 337 LYS A O 1
ATOM 2514 N N . GLU A 1 338 ? -11.126 15.883 6.173 1.00 84.81 338 GLU A N 1
ATOM 2515 C CA . GLU A 1 338 ? -12.227 15.234 5.447 1.00 84.81 338 GLU A CA 1
ATOM 2516 C C . GLU A 1 338 ? -13.544 15.442 6.185 1.00 84.81 338 GLU A C 1
ATOM 2518 O O . GLU A 1 338 ? -14.530 15.912 5.627 1.00 84.81 338 GLU A O 1
ATOM 2523 N N . ALA A 1 339 ? -13.530 15.129 7.478 1.00 86.44 339 ALA A N 1
ATOM 2524 C CA . ALA A 1 339 ? -14.579 15.499 8.403 1.00 86.44 339 ALA A CA 1
ATOM 2525 C C . ALA A 1 339 ? -14.038 15.458 9.836 1.00 86.44 339 ALA A C 1
ATOM 2527 O O . ALA A 1 339 ? -13.286 14.549 10.234 1.00 86.44 339 ALA A O 1
ATOM 2528 N N . ASP A 1 340 ? -14.467 16.429 10.637 1.00 84.00 340 ASP A N 1
ATOM 2529 C CA . ASP A 1 340 ? -14.417 16.328 12.086 1.00 84.00 340 ASP A CA 1
ATOM 2530 C C . ASP A 1 340 ? -15.837 16.102 12.608 1.00 84.00 340 ASP A C 1
ATOM 2532 O O . ASP A 1 340 ? -16.773 16.786 12.215 1.00 84.00 340 ASP A O 1
ATOM 2536 N N . GLY A 1 341 ? -15.987 15.085 13.447 1.00 91.62 341 GLY A N 1
ATOM 2537 C CA . GLY A 1 341 ? -17.252 14.694 14.071 1.00 91.62 341 GLY A CA 1
ATOM 2538 C C . GLY A 1 341 ? -17.016 14.064 15.438 1.00 91.62 341 GLY A C 1
ATOM 2539 O O . GLY A 1 341 ? -17.836 13.281 15.918 1.00 91.62 341 GLY A O 1
ATOM 2540 N N . ARG A 1 342 ? -15.846 14.336 16.037 1.00 95.75 342 ARG A N 1
ATOM 2541 C CA . ARG A 1 342 ? -15.415 13.721 17.296 1.00 95.75 342 ARG A CA 1
ATOM 2542 C C . ARG A 1 342 ? -16.339 14.131 18.440 1.00 95.75 342 ARG A C 1
ATOM 2544 O O . ARG A 1 342 ? -16.887 13.255 19.104 1.00 95.75 342 ARG A O 1
ATOM 2551 N N . MET A 1 343 ? -16.550 15.437 18.620 1.00 96.88 343 MET A N 1
ATOM 2552 C CA . MET A 1 343 ? -17.408 15.953 19.694 1.00 96.88 343 MET A CA 1
ATOM 2553 C C . MET A 1 343 ? -18.874 15.622 19.455 1.00 96.88 343 MET A C 1
ATOM 2555 O O . MET A 1 343 ? -19.530 15.160 20.379 1.00 96.88 343 MET A O 1
ATOM 2559 N N . ASP A 1 344 ? -19.369 15.743 18.221 1.00 95.94 344 ASP A N 1
ATOM 2560 C CA . ASP A 1 344 ? -20.753 15.387 17.889 1.00 95.94 344 ASP A CA 1
ATOM 2561 C C . ASP A 1 344 ? -21.057 13.917 18.179 1.00 95.94 344 ASP A C 1
ATOM 2563 O O . ASP A 1 344 ? -22.115 13.593 18.719 1.00 95.94 344 ASP A O 1
ATOM 2567 N N . THR A 1 345 ? -20.116 13.018 17.867 1.00 97.31 345 THR A N 1
ATOM 2568 C CA . THR A 1 345 ? -20.276 11.598 18.195 1.00 97.31 345 THR A CA 1
ATOM 2569 C C . THR A 1 345 ? -20.319 11.396 19.707 1.00 97.31 345 THR A C 1
ATOM 2571 O O . THR A 1 345 ? -21.248 10.761 20.199 1.00 97.31 345 THR A O 1
ATOM 2574 N N . LEU A 1 346 ? -19.349 11.935 20.457 1.00 97.81 346 LEU A N 1
ATOM 2575 C CA . LEU A 1 346 ? -19.295 11.769 21.915 1.00 97.81 346 LEU A CA 1
ATOM 2576 C C . LEU A 1 346 ? -20.526 12.352 22.602 1.00 97.81 346 LEU A C 1
ATOM 2578 O O . LEU A 1 346 ? -21.116 11.688 23.445 1.00 97.81 346 LEU A O 1
ATOM 2582 N N . LEU A 1 347 ? -20.939 13.555 22.208 1.00 97.69 347 LEU A N 1
ATOM 2583 C CA . LEU A 1 347 ? -22.120 14.231 22.730 1.00 97.69 347 LEU A CA 1
ATOM 2584 C C . LEU A 1 347 ? -23.382 13.410 22.464 1.00 97.69 347 LEU A C 1
ATOM 2586 O O . LEU A 1 347 ? -24.160 13.153 23.380 1.00 97.69 347 LEU A O 1
ATOM 2590 N N . SER A 1 348 ? -23.570 12.955 21.223 1.00 97.38 348 SER A N 1
ATOM 2591 C CA . SER A 1 348 ? -24.728 12.146 20.838 1.00 97.38 348 SER A CA 1
ATOM 2592 C C . SER A 1 348 ? -24.750 10.790 21.557 1.00 97.38 348 SER A C 1
ATOM 2594 O O . SER A 1 348 ? -25.814 10.330 21.978 1.00 97.38 348 SER A O 1
ATOM 2596 N N . CYS A 1 349 ? -23.588 10.161 21.743 1.00 98.06 349 CYS A N 1
ATOM 2597 C CA . CYS A 1 349 ? -23.456 8.924 22.509 1.00 98.06 349 CYS A CA 1
ATOM 2598 C C . CYS A 1 349 ? -23.709 9.136 24.005 1.00 98.06 349 CYS A C 1
ATOM 2600 O O . CYS A 1 349 ? -24.380 8.305 24.605 1.00 98.06 349 CYS A O 1
ATOM 2602 N N . ALA A 1 350 ? -23.234 10.237 24.592 1.00 98.00 350 ALA A N 1
ATOM 2603 C CA . ALA A 1 350 ? -23.455 10.562 26.000 1.00 98.00 350 ALA A CA 1
ATOM 2604 C C . ALA A 1 350 ? -24.941 10.801 26.285 1.00 98.00 350 ALA A C 1
ATOM 2606 O O . ALA A 1 350 ? -25.494 10.231 27.224 1.00 98.00 350 ALA A O 1
ATOM 2607 N N . LEU A 1 351 ? -25.613 11.565 25.417 1.00 97.44 351 LEU A N 1
ATOM 2608 C CA . LEU A 1 351 ? -27.063 11.757 25.475 1.00 97.44 351 LEU A CA 1
ATOM 2609 C C . LEU A 1 351 ? -27.803 10.414 25.392 1.00 97.44 351 LEU A C 1
ATOM 2611 O O . LEU A 1 351 ? -28.682 10.126 26.196 1.00 97.44 351 LEU A O 1
ATOM 2615 N N . SER A 1 352 ? -27.406 9.558 24.450 1.00 97.56 352 SER A N 1
ATOM 2616 C CA . SER A 1 352 ? -28.000 8.226 24.264 1.00 97.56 352 SER A CA 1
ATOM 2617 C C . SER A 1 352 ? -27.672 7.245 25.399 1.00 97.56 352 SER A C 1
ATOM 2619 O O . SER A 1 352 ? -28.388 6.263 25.578 1.00 97.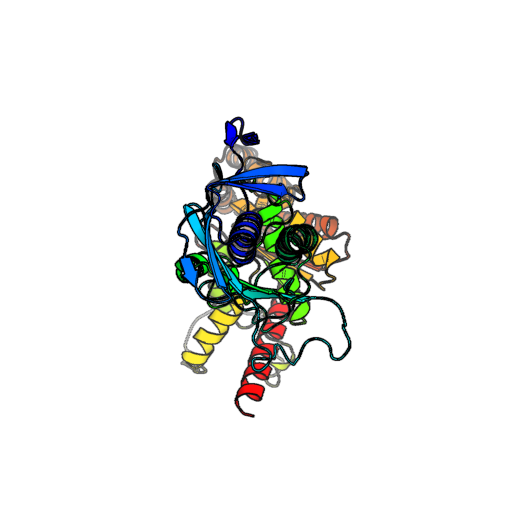56 352 SER A O 1
ATOM 2621 N N . ALA A 1 353 ? -26.611 7.500 26.170 1.00 97.25 353 ALA A N 1
ATOM 2622 C CA . ALA A 1 353 ? -26.294 6.778 27.399 1.00 97.25 353 ALA A CA 1
ATOM 2623 C C . ALA A 1 353 ? -27.190 7.203 28.580 1.00 97.25 353 ALA A C 1
ATOM 2625 O O . ALA A 1 353 ? -27.133 6.582 29.637 1.00 97.25 353 ALA A O 1
ATOM 2626 N N . GLY A 1 354 ? -28.043 8.218 28.393 1.00 94.81 354 GLY A N 1
ATOM 2627 C CA . GLY A 1 354 ? -29.070 8.624 29.350 1.00 94.81 354 GLY A CA 1
ATOM 2628 C C . GLY A 1 354 ? -28.708 9.836 30.206 1.00 94.81 354 GLY A C 1
ATOM 2629 O O . GLY A 1 354 ? -29.391 10.089 31.194 1.00 94.81 354 GLY A O 1
ATOM 2630 N N . THR A 1 355 ? -27.654 10.589 29.868 1.00 95.38 355 THR A N 1
ATOM 2631 C CA . THR A 1 355 ? -27.360 11.836 30.590 1.00 95.38 355 THR A CA 1
ATOM 2632 C C . THR A 1 355 ? -28.292 12.968 30.157 1.00 95.38 355 THR A C 1
ATOM 2634 O O . THR A 1 355 ? -28.473 13.225 28.967 1.00 95.38 355 THR A O 1
ATOM 2637 N N . GLU A 1 356 ? -28.843 13.682 31.136 1.00 95.00 356 GLU A N 1
ATOM 2638 C CA . GLU A 1 356 ? -29.623 14.913 30.944 1.00 95.00 356 GLU A CA 1
ATOM 2639 C C . GLU A 1 356 ? -28.847 16.160 31.416 1.00 95.00 356 GLU A C 1
ATOM 2641 O O . GLU A 1 356 ? -29.368 17.277 31.395 1.00 95.00 356 GLU A O 1
ATOM 2646 N N . ASP A 1 357 ? -27.585 15.990 31.838 1.00 96.56 357 ASP A N 1
ATOM 2647 C CA . ASP A 1 357 ? -26.737 17.076 32.332 1.00 96.56 357 ASP A CA 1
ATOM 2648 C C . ASP A 1 357 ? -26.287 17.987 31.177 1.00 96.56 357 ASP A C 1
ATOM 2650 O O . ASP A 1 357 ? -25.310 17.736 30.463 1.00 96.56 357 ASP A O 1
ATOM 2654 N N . LEU A 1 358 ? -27.013 19.093 31.006 1.00 96.88 358 LEU A N 1
ATOM 2655 C CA . LEU A 1 358 ? -26.728 20.103 29.991 1.00 96.88 358 LEU A CA 1
ATOM 2656 C C . LEU A 1 358 ? -25.360 20.776 30.172 1.00 96.88 358 LEU A C 1
ATOM 2658 O O . LEU A 1 358 ? -24.785 21.233 29.181 1.00 96.88 358 LEU A O 1
ATOM 2662 N N . GLU A 1 359 ? -24.833 20.876 31.395 1.00 97.31 359 GLU A N 1
ATOM 2663 C CA . GLU A 1 359 ? -23.498 21.440 31.611 1.00 97.31 359 GLU A CA 1
ATOM 2664 C C . GLU A 1 359 ? -22.420 20.483 31.112 1.00 97.31 359 GLU A C 1
ATOM 2666 O O . GLU A 1 359 ? -21.497 20.911 30.416 1.00 97.31 359 GLU A O 1
ATOM 2671 N N . LEU A 1 360 ? -22.558 19.188 31.404 1.00 97.81 360 LEU A N 1
ATOM 2672 C CA . LEU A 1 360 ? -21.669 18.154 30.879 1.00 97.81 360 LEU A CA 1
ATOM 2673 C C . LEU A 1 360 ? -21.692 18.114 29.346 1.00 97.81 360 LEU A C 1
ATOM 2675 O O . LEU A 1 360 ? -20.633 18.139 28.720 1.00 97.81 360 LEU A O 1
ATOM 2679 N N . LEU A 1 361 ? -22.878 18.111 28.729 1.00 97.81 361 LEU A N 1
ATOM 2680 C CA . LEU A 1 361 ? -23.013 18.087 27.267 1.00 97.81 361 LEU A CA 1
ATOM 2681 C C . LEU A 1 361 ? -22.352 19.310 26.609 1.00 97.81 361 LEU A C 1
ATOM 2683 O O . LEU A 1 361 ? -21.666 19.168 25.596 1.00 97.81 361 LEU A O 1
ATOM 2687 N N . ARG A 1 362 ? -22.481 20.503 27.210 1.00 97.81 362 ARG A N 1
ATOM 2688 C CA . ARG A 1 362 ? -21.786 21.718 26.745 1.00 97.81 362 ARG A CA 1
ATOM 2689 C C . ARG A 1 362 ? -20.269 21.618 26.893 1.00 97.81 362 ARG A C 1
ATOM 2691 O O . ARG A 1 362 ? -19.559 22.058 25.993 1.00 97.81 362 ARG A O 1
ATOM 2698 N N . LYS A 1 363 ? -19.768 21.031 27.988 1.00 97.81 363 LYS A N 1
ATOM 2699 C CA . LYS A 1 363 ? -18.326 20.784 28.176 1.00 97.81 363 LYS A CA 1
ATOM 2700 C C . LYS A 1 363 ? -17.779 19.843 27.103 1.00 97.81 363 LYS A C 1
ATOM 2702 O O . LYS A 1 363 ? -16.747 20.143 26.512 1.00 97.81 363 LYS A O 1
ATOM 2707 N N . ILE A 1 364 ? -18.498 18.762 26.794 1.00 97.62 364 ILE A N 1
ATOM 2708 C CA . ILE A 1 364 ? -18.131 17.835 25.712 1.00 97.62 364 ILE A CA 1
ATOM 2709 C C . ILE A 1 364 ? -18.102 18.572 24.369 1.00 97.62 364 ILE A C 1
ATOM 2711 O O . ILE A 1 364 ? -17.110 18.489 23.654 1.00 97.62 364 ILE A O 1
ATOM 2715 N N . GLN A 1 365 ? -19.153 19.329 24.037 1.00 96.69 365 GLN A N 1
ATOM 2716 C CA . GLN A 1 365 ? -19.221 20.069 22.772 1.00 96.69 365 GLN A CA 1
ATOM 2717 C C . GLN A 1 365 ? -18.083 21.088 22.621 1.00 96.69 365 GLN A C 1
ATOM 2719 O O . GLN A 1 365 ? -17.557 21.265 21.527 1.00 96.69 365 GLN A O 1
ATOM 2724 N N . GLY A 1 366 ? -17.730 21.769 23.715 1.00 96.81 366 GLY A N 1
ATOM 2725 C CA . GLY A 1 366 ? -16.676 22.781 23.752 1.00 96.81 366 GLY A CA 1
ATOM 2726 C C . GLY A 1 366 ? -15.256 22.227 23.887 1.00 96.81 366 GLY A C 1
ATOM 2727 O O . GLY A 1 366 ? -14.315 23.017 23.893 1.00 96.81 366 GLY A O 1
ATOM 2728 N N . SER A 1 367 ? -15.089 20.907 24.007 1.00 97.31 367 SER A N 1
ATOM 2729 C CA . SER A 1 367 ? -13.773 20.280 24.145 1.00 97.31 367 SER A CA 1
ATOM 2730 C C . SER A 1 367 ? -12.984 20.361 22.837 1.00 97.31 367 SER A C 1
ATOM 2732 O O . SER A 1 367 ? -13.505 20.101 21.751 1.00 97.31 367 SER A O 1
ATOM 2734 N N . ASN A 1 368 ? -11.687 20.650 22.934 1.00 92.88 368 ASN A N 1
ATOM 2735 C CA . ASN A 1 368 ? -10.804 20.696 21.763 1.00 92.88 368 ASN A CA 1
ATOM 2736 C C . ASN A 1 368 ? -10.294 19.304 21.374 1.00 92.88 368 ASN A C 1
ATOM 2738 O O . ASN A 1 368 ? -9.967 19.033 20.211 1.00 92.88 368 ASN A O 1
ATOM 2742 N N . THR A 1 369 ? -10.182 18.416 22.362 1.00 93.56 369 THR A N 1
ATOM 2743 C CA . THR A 1 369 ? -9.596 17.087 22.193 1.00 93.56 369 THR A CA 1
ATOM 2744 C C . THR A 1 369 ? -10.542 15.999 22.667 1.00 93.56 369 THR A C 1
ATOM 2746 O O . THR A 1 369 ? -11.374 16.199 23.547 1.00 93.56 369 THR A O 1
ATOM 2749 N N . THR A 1 370 ? -10.410 14.818 22.065 1.00 94.25 370 THR A N 1
ATOM 2750 C CA . THR A 1 370 ? -11.177 13.635 22.472 1.00 94.25 370 THR A CA 1
ATOM 2751 C C . THR A 1 370 ? -10.862 13.236 23.910 1.00 94.25 370 THR A C 1
ATOM 2753 O O . THR A 1 370 ? -11.765 12.813 24.618 1.00 94.25 370 THR A O 1
ATOM 2756 N N . ASP A 1 371 ? -9.620 13.424 24.356 1.00 93.62 371 ASP A N 1
ATOM 2757 C CA . ASP A 1 371 ? -9.202 13.106 25.724 1.00 93.62 371 ASP A CA 1
ATOM 2758 C C . ASP A 1 371 ? -9.874 14.014 26.757 1.00 93.62 371 ASP A C 1
ATOM 2760 O O . ASP A 1 371 ? -10.402 13.519 27.744 1.00 93.62 371 ASP A O 1
ATOM 2764 N N . GLU A 1 372 ? -9.943 15.320 26.488 1.00 96.06 372 GLU A N 1
ATOM 2765 C CA . GLU A 1 372 ? -10.651 16.285 27.342 1.00 96.06 372 GLU A CA 1
ATOM 2766 C C . GLU A 1 372 ? -12.135 15.918 27.503 1.00 96.06 372 GLU A C 1
ATOM 2768 O O . GLU A 1 372 ? -12.652 15.841 28.619 1.00 96.06 372 GLU A O 1
ATOM 2773 N N . ALA A 1 373 ? -12.809 15.591 26.397 1.00 96.69 373 ALA A N 1
ATOM 2774 C CA . ALA A 1 373 ? -14.196 15.140 26.436 1.00 96.69 373 ALA A CA 1
ATOM 2775 C C . ALA A 1 373 ? -14.361 13.818 27.213 1.00 96.69 373 ALA A C 1
ATOM 2777 O O . ALA A 1 373 ? -15.313 13.664 27.982 1.00 96.69 373 ALA A O 1
ATOM 2778 N N . MET A 1 374 ? -13.432 12.867 27.052 1.00 95.81 374 MET A N 1
ATOM 2779 C CA . MET A 1 374 ? -13.430 11.616 27.819 1.00 95.81 374 MET A CA 1
ATOM 2780 C C . MET A 1 374 ? -13.204 11.851 29.316 1.00 95.81 374 MET A C 1
ATOM 2782 O O . MET A 1 374 ? -13.849 11.189 30.129 1.00 95.81 374 MET A O 1
ATOM 2786 N N . ASP A 1 375 ? -12.353 12.803 29.700 1.00 96.19 375 ASP A N 1
ATOM 2787 C CA . ASP A 1 375 ? -12.130 13.164 31.102 1.00 96.19 375 ASP A CA 1
ATOM 2788 C C . ASP A 1 375 ? -13.398 13.744 31.742 1.00 96.19 375 ASP A C 1
ATOM 2790 O O . ASP A 1 375 ? -13.740 13.375 32.869 1.00 96.19 375 ASP A O 1
ATOM 2794 N N . HIS A 1 376 ? -14.150 14.581 31.021 1.00 97.88 376 HIS A N 1
ATOM 2795 C CA . HIS A 1 376 ? -15.453 15.067 31.484 1.00 97.88 376 HIS A CA 1
ATOM 2796 C C . HIS A 1 376 ? -16.464 13.929 31.681 1.00 97.88 376 HIS A C 1
ATOM 2798 O O . HIS A 1 376 ? -17.108 13.851 32.728 1.00 97.88 376 HIS A O 1
ATOM 2804 N N . LEU A 1 377 ? -16.560 13.007 30.718 1.00 97.31 377 LEU A N 1
ATOM 2805 C CA . LEU A 1 377 ? -17.415 11.818 30.825 1.00 97.31 377 LEU A CA 1
ATOM 2806 C C . LEU A 1 377 ? -17.019 10.924 32.007 1.00 97.31 377 LEU A C 1
ATOM 2808 O O . LEU A 1 377 ? -17.881 10.373 32.693 1.00 97.31 377 LEU A O 1
ATOM 2812 N N . LYS A 1 378 ? -15.713 10.792 32.262 1.00 96.12 378 LYS A N 1
ATOM 2813 C CA . LYS A 1 378 ? -15.170 10.013 33.377 1.00 96.12 378 LYS A CA 1
ATOM 2814 C C . LYS A 1 378 ? -15.505 10.644 34.724 1.00 96.12 378 LYS A C 1
ATOM 2816 O O . LYS A 1 378 ? -15.926 9.933 35.629 1.00 96.12 378 LYS A O 1
ATOM 2821 N N . GLN A 1 379 ? -15.349 11.961 34.851 1.00 96.81 379 GLN A N 1
ATOM 2822 C CA . GLN A 1 379 ? -15.702 12.708 36.065 1.00 96.81 379 GLN A CA 1
ATOM 2823 C C . GLN A 1 379 ? -17.198 12.612 36.383 1.00 96.81 379 GLN A C 1
ATOM 2825 O O . GLN A 1 379 ? -17.568 12.543 37.551 1.00 96.81 379 GLN A O 1
ATOM 2830 N N . ALA A 1 380 ? -18.042 12.562 35.351 1.00 96.81 380 ALA A N 1
ATOM 2831 C CA . ALA A 1 380 ? -19.482 12.365 35.488 1.00 96.81 380 ALA A CA 1
ATOM 2832 C C . ALA A 1 380 ? -19.897 10.897 35.718 1.00 96.81 380 ALA A C 1
ATOM 2834 O O . ALA A 1 380 ? -21.071 10.631 35.959 1.00 96.81 380 ALA A O 1
ATOM 2835 N N . GLY A 1 381 ? -18.967 9.938 35.635 1.00 97.12 381 GLY A N 1
ATOM 2836 C CA . GLY A 1 381 ? -19.241 8.515 35.857 1.00 97.12 381 GLY A CA 1
ATOM 2837 C C . GLY A 1 381 ? -19.985 7.803 34.720 1.00 97.12 381 GLY A C 1
ATOM 2838 O O . GLY A 1 381 ? -20.431 6.682 34.923 1.00 97.12 381 GLY A O 1
ATOM 2839 N N . ILE A 1 382 ? -20.101 8.410 33.531 1.00 97.62 382 ILE A N 1
ATOM 2840 C CA . ILE A 1 382 ? -20.875 7.864 32.392 1.00 97.62 382 ILE A CA 1
ATOM 2841 C C . ILE A 1 382 ? -20.008 7.440 31.197 1.00 97.62 382 ILE A C 1
ATOM 2843 O O . ILE A 1 382 ? -20.526 7.141 30.117 1.00 97.62 382 ILE A O 1
ATOM 2847 N N . LEU A 1 383 ? -18.678 7.450 31.347 1.00 96.25 383 LEU A N 1
ATOM 2848 C CA . LEU A 1 383 ? -17.751 7.120 30.261 1.00 96.25 383 LEU A CA 1
ATOM 2849 C C . LEU A 1 383 ? -18.003 5.716 29.698 1.00 96.25 383 LEU A C 1
ATOM 2851 O O . LEU A 1 383 ? -18.112 5.570 28.485 1.00 96.25 383 LEU A O 1
ATOM 2855 N N . GLU A 1 384 ? -18.126 4.701 30.554 1.00 96.31 384 GLU A N 1
ATOM 2856 C CA . GLU A 1 384 ? -18.313 3.312 30.114 1.00 96.31 384 GLU A CA 1
ATOM 2857 C C . GLU A 1 384 ? -19.606 3.133 29.310 1.00 96.31 384 GLU A C 1
ATOM 2859 O O . GLU A 1 384 ? -19.588 2.531 28.237 1.00 96.31 384 GLU A O 1
ATOM 2864 N N . ASP A 1 385 ? -20.714 3.719 29.769 1.00 97.94 385 ASP A N 1
ATOM 2865 C CA . ASP A 1 385 ? -21.990 3.669 29.052 1.00 97.94 385 ASP A CA 1
ATOM 2866 C C . ASP A 1 385 ? -21.943 4.440 27.733 1.00 97.94 385 ASP A C 1
ATOM 2868 O O . ASP A 1 385 ? -22.442 3.962 26.711 1.00 97.94 385 ASP A O 1
ATOM 2872 N N . THR A 1 386 ? -21.257 5.583 27.714 1.00 98.19 386 THR A N 1
ATOM 2873 C CA . THR A 1 386 ? -21.037 6.363 26.491 1.00 98.19 386 THR A CA 1
ATOM 2874 C C . THR A 1 386 ? -20.223 5.571 25.465 1.00 98.19 386 THR A C 1
ATOM 2876 O O . THR A 1 386 ? -20.588 5.524 24.288 1.00 98.19 386 THR A O 1
ATOM 2879 N N . ILE A 1 387 ? -19.150 4.900 25.900 1.00 97.88 387 ILE A N 1
ATOM 2880 C CA . ILE A 1 387 ? -18.329 4.035 25.043 1.00 97.88 387 ILE A CA 1
ATOM 2881 C C . ILE A 1 387 ? -19.141 2.833 24.551 1.00 97.88 387 ILE A C 1
ATOM 2883 O O . ILE A 1 387 ? -19.073 2.504 23.369 1.00 97.88 387 ILE A O 1
ATOM 2887 N N . ARG A 1 388 ? -19.976 2.224 25.400 1.00 98.12 388 ARG A N 1
ATOM 2888 C CA . ARG A 1 388 ? -20.877 1.123 25.021 1.00 98.12 388 ARG A CA 1
ATOM 2889 C C . ARG A 1 388 ? -21.835 1.530 23.900 1.00 98.12 388 ARG A C 1
ATOM 2891 O O . ARG A 1 388 ? -22.003 0.788 22.933 1.00 98.12 388 ARG A O 1
ATOM 2898 N N . VAL A 1 389 ? -22.449 2.710 24.004 1.00 98.38 389 VAL A N 1
ATOM 2899 C CA . VAL A 1 389 ? -23.316 3.259 22.948 1.00 98.38 389 VAL A CA 1
ATOM 2900 C C . VAL A 1 389 ? -22.522 3.524 21.671 1.00 98.38 389 VAL A C 1
ATOM 2902 O O . VAL A 1 389 ? -22.952 3.136 20.583 1.00 98.38 389 VAL A O 1
ATOM 2905 N N . PHE A 1 390 ? -21.355 4.155 21.796 1.00 98.44 390 PHE A N 1
ATOM 2906 C CA . PHE A 1 390 ? -20.471 4.421 20.666 1.00 98.44 390 PHE A CA 1
ATOM 2907 C C . PHE A 1 390 ? -20.086 3.136 19.921 1.00 98.44 390 PHE A C 1
ATOM 2909 O O . PHE A 1 390 ? -20.209 3.092 18.700 1.00 98.44 390 PHE A O 1
ATOM 2916 N N . LEU A 1 391 ? -19.678 2.083 20.632 1.00 98.50 391 LEU A N 1
ATOM 2917 C CA . LEU A 1 391 ? -19.264 0.814 20.030 1.00 98.50 391 LEU A CA 1
ATOM 2918 C C . LEU A 1 391 ? -20.412 0.140 19.281 1.00 98.50 391 LEU A C 1
ATOM 2920 O O . LEU A 1 391 ? -20.206 -0.310 18.157 1.00 98.50 391 LEU A O 1
ATOM 2924 N N . LYS A 1 392 ? -21.633 0.149 19.832 1.00 98.06 392 LYS A N 1
ATOM 2925 C CA . LYS A 1 392 ? -22.823 -0.356 19.124 1.00 98.06 392 LYS A CA 1
ATOM 2926 C C . LYS A 1 392 ? -23.077 0.399 17.818 1.00 98.06 392 LYS A C 1
ATOM 2928 O O . LYS A 1 392 ? -23.344 -0.214 16.788 1.00 98.06 392 LYS A O 1
ATOM 2933 N N . ARG A 1 393 ? -22.965 1.730 17.844 1.00 97.69 393 ARG A N 1
ATOM 2934 C CA . ARG A 1 393 ? -23.131 2.568 16.645 1.00 97.69 393 ARG A CA 1
ATOM 2935 C C . ARG A 1 393 ? -22.034 2.323 15.616 1.00 97.69 393 ARG A C 1
ATOM 2937 O O . ARG A 1 393 ? -22.320 2.192 14.431 1.00 97.69 393 ARG A O 1
ATOM 2944 N N . ALA A 1 394 ? -20.785 2.253 16.062 1.00 97.94 394 ALA A N 1
ATOM 2945 C CA . ALA A 1 394 ? -19.654 1.996 15.187 1.00 97.94 394 ALA A CA 1
ATOM 2946 C C . ALA A 1 394 ? -19.744 0.605 14.544 1.00 97.94 394 ALA A C 1
ATOM 2948 O O . ALA A 1 394 ? -19.540 0.501 13.340 1.00 97.94 394 ALA A O 1
ATOM 2949 N N . ALA A 1 395 ? -20.125 -0.432 15.301 1.00 97.69 395 ALA A N 1
ATOM 2950 C CA . ALA A 1 395 ? -20.373 -1.773 14.769 1.00 97.69 395 ALA A CA 1
ATOM 2951 C C . ALA A 1 395 ? -21.412 -1.746 13.638 1.00 97.69 395 ALA A C 1
ATOM 2953 O O . ALA A 1 395 ? -21.155 -2.276 12.560 1.00 97.69 395 ALA A O 1
ATOM 2954 N N . TRP A 1 396 ? -22.535 -1.046 13.843 1.00 97.12 396 TRP A N 1
ATOM 2955 C CA . TRP A 1 396 ? -23.552 -0.876 12.804 1.00 97.12 396 TRP A CA 1
ATOM 2956 C C . TRP A 1 396 ? -22.995 -0.195 11.547 1.00 97.12 396 TRP A C 1
ATOM 2958 O O . TRP A 1 396 ? -23.217 -0.671 10.438 1.00 97.12 396 TRP A O 1
ATOM 2968 N N . HIS A 1 397 ? -22.233 0.894 11.698 1.00 97.69 397 HIS A N 1
ATOM 2969 C CA . HIS A 1 397 ? -21.641 1.598 10.557 1.00 97.69 397 HIS A CA 1
ATOM 2970 C C . HIS A 1 397 ? -20.611 0.752 9.797 1.00 97.69 397 HIS A C 1
ATOM 2972 O O . HIS A 1 397 ? -20.551 0.833 8.569 1.00 97.69 397 HIS A O 1
ATOM 2978 N N . LEU A 1 398 ? -19.804 -0.042 10.504 1.00 97.12 398 LEU A N 1
ATOM 2979 C CA . LEU A 1 398 ? -18.816 -0.935 9.898 1.00 97.12 398 LEU A CA 1
ATOM 2980 C C . LEU A 1 398 ? -19.497 -2.057 9.104 1.00 97.12 398 LEU A C 1
ATOM 2982 O O . LEU A 1 398 ? -19.174 -2.227 7.928 1.00 97.12 398 LEU A O 1
ATOM 2986 N N . ALA A 1 399 ? -20.490 -2.729 9.695 1.00 94.94 399 ALA A N 1
ATOM 2987 C CA . ALA A 1 399 ? -21.284 -3.761 9.024 1.00 94.94 399 ALA A CA 1
ATOM 2988 C C . ALA A 1 399 ? -22.050 -3.199 7.814 1.00 94.94 399 ALA A C 1
ATOM 2990 O O . ALA A 1 399 ? -22.044 -3.766 6.722 1.00 94.94 399 ALA A O 1
ATOM 2991 N N . HIS A 1 400 ? -22.632 -2.004 7.959 1.00 95.06 400 HIS A N 1
ATOM 2992 C CA . HIS A 1 400 ? -23.303 -1.328 6.854 1.00 95.06 400 HIS A CA 1
ATOM 2993 C C . HIS A 1 400 ? -22.339 -1.001 5.702 1.00 95.06 400 HIS A C 1
ATOM 2995 O O . HIS A 1 400 ? -22.706 -1.125 4.533 1.00 95.06 400 HIS A O 1
ATOM 3001 N N . ARG A 1 401 ? -21.091 -0.607 6.004 1.00 95.00 401 ARG A N 1
ATOM 3002 C CA . ARG A 1 401 ? -20.069 -0.365 4.975 1.00 95.00 401 ARG A CA 1
ATOM 3003 C C . ARG A 1 401 ? -19.659 -1.652 4.268 1.00 95.00 401 ARG A C 1
ATOM 3005 O O . ARG A 1 401 ? -19.490 -1.609 3.052 1.00 95.00 401 ARG A O 1
ATOM 3012 N N . SER A 1 402 ? -19.534 -2.760 4.999 1.00 92.06 402 SER A N 1
ATOM 3013 C CA . SER A 1 402 ? -19.221 -4.067 4.416 1.00 92.06 402 SER A CA 1
ATOM 3014 C C . SER A 1 402 ? -20.400 -4.735 3.708 1.00 92.06 402 SER A C 1
ATOM 3016 O O . SER A 1 402 ? -20.200 -5.779 3.097 1.00 92.06 402 SER A O 1
ATOM 3018 N N . ARG A 1 403 ? -21.611 -4.157 3.768 1.00 90.31 403 ARG A N 1
ATOM 3019 C CA . ARG A 1 403 ? -22.848 -4.744 3.218 1.00 90.31 403 ARG A CA 1
ATOM 3020 C C . ARG A 1 403 ? -23.120 -6.157 3.746 1.00 90.31 403 ARG A C 1
ATOM 3022 O O . ARG A 1 403 ? -23.670 -6.983 3.026 1.00 90.31 403 ARG A O 1
ATOM 3029 N N . ASP A 1 404 ? -22.689 -6.429 4.976 1.00 84.12 404 ASP A N 1
ATOM 3030 C CA . ASP A 1 404 ? -22.752 -7.749 5.615 1.00 84.12 404 ASP A CA 1
ATOM 3031 C C . ASP A 1 404 ? -21.984 -8.868 4.868 1.00 84.12 404 ASP A C 1
ATOM 3033 O O . ASP A 1 404 ? -22.120 -10.046 5.198 1.00 84.12 404 ASP A O 1
ATOM 3037 N N . GLU A 1 405 ? -21.127 -8.523 3.897 1.00 90.44 405 GLU A N 1
ATOM 3038 C CA . GLU A 1 405 ? -20.279 -9.476 3.156 1.00 90.44 405 GLU A CA 1
ATOM 3039 C C . GLU A 1 405 ? -19.005 -9.852 3.937 1.00 90.44 405 GLU A C 1
ATOM 3041 O O . GLU A 1 405 ? -18.387 -10.883 3.679 1.00 90.44 405 GLU A O 1
ATOM 3046 N N . LEU A 1 406 ? -18.620 -9.022 4.911 1.00 95.56 406 LEU A N 1
ATOM 3047 C CA . LEU A 1 406 ? -17.411 -9.156 5.724 1.00 95.56 406 LEU A CA 1
ATOM 3048 C C . LEU A 1 406 ? -17.756 -8.914 7.197 1.00 95.56 406 LEU A C 1
ATOM 3050 O O . LEU A 1 406 ? -18.311 -7.860 7.526 1.00 95.56 406 LEU A O 1
ATOM 3054 N N . LYS A 1 407 ? -17.378 -9.839 8.094 1.00 97.31 407 LYS A N 1
ATOM 3055 C CA . LYS A 1 407 ? -17.481 -9.607 9.545 1.00 97.31 407 LYS A CA 1
ATOM 3056 C C . LYS A 1 407 ? -16.549 -8.466 9.954 1.00 97.31 407 LYS A C 1
ATOM 3058 O O . LYS A 1 407 ? -15.369 -8.472 9.605 1.00 97.31 407 LYS A O 1
ATOM 3063 N N . THR A 1 408 ? -17.039 -7.508 10.731 1.00 97.94 408 THR A N 1
ATOM 3064 C CA . THR A 1 408 ? -16.240 -6.346 11.143 1.00 97.94 408 THR A CA 1
ATOM 3065 C C . THR A 1 408 ? -16.156 -6.229 12.653 1.00 97.94 408 THR A C 1
ATOM 3067 O O . THR A 1 408 ? -17.175 -6.250 13.335 1.00 97.94 408 THR A O 1
ATOM 3070 N N . GLY A 1 409 ? -14.948 -6.025 13.163 1.00 97.12 409 GLY A N 1
ATOM 3071 C CA . GLY A 1 409 ? -14.680 -5.757 14.566 1.00 97.12 409 GLY A CA 1
ATOM 3072 C C . GLY A 1 409 ? -13.901 -4.463 14.752 1.00 97.12 409 GLY A C 1
ATOM 3073 O O . GLY A 1 409 ? -13.145 -4.042 13.876 1.00 97.12 409 GLY A O 1
ATOM 3074 N N . MET A 1 410 ? -14.044 -3.842 15.917 1.00 97.50 410 MET A N 1
ATOM 3075 C CA . MET A 1 410 ? -13.266 -2.672 16.297 1.00 97.50 410 MET A CA 1
ATOM 3076 C C . MET A 1 410 ? -12.833 -2.750 17.759 1.00 97.50 410 MET A C 1
ATOM 3078 O O . MET A 1 410 ? -13.638 -3.081 18.623 1.00 97.50 410 MET A O 1
ATOM 3082 N N . ILE A 1 411 ? -11.576 -2.399 18.025 1.00 97.00 411 ILE A N 1
ATOM 3083 C CA . ILE A 1 411 ? -10.983 -2.265 19.358 1.00 97.00 411 ILE A CA 1
ATOM 3084 C C . ILE A 1 411 ? -10.475 -0.834 19.505 1.00 97.00 411 ILE A C 1
ATOM 3086 O O . ILE A 1 411 ? -9.761 -0.322 18.635 1.00 97.00 411 ILE A O 1
ATOM 3090 N N . VAL A 1 412 ? -10.828 -0.187 20.612 1.00 96.25 412 VAL A N 1
ATOM 3091 C CA . VAL A 1 412 ? -10.522 1.224 20.840 1.00 96.25 412 VAL A CA 1
ATOM 3092 C C . VAL A 1 412 ? -9.741 1.423 22.131 1.00 96.25 412 VAL A C 1
ATOM 3094 O O . VAL A 1 412 ? -10.043 0.822 23.164 1.00 96.25 412 VAL A O 1
ATOM 3097 N N . PHE A 1 413 ? -8.731 2.289 22.061 1.00 94.56 413 PHE A N 1
ATOM 3098 C CA . PHE A 1 413 ? -7.857 2.627 23.182 1.00 94.56 413 PHE A CA 1
ATOM 3099 C C . PHE A 1 413 ? -7.635 4.140 23.320 1.00 94.56 413 PHE A C 1
ATOM 3101 O O . PHE A 1 413 ? -7.788 4.898 22.355 1.00 94.56 413 PHE A O 1
ATOM 3108 N N . GLY A 1 414 ? -7.297 4.575 24.533 1.00 91.00 414 GLY A N 1
ATOM 3109 C CA . GLY A 1 414 ? -7.027 5.971 24.882 1.00 91.00 414 GLY A CA 1
ATOM 3110 C C . GLY A 1 414 ? -5.570 6.385 24.657 1.00 91.00 414 GLY A C 1
ATOM 3111 O O . GLY A 1 414 ? -4.730 5.602 24.215 1.00 91.00 414 GLY A O 1
ATOM 3112 N N . THR A 1 415 ? -5.243 7.646 24.934 1.00 84.56 415 THR A N 1
ATOM 3113 C CA . THR A 1 415 ? -3.906 8.210 24.650 1.00 84.56 415 THR A CA 1
ATOM 3114 C C . THR A 1 415 ? -2.784 7.569 25.465 1.00 84.56 415 THR A C 1
ATOM 3116 O O . THR A 1 415 ? -1.638 7.555 25.016 1.00 84.56 415 THR A O 1
ATOM 3119 N N . LYS A 1 416 ? -3.085 6.988 26.631 1.00 82.75 416 LYS A N 1
ATOM 3120 C CA . LYS A 1 416 ? -2.097 6.290 27.467 1.00 82.75 416 LYS A CA 1
ATOM 3121 C C . LYS A 1 416 ? -1.975 4.805 27.099 1.00 82.75 416 LYS A C 1
ATOM 3123 O O . LYS A 1 416 ? -1.270 4.072 27.788 1.00 82.75 416 LYS A O 1
ATOM 3128 N N . GLY A 1 417 ? -2.624 4.363 26.017 1.00 81.50 417 GLY A N 1
ATOM 3129 C CA . GLY A 1 417 ? -2.650 2.963 25.590 1.00 81.50 417 GLY A CA 1
ATOM 3130 C C . GLY A 1 417 ? -3.588 2.092 26.427 1.00 81.50 417 GLY A C 1
ATOM 3131 O O . GLY A 1 417 ? -3.515 0.869 26.362 1.00 81.50 417 GLY A O 1
ATOM 3132 N N . GLU A 1 418 ? -4.461 2.703 27.223 1.00 88.62 418 GLU A N 1
ATOM 3133 C CA . GLU A 1 418 ? -5.480 2.015 27.995 1.00 88.62 418 GLU A CA 1
ATOM 3134 C C . GLU A 1 418 ? -6.608 1.517 27.086 1.00 88.62 418 GLU A C 1
ATOM 3136 O O . GLU A 1 418 ? -7.092 2.237 26.213 1.00 88.62 418 GLU A O 1
ATOM 3141 N N . TYR A 1 419 ? -7.038 0.275 27.294 1.00 92.88 419 TYR A N 1
ATOM 3142 C CA . TYR A 1 419 ? -8.198 -0.287 26.610 1.00 92.88 419 TYR A CA 1
ATOM 3143 C C . TYR A 1 419 ? -9.474 0.443 27.051 1.00 92.88 419 TYR A C 1
ATOM 3145 O O . TYR A 1 419 ? -9.722 0.576 28.249 1.00 92.88 419 TYR A O 1
ATOM 3153 N N . LEU A 1 420 ? -10.284 0.892 26.087 1.00 94.00 420 LEU A N 1
ATOM 3154 C CA . LEU A 1 420 ? -11.566 1.557 26.347 1.00 94.00 420 LEU A CA 1
ATOM 3155 C C . LEU A 1 420 ? -12.756 0.642 26.056 1.00 94.00 420 LEU A C 1
ATOM 3157 O O . LEU A 1 420 ? -13.767 0.711 26.748 1.00 94.00 420 LEU A O 1
ATOM 3161 N N . GLY A 1 421 ? -12.648 -0.211 25.039 1.00 95.00 421 GLY A N 1
ATOM 3162 C CA . GLY A 1 421 ? -13.713 -1.135 24.672 1.00 95.00 421 GLY A CA 1
ATOM 3163 C C . GLY A 1 421 ? -13.540 -1.723 23.276 1.00 95.00 421 GLY A C 1
ATOM 3164 O O . GLY A 1 421 ? -12.671 -1.307 22.506 1.00 95.00 421 GLY A O 1
ATOM 3165 N N . GLU A 1 422 ? -14.393 -2.685 22.944 1.00 96.56 422 GLU A N 1
ATOM 3166 C CA . GLU A 1 422 ? -14.426 -3.348 21.644 1.00 96.56 422 GLU A CA 1
ATOM 3167 C C . GLU A 1 422 ? -15.862 -3.705 21.245 1.00 96.56 422 GLU A C 1
ATOM 3169 O O . GLU A 1 422 ? -16.749 -3.795 22.093 1.00 96.56 422 GLU A O 1
ATOM 3174 N N . THR A 1 423 ? -16.097 -3.887 19.949 1.00 97.31 423 THR A N 1
ATOM 3175 C CA . THR A 1 423 ? -17.380 -4.374 19.425 1.00 97.31 423 THR A CA 1
ATOM 3176 C C . THR A 1 423 ? -17.521 -5.880 19.636 1.00 97.31 423 THR A C 1
ATOM 3178 O O . THR A 1 423 ? -16.515 -6.585 19.675 1.00 97.31 423 THR A O 1
ATOM 3181 N N . ASP A 1 424 ? -18.754 -6.383 19.669 1.00 92.94 424 ASP A N 1
ATOM 3182 C CA . ASP A 1 424 ? -19.062 -7.783 20.004 1.00 92.94 424 ASP A CA 1
ATOM 3183 C C . ASP A 1 424 ? -18.274 -8.812 19.158 1.00 92.94 424 ASP A C 1
ATOM 3185 O O . ASP A 1 424 ? -17.712 -9.759 19.705 1.00 92.94 424 ASP A O 1
ATOM 3189 N N . ASP A 1 425 ? -18.131 -8.582 17.846 1.00 93.50 425 ASP A N 1
ATOM 3190 C CA . ASP A 1 425 ? -17.405 -9.490 16.940 1.00 93.50 425 ASP A CA 1
ATOM 3191 C C . ASP A 1 425 ? -15.870 -9.350 16.989 1.00 93.50 425 ASP A C 1
ATOM 3193 O O . ASP A 1 425 ? -15.146 -10.180 16.432 1.00 93.50 425 ASP A O 1
ATOM 3197 N N . ALA A 1 426 ? -15.332 -8.305 17.633 1.00 94.88 426 ALA A N 1
ATOM 3198 C CA . ALA A 1 426 ? -13.900 -7.999 17.575 1.00 94.88 426 ALA A CA 1
ATOM 3199 C C . ALA A 1 426 ? -13.043 -9.126 18.154 1.00 94.88 426 ALA A C 1
ATOM 3201 O O . ALA A 1 426 ? -11.979 -9.435 17.612 1.00 94.88 426 ALA A O 1
ATOM 3202 N N . ALA A 1 427 ? -13.516 -9.751 19.234 1.00 91.12 427 ALA A N 1
ATOM 3203 C CA . ALA A 1 427 ? -12.758 -10.782 19.914 1.00 91.12 427 ALA A CA 1
ATOM 3204 C C . ALA A 1 427 ? -12.671 -12.091 19.126 1.00 91.12 427 ALA A C 1
ATOM 3206 O O . ALA A 1 427 ? -11.603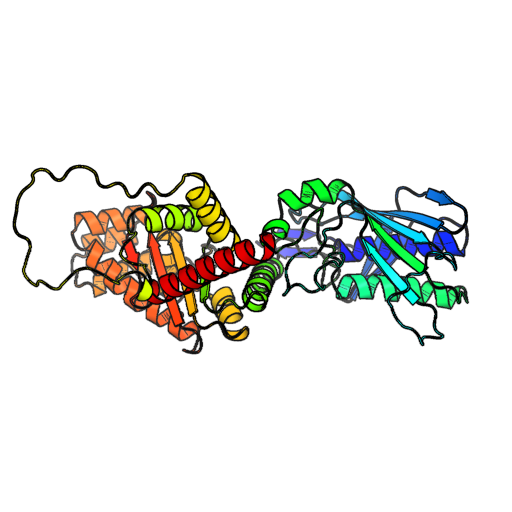 -12.704 19.085 1.00 91.12 427 ALA A O 1
ATOM 3207 N N . GLU A 1 428 ? -13.770 -12.497 18.483 1.00 92.88 428 GLU A N 1
ATOM 3208 C CA . GLU A 1 428 ? -13.799 -13.668 17.604 1.00 92.88 428 GLU A CA 1
ATOM 3209 C C . GLU A 1 428 ? -12.857 -13.456 16.416 1.00 92.88 428 GLU A C 1
ATOM 3211 O O . GLU A 1 428 ? -11.961 -14.266 16.192 1.00 92.88 428 GLU A O 1
ATOM 3216 N N . ILE A 1 429 ? -12.991 -12.325 15.717 1.00 94.75 429 ILE A N 1
ATOM 3217 C CA . ILE A 1 429 ? -12.175 -12.013 14.537 1.00 94.75 429 ILE A CA 1
ATOM 3218 C C . ILE A 1 429 ? -10.686 -11.984 14.890 1.00 94.75 429 ILE A C 1
ATOM 3220 O O . ILE A 1 429 ? -9.867 -12.575 14.185 1.00 94.75 429 ILE A O 1
ATOM 3224 N N . LEU A 1 430 ? -10.320 -11.311 15.988 1.00 92.38 430 LEU A N 1
ATOM 3225 C CA . LEU A 1 430 ? -8.926 -11.228 16.416 1.00 92.38 430 LEU A CA 1
ATOM 3226 C C . LEU A 1 430 ? -8.372 -12.611 16.770 1.00 92.38 430 LEU A C 1
ATOM 3228 O O . LEU A 1 430 ? -7.256 -12.941 16.383 1.00 92.38 430 LEU A O 1
ATOM 3232 N N . LYS A 1 431 ? -9.151 -13.435 17.473 1.00 90.69 431 LYS A N 1
ATOM 3233 C CA . LYS A 1 431 ? -8.761 -14.801 17.828 1.00 90.69 431 LYS A CA 1
ATOM 3234 C C . LYS A 1 431 ? -8.500 -15.665 16.592 1.00 90.69 431 LYS A C 1
ATOM 3236 O O . LYS A 1 431 ? -7.491 -16.366 16.563 1.00 90.69 431 LYS A O 1
ATOM 3241 N N . GLU A 1 432 ? -9.367 -15.599 15.587 1.00 93.44 432 GLU A N 1
ATOM 3242 C CA . GLU A 1 432 ? -9.193 -16.339 14.333 1.00 93.44 432 GLU A CA 1
ATOM 3243 C C . GLU A 1 432 ? -7.992 -15.828 13.517 1.00 93.44 432 GLU A C 1
ATOM 3245 O O . GLU A 1 432 ? -7.209 -16.610 12.985 1.00 93.44 432 GLU A O 1
ATOM 3250 N N . ALA A 1 433 ? -7.752 -14.516 13.483 1.00 91.75 433 ALA A N 1
ATOM 3251 C CA . ALA A 1 433 ? -6.552 -13.977 12.841 1.00 91.75 433 ALA A CA 1
ATOM 3252 C C . ALA A 1 433 ? -5.257 -14.445 13.536 1.00 91.75 433 ALA A C 1
ATOM 3254 O O . ALA A 1 433 ? -4.262 -14.772 12.883 1.00 91.75 433 ALA A O 1
ATOM 3255 N N . LEU A 1 434 ? -5.261 -14.509 14.873 1.00 89.06 434 LEU A N 1
ATOM 3256 C CA . LEU A 1 434 ? -4.121 -14.985 15.658 1.00 89.06 434 LEU A CA 1
ATOM 3257 C C . LEU A 1 434 ? -3.903 -16.501 15.540 1.00 89.06 434 LEU A C 1
ATOM 3259 O O . LEU A 1 434 ? -2.755 -16.944 15.602 1.00 89.06 434 LEU A O 1
ATOM 3263 N N . SER A 1 435 ? -4.959 -17.303 15.375 1.00 87.56 435 SER A N 1
ATOM 3264 C CA . SER A 1 435 ? -4.820 -18.749 15.157 1.00 87.56 435 SER A CA 1
ATOM 3265 C C . SER A 1 435 ? -4.151 -19.037 13.811 1.00 87.56 435 SER A C 1
ATOM 3267 O O . SER A 1 435 ? -3.208 -19.828 13.765 1.00 87.56 435 SER A O 1
ATOM 3269 N N . GLU A 1 436 ? -4.525 -18.312 12.750 1.00 87.31 436 GLU A N 1
ATOM 3270 C CA . GLU A 1 436 ? -3.861 -18.398 11.444 1.00 87.31 436 GLU A CA 1
ATOM 3271 C C . GLU A 1 436 ? -2.363 -18.049 11.539 1.00 87.31 436 GLU A C 1
ATOM 3273 O O . GLU A 1 436 ? -1.543 -18.654 10.851 1.00 87.31 436 GLU A O 1
ATOM 3278 N N . LEU A 1 437 ? -1.977 -17.099 12.409 1.00 82.81 437 LEU A N 1
ATOM 3279 C CA . LEU A 1 437 ? -0.564 -16.736 12.618 1.00 82.81 437 LEU A CA 1
ATOM 3280 C C . LEU A 1 437 ? 0.244 -17.884 13.223 1.00 82.81 437 LEU A C 1
ATOM 3282 O O . LEU A 1 437 ? 1.359 -18.138 12.776 1.00 82.81 437 LEU A O 1
ATOM 3286 N N . LYS A 1 438 ? -0.320 -18.572 14.221 1.00 78.38 438 LYS A N 1
ATOM 3287 C CA . LYS A 1 438 ? 0.336 -19.710 14.882 1.00 78.38 438 LYS A CA 1
ATOM 3288 C C . LYS A 1 438 ? 0.468 -20.920 13.956 1.00 78.38 438 LYS A C 1
ATOM 3290 O O . LYS A 1 438 ? 1.477 -21.614 13.996 1.00 78.38 438 LYS A O 1
ATOM 3295 N N . MET A 1 439 ? -0.547 -21.182 13.132 1.00 71.50 439 MET A N 1
ATOM 3296 C CA . MET A 1 439 ? -0.515 -22.305 12.191 1.00 71.50 439 MET A CA 1
ATOM 3297 C C . MET A 1 439 ? 0.585 -22.128 11.140 1.00 71.50 439 MET A C 1
ATOM 3299 O O . MET A 1 439 ? 1.291 -23.085 10.840 1.00 71.50 439 MET A O 1
ATOM 3303 N N . GLN A 1 440 ? 0.783 -20.908 10.631 1.00 67.12 440 GLN A N 1
ATOM 3304 C CA . GLN A 1 440 ? 1.852 -20.637 9.668 1.00 67.12 440 GLN A CA 1
ATOM 3305 C C . GLN A 1 440 ? 3.252 -20.813 10.265 1.00 67.12 440 GLN A C 1
ATOM 3307 O O . GLN A 1 440 ? 4.085 -21.451 9.630 1.00 67.12 440 GLN A O 1
ATOM 3312 N N . SER A 1 441 ? 3.501 -20.334 11.491 1.00 65.50 441 SER A N 1
ATOM 3313 C CA . SER A 1 441 ? 4.816 -20.516 12.126 1.00 65.50 441 SER A CA 1
ATOM 3314 C C . SER A 1 441 ? 5.167 -21.994 12.327 1.00 65.50 441 SER A C 1
ATOM 3316 O O . SER A 1 441 ? 6.313 -22.384 12.140 1.00 65.50 441 SER A O 1
ATOM 3318 N N . LEU A 1 442 ? 4.174 -22.835 12.646 1.00 60.56 442 LEU A N 1
ATOM 3319 C CA . LEU A 1 442 ? 4.379 -24.281 12.779 1.00 60.56 442 LEU A CA 1
ATOM 3320 C C . LEU A 1 442 ? 4.701 -24.950 11.432 1.00 60.56 442 LEU A C 1
ATOM 3322 O O . LEU A 1 442 ? 5.562 -25.825 11.385 1.00 60.56 442 LEU A O 1
ATOM 3326 N N . CYS A 1 443 ? 4.053 -24.532 10.339 1.00 58.81 443 CYS A N 1
ATOM 3327 C CA . CYS A 1 443 ? 4.357 -25.045 9.000 1.00 58.81 443 CYS A CA 1
ATOM 3328 C C . CYS A 1 443 ? 5.758 -24.633 8.516 1.00 58.81 443 CYS A C 1
ATOM 3330 O O . CYS A 1 443 ? 6.476 -25.465 7.967 1.00 58.81 443 CYS A O 1
ATOM 3332 N N . GLU A 1 444 ? 6.172 -23.383 8.752 1.00 58.94 444 GLU A N 1
ATOM 3333 C CA . GLU A 1 444 ? 7.507 -22.886 8.376 1.00 58.94 444 GLU A CA 1
ATOM 3334 C C . GLU A 1 444 ? 8.635 -23.618 9.131 1.00 58.94 444 GLU A C 1
ATOM 3336 O O . GLU A 1 444 ? 9.679 -23.927 8.552 1.00 58.94 444 GLU A O 1
ATOM 3341 N N . GLU A 1 445 ? 8.427 -23.959 10.408 1.00 56.19 445 GLU A N 1
ATOM 3342 C CA . GLU A 1 445 ? 9.386 -24.755 11.185 1.00 56.19 445 GLU A CA 1
ATOM 3343 C C . GLU A 1 445 ? 9.521 -26.205 10.695 1.00 56.19 445 GLU A C 1
ATOM 3345 O O . GLU A 1 445 ? 10.612 -26.778 10.771 1.00 56.19 445 GLU A O 1
ATOM 3350 N N . GLU A 1 446 ? 8.438 -26.822 10.213 1.00 52.06 446 GLU A N 1
ATOM 3351 C CA . GLU A 1 446 ? 8.479 -28.184 9.670 1.00 52.06 446 GLU A CA 1
ATOM 3352 C C . GLU A 1 446 ? 9.192 -28.250 8.314 1.00 52.06 446 GLU A C 1
ATOM 3354 O O . GLU A 1 446 ? 9.955 -29.193 8.086 1.00 52.06 446 GLU A O 1
ATOM 3359 N N . ASP A 1 447 ? 9.006 -27.248 7.450 1.00 51.25 447 ASP A N 1
ATOM 3360 C CA . ASP A 1 447 ? 9.688 -27.164 6.152 1.00 51.25 447 ASP A CA 1
ATOM 3361 C C . ASP A 1 447 ? 11.188 -26.868 6.297 1.00 51.25 447 ASP A C 1
ATOM 3363 O O . ASP A 1 447 ? 11.984 -27.380 5.517 1.00 51.25 447 ASP A O 1
ATOM 3367 N N . HIS A 1 448 ? 11.614 -26.123 7.325 1.00 48.38 448 HIS A N 1
ATOM 3368 C CA . HIS A 1 448 ? 13.041 -25.911 7.613 1.00 48.38 448 HIS A CA 1
ATOM 3369 C C . HIS A 1 448 ? 13.754 -27.119 8.244 1.00 48.38 448 HIS A C 1
ATOM 3371 O O . HIS A 1 448 ? 14.987 -27.155 8.272 1.00 48.38 448 HIS A O 1
ATOM 3377 N N . ARG A 1 449 ? 13.010 -28.097 8.777 1.00 45.38 449 ARG A N 1
ATOM 3378 C CA . ARG A 1 449 ? 13.567 -29.343 9.340 1.00 45.38 449 ARG A CA 1
ATOM 3379 C C . ARG A 1 449 ? 13.665 -30.482 8.319 1.00 45.38 449 ARG A C 1
ATOM 3381 O O . ARG A 1 449 ? 14.234 -31.523 8.658 1.00 45.38 449 ARG A O 1
ATOM 3388 N N . ARG A 1 450 ? 13.102 -30.312 7.123 1.00 41.19 450 ARG A N 1
ATOM 3389 C CA . ARG A 1 450 ? 13.199 -31.242 5.988 1.00 41.19 450 ARG A CA 1
ATOM 3390 C C . ARG A 1 450 ? 14.281 -30.785 5.021 1.00 41.19 450 ARG A C 1
ATOM 3392 O O . ARG A 1 450 ? 14.895 -31.690 4.411 1.00 41.19 450 ARG A O 1
#

Radius of gyration: 27.47 Å; chains: 1; bounding box: 61×56×88 Å

Secondary structure (DSSP, 8-state):
---EEEETTEEEEBEE-HHHHHHHHHHHHHHHHHHS---SEEEEE-TTS-EEEEE-EEEEEETTEEEEEEE---BTS--TTTT-EEEEEEEPPPSSS--TTS-TT--S--EEEEE-TEE-EE-STTSSS-TTSBSB-HHHHHHHHHHHHHHHHHHT--S-EEEEEE-TTHHHHHTTSSHHHHTEESEE-B--SSSEE-TT-HHHHHHHHHHHHHHHHHTT--EEEEESSHHHHHHHHHHHHH-TTTT--GGG--S-----------------------HHHHHHHHHHHHHHEEE-TT-HHHHHHHHHHTT-SEEEEEEEHHHHGGGGGT-----TTT---HHHHHHHHHHHTT---HHHHHHHHT-SSHHHHHHHHHHTT-HHHHHHHHHHHHHHHHHHHHTTSSEEEEEEE-TTS-EEEE-TTHHHHHHHHHHHHHHHHHHHHHHHT-

Sequence (450 aa):
METFVYKDHKKLRCGYTTGTCAALAAQGAVRFLLTGSWRETEELMTPKGIPVRVVLEEKTSGDGWAECAVRKDAGDDYDVTNGILVYARAEFPDAETGAADHAVGSFLPQIVIDGGIGIGRVTKPGLDQPVGAAAINSVPRKMIRDAVDALLEEAGELRSVLVTIKIPAGVEAAKKTFNPVLGIEGGISVLGTSGIVEPMSEEALVETIRTHLNVLKAEGRRWVIAVPGNMGAGFLQTYLKSCPGKYKSKDDVSGICDQTEPLDRQSSDCSDRNSSVNPSEQDEQKKSLEKSLVTMSNFVGKTIDIAAELGFSGIVIAGHMGKLVKIGNGIMNTHSKEADGRMDTLLSCALSAGTEDLELLRKIQGSNTTDEAMDHLKQAGILEDTIRVFLKRAAWHLAHRSRDELKTGMIVFGTKGEYLGETDDAAEILKEALSELKMQSLCEEEDHRR

Foldseek 3Di:
DWDWDADPNDIWTKWFFLLLFLQQFLLQFLLCLLPVDHDQKDWDQWLLRDIDMFGWADWDDDVFKIKIWTATDGTRAPALRHRFIKMKMKGQDDPPVDPPPPDPPDQFAAEAEAEDAAFWAACFPLAQDDHRGTQEHPRSVVSNCVSNVVSCVVSVNGTHMYMYMYGNCQQVSVVVDCCVLLRTHRHDHRDDPGRMNDHPDPVVLLVSLLSNLSRCVRVVAQFAEEELDDLQLVLVLVVCVVCVPLQADPVVDPDDDDDDDDDDDDDDDDDDDPPPDDPVNSVVLSVLSVSRYRNNNQQQLSSLVSSLVSQHQAYEYGYELQQLLVLLVLPRGSDVVVDDCSLVSLLVLLVVLPDPPPVLSVQSNPDPTNVSNLVSCVVVVSNLSSVVSSQVSSLVSSCVSNVVSHRYKYWYAYPVSHTNDIHPCNSVSVSSSSVSSVVVVVVVVVVVVD